Protein AF-A0A225VV04-F1 (afdb_monomer)

Organism: NCBI:txid4795

Foldseek 3Di:
DDDDDDDDDPPPPPQLALVSLLVVQLVCQPDAAELLSNLVSVLCVLLVVDDALFQAEEEEEEEAAPPQDDDDDPDDDDPPDHRDWFPPQVVWRKDKHFQDDDLDQRDNCCRNFWDFFDPVVLVVVLVVVVVVQVVLVVVCCVVVVDPDFDALQSQFQDPVSCCVLQVVQCPPPPVLLVQAAEAAADDVPDDDDLQLLEKEKDFAWFQFPVGIATFWIWMATLVLHTPDTAGAAEPGDTPGRVQQARLDDPVSNVPHDHHLVNVLVSCSVRHHLSGEYFAASCSVVCVNSRYDHRGYRHLQVLVDDLLGPPDTDDLQRLCCVPVVDGASPDRRHHDRSRRRVSRSVSSVSCSVVDSCPPPCSVSRRIDGNQASCVVVVFAEEEEEAPVVQVVNDDDRYDYDYDAPVVVQLVVQLVQLQPVDHGSYYYTYYYDHHSVVVVVSVVSNVVRHDASYKYKYKFFHDLVQSVVLVVLVVVVPPPPDPRDDDPVSVVSSSVSSVRRRMIMMIMDGD

InterPro domains:
  IPR012337 Ribonuclease H-like superfamily [SSF53098] (199-351)
  IPR013520 Ribonuclease H-like domain [PF00929] (200-346)
  IPR013520 Ribonuclease H-like domain [SM00479] (197-356)
  IPR034922 RNA exonuclease 1-like, exonuclease domain [cd06145] (199-348)
  IPR036397 Ribonuclease H superfamily [G3DSA:3.30.420.10] (195-368)
  IPR047021 RNA exonuclease REXO1/REXO3/REXO4-like [PTHR12801] (133-360)

Mean predicted aligned error: 13.34 Å

Solvent-accessible surface area (backbone atoms only — not comparable to full-atom values): 28617 Å² total; per-residue (Å²): 136,84,88,73,83,79,78,82,70,92,85,71,87,85,73,86,47,64,64,54,56,51,52,55,57,57,66,42,83,91,54,66,43,45,46,67,60,56,36,50,56,51,46,37,50,76,73,60,77,42,96,66,81,64,60,30,36,37,43,40,38,38,36,36,25,72,64,50,56,85,82,76,78,92,84,68,84,83,72,83,72,78,53,79,79,75,80,96,50,85,94,39,52,62,46,52,23,32,57,45,65,88,72,51,79,58,46,67,61,66,55,68,43,36,43,80,51,54,72,67,56,35,51,50,52,53,50,50,53,52,50,52,51,52,49,53,50,54,52,47,34,68,74,69,69,52,85,72,81,62,53,72,74,73,57,39,45,49,79,70,49,40,55,72,74,30,68,88,54,49,86,82,42,68,77,64,32,69,74,37,51,66,45,45,70,67,58,92,90,63,80,75,55,74,57,76,30,31,32,15,40,28,56,29,49,27,35,29,86,87,43,73,36,40,36,28,46,25,33,24,41,62,83,68,45,78,77,42,78,48,62,31,29,57,92,57,64,73,78,39,50,45,29,74,58,33,42,43,50,70,68,58,48,70,73,35,78,43,33,68,69,59,53,45,51,56,45,51,75,74,41,36,44,80,26,35,43,26,12,66,63,43,49,60,44,36,56,41,64,33,45,49,75,74,39,35,31,40,40,31,70,71,48,65,26,90,84,38,82,94,53,64,51,54,67,54,56,52,33,38,72,74,67,73,37,88,59,76,81,61,81,67,17,39,54,41,65,61,52,14,44,50,27,37,50,53,46,50,52,33,39,76,67,26,91,69,42,73,74,72,70,73,66,49,57,54,46,50,44,57,53,55,33,39,76,71,73,39,45,31,35,39,32,22,41,66,70,54,42,67,70,68,60,40,100,46,49,48,72,46,69,32,65,54,57,67,59,40,51,51,51,52,40,52,47,39,65,68,84,68,48,45,35,34,31,42,37,47,35,62,68,45,44,64,72,56,48,52,54,50,50,52,56,44,59,78,43,55,53,82,33,23,36,42,38,37,40,38,30,33,59,51,63,69,41,52,52,50,52,52,60,62,58,53,51,78,43,94,85,51,86,71,80,88,50,71,68,59,50,53,50,45,53,52,36,21,55,56,32,16,42,30,45,36,38,39,42,79,74

Sequence (509 aa):
MAAHGRKRSIDQVADGSLRSSLEDFASRKDKSVPLTEIRNALMDHLLGSIQTELKHTVLFVCEEVRDFRQQQPSGEVPAVVEAPLLEGLEDDYQFFSRLSEGDSIPRCDATLLKIPVSKRDIEKEKHAAKKAIKKKIKKFKKSSGETSKPSAEFYVLSPEELKVHLPSIPFEDAKAAAKFVSTKPLSDGETRSPEQLLLAIDCEMCRTVKGVELTRLTLVDGNERVLLDEYVRPKNPIVDYCTQYSGITCEIMEATTMRLADIQEKFLTIVPAEAILVGHSIENDLQALQVLHHRVIDTACMYPHPKGPPFRSALRFLTSQFLNRAIQTGTDGHCSVEDAVAALQLAQLKIKHGPTFPSIEHEYKQKKVVNEMARAKKSVLIVDSQRACRSLSGGVACIIPGEEPSEVVQTVMHQLTTGFPPHLTWARIRGVKRSEIVAYIQKIKANLPDHSCLVTVLSGDTNDLRALHKRRTARTDPRSSLMWDKQQQEALDAAAFVAQTGIIHICLQ

Structure (mmCIF, N/CA/C/O backbone):
data_AF-A0A225VV04-F1
#
_entry.id   AF-A0A225VV04-F1
#
loop_
_atom_site.group_PDB
_atom_site.id
_atom_site.type_symbol
_atom_site.label_atom_id
_atom_site.label_alt_id
_atom_site.label_comp_id
_atom_site.label_asym_id
_atom_site.label_entity_id
_atom_site.label_seq_id
_atom_site.pdbx_PDB_ins_code
_atom_site.Cartn_x
_atom_site.Cartn_y
_atom_site.Cartn_z
_atom_site.occupancy
_atom_site.B_iso_or_equiv
_atom_site.auth_seq_id
_atom_site.auth_comp_id
_atom_site.auth_asym_id
_atom_site.auth_atom_id
_atom_site.pdbx_PDB_model_num
ATOM 1 N N . MET A 1 1 ? 46.289 -9.340 1.070 1.00 32.22 1 MET A N 1
ATOM 2 C CA . MET A 1 1 ? 46.559 -7.887 1.048 1.00 32.22 1 MET A CA 1
ATOM 3 C C . MET A 1 1 ? 45.359 -7.187 0.435 1.00 32.22 1 MET A C 1
ATOM 5 O O . MET A 1 1 ? 44.925 -7.572 -0.640 1.00 32.22 1 MET A O 1
ATOM 9 N N . ALA A 1 2 ? 44.756 -6.271 1.190 1.00 25.52 2 ALA A N 1
ATOM 10 C CA . ALA A 1 2 ? 43.454 -5.677 0.915 1.00 25.52 2 ALA A CA 1
ATOM 11 C C . ALA A 1 2 ? 43.529 -4.579 -0.159 1.00 25.52 2 ALA A C 1
ATOM 13 O O . ALA A 1 2 ? 44.190 -3.563 0.051 1.00 25.52 2 ALA A O 1
ATOM 14 N N . ALA A 1 3 ? 42.801 -4.748 -1.266 1.00 27.84 3 ALA A N 1
ATOM 15 C CA . ALA A 1 3 ? 42.577 -3.698 -2.255 1.00 27.84 3 ALA A CA 1
ATOM 16 C C . ALA A 1 3 ? 41.616 -2.648 -1.671 1.00 27.84 3 ALA A C 1
ATOM 18 O O . ALA A 1 3 ? 40.401 -2.833 -1.622 1.00 27.84 3 ALA A O 1
ATOM 19 N N . HIS A 1 4 ? 42.195 -1.572 -1.144 1.00 29.28 4 HIS A N 1
ATOM 20 C CA . HIS A 1 4 ? 41.477 -0.431 -0.595 1.00 29.28 4 HIS A CA 1
ATOM 21 C C . HIS A 1 4 ? 40.726 0.323 -1.695 1.00 29.28 4 HIS A C 1
ATOM 23 O O . HIS A 1 4 ? 41.302 0.703 -2.714 1.00 29.28 4 HIS A O 1
ATOM 29 N N . GLY A 1 5 ? 39.440 0.581 -1.445 1.00 30.64 5 GLY A N 1
ATOM 30 C CA . GLY A 1 5 ? 38.617 1.475 -2.247 1.00 30.64 5 GLY A CA 1
ATOM 31 C C . GLY A 1 5 ? 39.252 2.861 -2.343 1.00 30.64 5 GLY A C 1
ATOM 32 O O . GLY A 1 5 ? 39.518 3.517 -1.334 1.00 30.64 5 GLY A O 1
ATOM 33 N N . ARG A 1 6 ? 39.494 3.304 -3.576 1.00 27.23 6 ARG A N 1
ATOM 34 C CA . ARG A 1 6 ? 40.026 4.631 -3.879 1.00 27.23 6 ARG A CA 1
ATOM 35 C C . ARG A 1 6 ? 38.928 5.665 -3.609 1.00 27.23 6 ARG A C 1
ATOM 37 O O . ARG A 1 6 ? 37.975 5.785 -4.374 1.00 27.23 6 ARG A O 1
ATOM 44 N N . LYS A 1 7 ? 39.052 6.399 -2.499 1.00 31.42 7 LYS A N 1
ATOM 45 C CA . LYS A 1 7 ? 38.353 7.677 -2.296 1.00 31.42 7 LYS A CA 1
ATOM 46 C C . LYS A 1 7 ? 38.770 8.618 -3.429 1.00 31.42 7 LYS A C 1
ATOM 48 O O . LYS A 1 7 ? 39.965 8.848 -3.605 1.00 31.42 7 LYS A O 1
ATOM 53 N N . ARG A 1 8 ? 37.807 9.141 -4.192 1.00 32.06 8 ARG A N 1
ATOM 54 C CA . ARG A 1 8 ? 38.059 10.238 -5.137 1.00 32.06 8 ARG A CA 1
ATOM 55 C C . ARG A 1 8 ? 38.418 11.493 -4.333 1.00 32.06 8 ARG A C 1
ATOM 57 O O . ARG A 1 8 ? 37.745 11.807 -3.353 1.00 32.06 8 ARG A O 1
ATOM 64 N N . SER A 1 9 ? 39.529 12.119 -4.711 1.00 29.19 9 SER A N 1
ATOM 65 C CA . SER A 1 9 ? 40.033 13.381 -4.162 1.00 29.19 9 SER A CA 1
ATOM 66 C C . SER A 1 9 ? 39.156 14.552 -4.624 1.00 29.19 9 SER A C 1
ATOM 68 O O . SER A 1 9 ? 38.569 14.485 -5.700 1.00 29.19 9 SER A O 1
ATOM 70 N N . ILE A 1 10 ? 39.082 15.604 -3.809 1.00 34.75 10 ILE A N 1
ATOM 71 C CA . ILE A 1 10 ? 38.223 16.791 -3.964 1.00 34.75 10 ILE A CA 1
ATOM 72 C C . ILE A 1 10 ? 38.707 17.772 -5.059 1.00 34.75 10 ILE A C 1
ATOM 74 O O . ILE A 1 10 ? 37.976 18.692 -5.398 1.00 34.75 10 ILE A O 1
ATOM 78 N N . ASP A 1 11 ? 39.844 17.522 -5.717 1.00 27.48 11 ASP A N 1
ATOM 79 C CA . ASP A 1 11 ? 40.433 18.448 -6.707 1.00 27.48 11 ASP A CA 1
ATOM 80 C C . ASP A 1 11 ? 40.295 18.016 -8.187 1.00 27.48 11 ASP A C 1
ATOM 82 O O . ASP A 1 11 ? 41.059 18.453 -9.042 1.00 27.48 11 ASP A O 1
ATOM 86 N N . GLN A 1 12 ? 39.310 17.178 -8.533 1.00 34.06 12 GLN A N 1
ATOM 87 C CA . GLN A 1 12 ? 38.920 16.924 -9.936 1.00 34.06 12 GLN A CA 1
ATOM 88 C C . GLN A 1 12 ? 37.538 17.517 -10.233 1.00 34.06 12 GLN A C 1
ATOM 90 O O . GLN A 1 12 ? 36.582 16.821 -10.566 1.00 34.06 12 GLN A O 1
ATOM 95 N N . VAL A 1 13 ? 37.425 18.834 -10.078 1.00 38.28 13 VAL A N 1
ATOM 96 C CA . VAL A 1 13 ? 36.249 19.617 -10.475 1.00 38.28 13 VAL A CA 1
ATOM 97 C C . VAL A 1 13 ? 36.465 20.094 -11.914 1.00 38.28 13 VAL A C 1
ATOM 99 O O . VAL A 1 13 ? 36.850 21.237 -12.129 1.00 38.28 13 VAL A O 1
ATOM 102 N N . ALA A 1 14 ? 36.295 19.196 -12.894 1.00 35.34 14 ALA A N 1
ATOM 103 C CA . ALA A 1 14 ? 36.194 19.567 -14.318 1.00 35.34 14 ALA A CA 1
ATOM 104 C C . ALA A 1 14 ? 35.584 18.502 -15.266 1.00 35.34 14 ALA A C 1
ATOM 106 O O . ALA A 1 14 ? 35.504 18.780 -16.454 1.00 35.34 14 ALA A O 1
ATOM 107 N N . ASP A 1 15 ? 35.131 17.321 -14.805 1.00 41.66 15 ASP A N 1
ATOM 108 C CA . ASP A 1 15 ? 34.784 16.209 -15.731 1.00 41.66 15 ASP A CA 1
ATOM 109 C C . ASP A 1 15 ? 33.453 15.474 -15.420 1.00 41.66 15 ASP A C 1
ATOM 111 O O . ASP A 1 15 ? 33.255 14.310 -15.747 1.00 41.66 15 ASP A O 1
ATOM 115 N N . GLY A 1 16 ? 32.519 16.132 -14.719 1.00 50.72 16 GLY A N 1
ATOM 116 C CA . GLY A 1 16 ? 31.300 15.513 -14.161 1.00 50.72 16 GLY A CA 1
ATOM 117 C C . GLY A 1 16 ? 30.001 15.700 -14.959 1.00 50.72 16 GLY A C 1
ATOM 118 O O . GLY A 1 16 ? 28.924 15.634 -14.368 1.00 50.72 16 GLY A O 1
ATOM 119 N N . SER A 1 17 ? 30.057 16.011 -16.256 1.00 70.69 17 SER A N 1
ATOM 120 C CA . SER A 1 17 ? 28.845 16.243 -17.058 1.00 70.69 17 SER A CA 1
ATOM 121 C C . SER A 1 17 ? 28.259 14.926 -17.591 1.00 70.69 17 SER A C 1
ATOM 123 O O . SER A 1 17 ? 29.002 13.995 -17.906 1.00 70.69 17 SER A O 1
ATOM 125 N N . LEU A 1 18 ? 26.925 14.851 -17.745 1.00 81.69 18 LEU A N 1
ATOM 126 C CA . LEU A 1 18 ? 26.254 13.710 -18.393 1.00 81.69 18 LEU A CA 1
ATOM 127 C C . LEU A 1 18 ? 26.919 13.401 -19.734 1.00 81.69 18 LEU A C 1
ATOM 129 O O . LEU A 1 18 ? 27.167 12.246 -20.051 1.00 81.69 18 LEU A O 1
ATOM 133 N N . ARG A 1 19 ? 27.254 14.458 -20.481 1.00 84.44 19 ARG A N 1
ATOM 134 C CA . ARG A 1 19 ? 27.903 14.388 -21.787 1.00 84.44 19 ARG A CA 1
ATOM 135 C C . ARG A 1 19 ? 29.250 13.654 -21.731 1.00 84.44 19 ARG A C 1
ATOM 137 O O . ARG A 1 19 ? 29.430 12.737 -22.517 1.00 84.44 19 ARG A O 1
ATOM 144 N N . SER A 1 20 ? 30.118 13.957 -20.760 1.00 84.81 20 SER A N 1
ATOM 145 C CA . SER A 1 20 ? 31.398 13.241 -20.569 1.00 84.81 20 SER A CA 1
ATOM 146 C C . SER A 1 20 ? 31.176 11.746 -20.288 1.00 84.81 20 SER A C 1
ATOM 148 O O . SER A 1 20 ? 31.807 10.884 -20.897 1.00 84.81 20 SER A O 1
ATOM 150 N N . SER A 1 21 ? 30.182 11.408 -19.454 1.00 86.31 21 SER A N 1
ATOM 151 C CA . SER A 1 21 ? 29.821 10.000 -19.210 1.00 86.31 21 SER A CA 1
ATOM 152 C C . SER A 1 21 ? 29.296 9.299 -20.470 1.00 86.31 21 SER A C 1
ATOM 154 O O . SER A 1 21 ? 29.630 8.143 -20.712 1.00 86.31 21 SER A O 1
ATOM 156 N N . LEU A 1 22 ? 28.484 9.984 -21.285 1.00 86.06 22 LEU A N 1
ATOM 157 C CA . LEU A 1 22 ? 27.956 9.443 -22.542 1.00 86.06 22 LEU A CA 1
ATOM 158 C C . LEU A 1 22 ? 29.047 9.249 -23.600 1.00 86.06 22 LEU A C 1
ATOM 160 O O . LEU A 1 22 ? 29.029 8.241 -24.303 1.00 86.06 22 LEU A O 1
ATOM 164 N N . GLU A 1 23 ? 30.002 10.174 -23.695 1.00 86.00 23 GLU A N 1
ATOM 165 C CA . GLU A 1 23 ? 31.169 10.062 -24.576 1.00 86.00 23 GLU A CA 1
ATOM 166 C C . GLU A 1 23 ? 32.054 8.873 -24.178 1.00 86.00 23 GLU A C 1
ATOM 168 O O . GLU A 1 23 ? 32.432 8.074 -25.039 1.00 86.00 23 GLU A O 1
ATOM 173 N N . ASP A 1 24 ? 32.302 8.682 -22.877 1.00 85.75 24 ASP A N 1
ATOM 174 C CA . ASP A 1 24 ? 32.998 7.496 -22.368 1.00 85.75 24 ASP A CA 1
ATOM 175 C C . ASP A 1 24 ? 32.239 6.210 -22.727 1.00 85.75 24 ASP A C 1
ATOM 177 O O . ASP A 1 24 ? 32.838 5.278 -23.262 1.00 85.75 24 ASP A O 1
ATOM 181 N N . PHE A 1 25 ? 30.918 6.160 -22.525 1.00 85.69 25 PHE A N 1
ATOM 182 C CA . PHE A 1 25 ? 30.106 4.994 -22.891 1.00 85.69 25 PHE A CA 1
ATOM 183 C C . PHE A 1 25 ? 30.145 4.692 -24.393 1.00 85.69 25 PHE A C 1
ATOM 185 O O . PHE A 1 25 ? 30.346 3.537 -24.768 1.00 85.69 25 PHE A O 1
ATOM 192 N N . ALA A 1 26 ? 30.012 5.709 -25.246 1.00 80.38 26 ALA A N 1
ATOM 193 C CA . ALA A 1 26 ? 30.060 5.558 -26.700 1.00 80.38 26 ALA A CA 1
ATOM 194 C C . ALA A 1 26 ? 31.450 5.128 -27.209 1.00 80.38 26 ALA A C 1
ATOM 196 O O . ALA A 1 26 ? 31.559 4.460 -28.238 1.00 80.38 26 ALA A O 1
ATOM 197 N N . SER A 1 27 ? 32.522 5.459 -26.480 1.00 79.50 27 SER A N 1
ATOM 198 C CA . SER A 1 27 ? 33.891 5.058 -26.830 1.00 79.50 27 SER A CA 1
ATOM 199 C C . SER A 1 27 ? 34.187 3.568 -26.589 1.00 79.50 27 SER A C 1
ATOM 201 O O . SER A 1 27 ? 35.126 3.015 -27.172 1.00 79.50 27 SER A O 1
ATOM 203 N N . ARG A 1 28 ? 33.375 2.878 -25.771 1.00 79.12 28 ARG A N 1
ATOM 204 C CA . ARG A 1 28 ? 33.540 1.459 -25.406 1.00 79.12 28 ARG A CA 1
ATOM 205 C C . ARG A 1 28 ? 33.006 0.530 -26.506 1.00 79.12 28 ARG A C 1
ATOM 207 O O . ARG A 1 28 ? 32.051 -0.211 -26.297 1.00 79.12 28 ARG A O 1
ATOM 214 N N . LYS A 1 29 ? 33.659 0.543 -27.672 1.00 56.94 29 LYS A N 1
ATOM 215 C CA . LYS A 1 29 ? 33.230 -0.173 -28.892 1.00 56.94 29 LYS A CA 1
ATOM 216 C C . LYS A 1 29 ? 33.007 -1.690 -28.734 1.00 56.94 29 LYS A C 1
ATOM 218 O O . LYS A 1 29 ? 32.148 -2.216 -29.424 1.00 56.94 29 LYS A O 1
ATOM 223 N N . ASP A 1 30 ? 33.691 -2.356 -27.795 1.00 56.44 30 ASP A N 1
ATOM 224 C CA . ASP A 1 30 ? 33.649 -3.828 -27.638 1.00 56.44 30 ASP A CA 1
ATOM 225 C C . ASP A 1 30 ? 33.037 -4.319 -26.306 1.00 56.44 30 ASP A C 1
ATOM 227 O O . ASP A 1 30 ? 33.144 -5.498 -25.958 1.00 56.44 30 ASP A O 1
ATOM 231 N N . LYS A 1 31 ? 32.445 -3.434 -25.486 1.00 65.50 31 LYS A N 1
ATOM 232 C CA . LYS A 1 31 ? 31.896 -3.817 -24.170 1.00 65.50 31 LYS A CA 1
ATOM 233 C C . LYS A 1 31 ? 30.524 -3.202 -23.930 1.00 65.50 31 LYS A C 1
ATOM 235 O O . LYS A 1 31 ? 30.406 -2.011 -23.673 1.00 65.50 31 LYS A O 1
ATOM 240 N N . SER A 1 32 ? 29.505 -4.061 -23.904 1.00 77.75 32 SER A N 1
ATOM 241 C CA . SER A 1 32 ? 28.144 -3.718 -23.486 1.00 77.75 32 SER A CA 1
ATOM 242 C C . SER A 1 32 ? 28.130 -2.973 -22.141 1.00 77.75 32 SER A C 1
ATOM 244 O O . SER A 1 32 ? 28.579 -3.507 -21.123 1.00 77.75 32 SER A O 1
ATOM 246 N N . VAL A 1 33 ? 27.537 -1.778 -22.114 1.00 86.12 33 VAL A N 1
ATOM 247 C CA . VAL A 1 33 ? 27.453 -0.919 -20.923 1.00 86.12 33 VAL A CA 1
ATOM 248 C C . VAL A 1 33 ? 26.302 -1.381 -20.019 1.00 86.12 33 VAL A C 1
ATOM 250 O O . VAL A 1 33 ? 25.164 -1.479 -20.482 1.00 86.12 33 VAL A O 1
AT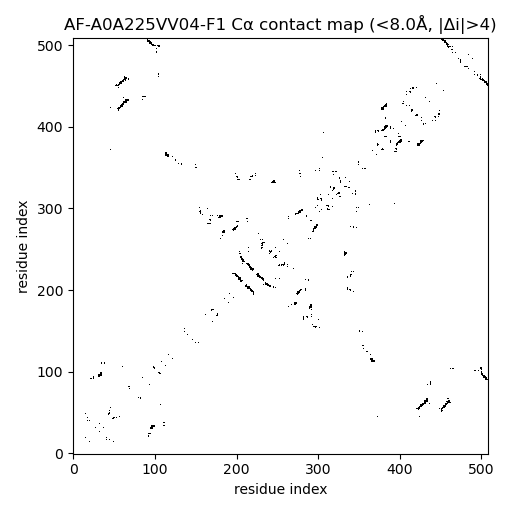OM 253 N N . PRO A 1 34 ? 26.517 -1.671 -18.726 1.00 90.06 34 PRO A N 1
ATOM 254 C CA . PRO A 1 34 ? 25.424 -2.034 -17.827 1.00 90.06 34 PRO A CA 1
ATOM 255 C C . PRO A 1 34 ? 24.386 -0.911 -17.692 1.00 90.06 34 PRO A C 1
ATOM 257 O O . PRO A 1 34 ? 24.735 0.245 -17.450 1.00 90.06 34 PRO A O 1
ATOM 260 N N . LEU A 1 35 ? 23.092 -1.249 -17.736 1.00 90.81 35 LEU A N 1
ATOM 261 C CA . LEU A 1 35 ? 22.000 -0.281 -17.539 1.00 90.81 35 LEU A CA 1
ATOM 262 C C . LEU A 1 35 ? 22.099 0.446 -16.181 1.00 90.81 35 LEU A C 1
ATOM 264 O O . LEU A 1 35 ? 21.625 1.569 -16.014 1.00 90.81 35 LEU A O 1
ATOM 268 N N . THR A 1 36 ? 22.741 -0.185 -15.197 1.00 88.81 36 THR A N 1
ATOM 269 C CA . THR A 1 36 ? 23.015 0.392 -13.877 1.00 88.81 36 THR A CA 1
ATOM 270 C C . THR A 1 36 ? 24.014 1.551 -13.915 1.00 88.81 36 THR A C 1
ATOM 272 O O . THR A 1 36 ? 23.847 2.478 -13.123 1.00 88.81 36 THR A O 1
ATOM 275 N N . GLU A 1 37 ? 25.009 1.538 -14.810 1.00 88.69 37 GLU A N 1
ATOM 27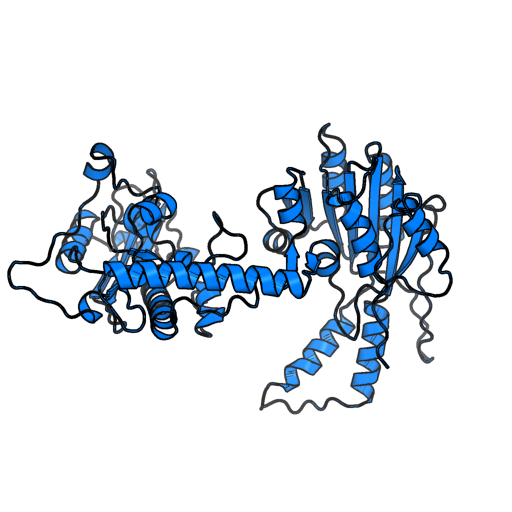6 C CA . GLU A 1 37 ? 25.959 2.651 -14.990 1.00 88.69 37 GLU A CA 1
ATOM 277 C C . GLU A 1 37 ? 25.245 3.871 -15.578 1.00 88.69 37 GLU A C 1
ATOM 279 O O . GLU A 1 37 ? 25.358 4.972 -15.042 1.00 88.69 37 GLU A O 1
ATOM 284 N N . ILE A 1 38 ? 24.409 3.648 -16.592 1.00 88.88 38 ILE A N 1
ATOM 285 C CA . ILE A 1 38 ? 23.614 4.693 -17.255 1.00 88.88 38 ILE A CA 1
ATOM 286 C C . ILE A 1 38 ? 22.629 5.311 -16.274 1.00 88.88 38 ILE A C 1
ATOM 288 O O . ILE A 1 38 ? 22.532 6.529 -16.161 1.00 88.88 38 ILE A O 1
ATOM 292 N N . ARG A 1 39 ? 21.934 4.471 -15.496 1.00 90.06 39 ARG A N 1
ATOM 293 C CA . ARG A 1 39 ? 21.083 4.945 -14.405 1.00 90.06 39 ARG A CA 1
ATOM 294 C C . ARG A 1 39 ? 21.856 5.861 -13.464 1.00 90.06 39 ARG A C 1
ATOM 296 O O . ARG A 1 39 ? 21.330 6.902 -13.105 1.00 90.06 39 ARG A O 1
ATOM 303 N N . ASN A 1 40 ? 23.046 5.463 -13.011 1.00 87.69 40 ASN A N 1
ATOM 304 C CA . ASN A 1 40 ? 23.803 6.263 -12.048 1.00 87.69 40 ASN A CA 1
ATOM 305 C C . ASN A 1 40 ? 24.145 7.641 -12.627 1.00 87.69 40 ASN A C 1
ATOM 307 O O . ASN A 1 40 ? 23.877 8.635 -11.961 1.00 87.69 40 ASN A O 1
ATOM 311 N N . ALA A 1 41 ? 24.614 7.688 -13.880 1.00 86.56 41 ALA A N 1
ATOM 312 C CA . ALA A 1 41 ? 24.863 8.945 -14.581 1.00 86.56 41 ALA A CA 1
ATOM 313 C C . ALA A 1 41 ? 23.5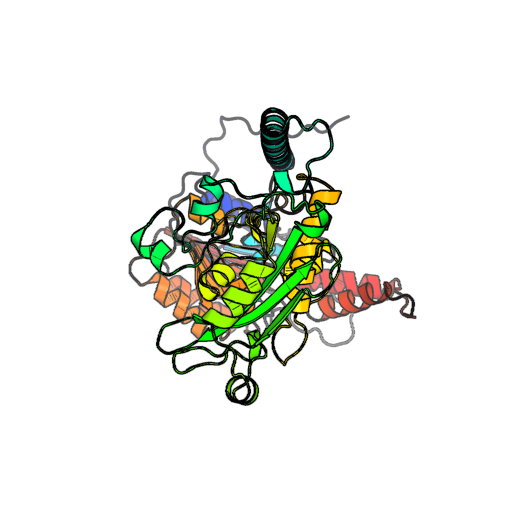97 9.818 -14.627 1.00 86.56 41 ALA A C 1
ATOM 315 O O . ALA A 1 41 ? 23.630 10.977 -14.232 1.00 86.56 41 ALA A O 1
ATOM 316 N N . LEU A 1 42 ? 22.443 9.252 -15.000 1.00 87.69 42 LEU A N 1
ATOM 317 C CA . LEU A 1 42 ? 21.171 9.988 -15.041 1.00 87.69 42 LEU A CA 1
ATOM 318 C C . LEU A 1 42 ? 20.704 10.470 -13.657 1.00 87.69 42 LEU A C 1
ATOM 320 O O . LEU A 1 42 ? 20.182 11.578 -13.535 1.00 87.69 42 LEU A O 1
ATOM 324 N N . MET A 1 43 ? 20.865 9.654 -12.611 1.00 86.38 43 MET A N 1
ATOM 325 C CA . MET A 1 43 ? 20.375 9.966 -11.261 1.00 86.38 43 MET A CA 1
ATOM 326 C C . MET A 1 43 ? 21.100 11.149 -10.629 1.00 86.38 43 MET A C 1
ATOM 328 O O . MET A 1 43 ? 20.455 11.948 -9.946 1.00 86.38 43 MET A O 1
ATOM 332 N N . ASP A 1 44 ? 22.402 11.285 -10.878 1.00 81.19 44 ASP A N 1
ATOM 333 C CA . ASP A 1 44 ? 23.190 12.404 -10.363 1.00 81.19 44 ASP A CA 1
ATOM 334 C C . ASP A 1 44 ? 22.646 13.750 -10.876 1.00 81.19 44 ASP A C 1
ATOM 336 O O . ASP A 1 44 ? 22.565 14.721 -10.116 1.00 81.19 44 ASP A O 1
ATOM 340 N N . HIS A 1 45 ? 22.156 13.782 -12.121 1.00 81.12 45 HIS A N 1
ATOM 341 C CA . HIS A 1 45 ? 21.490 14.945 -12.715 1.00 81.12 45 HIS A CA 1
ATOM 342 C C . HIS A 1 45 ? 20.041 15.105 -12.236 1.00 81.12 45 HIS A C 1
ATOM 344 O O . HIS A 1 45 ? 19.652 16.178 -11.767 1.00 81.12 45 HIS A O 1
ATOM 350 N N . LEU A 1 46 ? 19.241 14.034 -12.279 1.00 83.31 46 LEU A N 1
ATOM 351 C CA . LEU A 1 46 ? 17.823 14.063 -11.900 1.00 83.31 46 LEU A CA 1
ATOM 352 C C . LEU A 1 46 ? 17.605 14.531 -10.459 1.00 83.31 46 LEU A C 1
ATOM 354 O O . LEU A 1 46 ? 16.694 15.318 -10.189 1.00 83.31 46 LEU A O 1
ATOM 358 N N . LEU A 1 47 ? 18.453 14.088 -9.531 1.00 80.88 47 LEU A N 1
ATOM 359 C CA . LEU A 1 47 ? 18.333 14.410 -8.109 1.00 80.88 47 LEU A CA 1
ATOM 360 C C . LEU A 1 47 ? 19.129 15.659 -7.702 1.00 80.88 47 LEU A C 1
ATOM 362 O O . LEU A 1 47 ? 19.080 16.044 -6.537 1.00 80.88 47 LEU A O 1
ATOM 366 N N . GLY A 1 48 ? 19.814 16.317 -8.646 1.00 70.94 48 GLY A N 1
ATOM 367 C CA . GLY A 1 48 ? 20.565 17.549 -8.390 1.00 70.94 48 GLY A CA 1
ATOM 368 C C . GLY A 1 48 ? 21.817 17.341 -7.538 1.00 70.94 48 GLY A C 1
ATOM 369 O O . GLY A 1 48 ? 22.201 18.235 -6.790 1.00 70.94 48 GLY A O 1
ATOM 370 N N . SER A 1 49 ? 22.439 16.161 -7.625 1.00 70.19 49 SER A N 1
ATOM 371 C CA . SER A 1 49 ? 23.719 15.886 -6.954 1.00 70.19 49 SER A CA 1
ATOM 372 C C . SER A 1 49 ? 24.889 16.580 -7.657 1.00 70.19 49 SER A C 1
ATOM 374 O O . SER A 1 49 ? 25.929 16.808 -7.042 1.00 70.19 49 SER A O 1
ATOM 376 N N . ILE A 1 50 ? 24.707 16.939 -8.931 1.00 74.12 50 ILE A N 1
ATOM 377 C CA . ILE A 1 50 ? 25.660 17.675 -9.764 1.00 74.12 50 ILE A CA 1
ATOM 378 C C . ILE A 1 50 ? 24.927 18.847 -10.427 1.00 74.12 50 ILE A C 1
ATOM 380 O O . ILE A 1 50 ? 23.758 18.726 -10.804 1.00 74.12 50 ILE A O 1
ATOM 384 N N . GLN A 1 51 ? 25.611 19.982 -10.583 1.00 70.44 51 GLN A N 1
ATOM 385 C CA . GLN A 1 51 ? 25.093 21.120 -11.341 1.00 70.44 51 GLN A CA 1
ATOM 386 C C . GLN A 1 51 ? 24.927 20.724 -12.815 1.00 70.44 51 GLN A C 1
ATOM 388 O O . GLN A 1 51 ? 25.869 20.270 -13.460 1.00 70.44 51 GLN A O 1
ATOM 393 N N . THR A 1 52 ? 23.713 20.857 -13.342 1.00 77.38 52 THR A N 1
ATOM 394 C CA . THR A 1 52 ? 23.365 20.469 -14.711 1.00 77.38 52 THR A CA 1
ATOM 395 C C . THR A 1 52 ? 22.440 21.506 -15.323 1.00 77.38 52 THR A C 1
ATOM 397 O O . THR A 1 52 ? 21.641 22.122 -14.618 1.00 77.38 52 THR A O 1
ATOM 400 N N . GLU A 1 53 ? 22.559 21.694 -16.632 1.00 82.00 53 GLU A N 1
ATOM 401 C CA . GLU A 1 53 ? 21.641 22.535 -17.397 1.00 82.00 53 GLU A CA 1
ATOM 402 C C . GLU A 1 53 ? 20.330 21.801 -17.706 1.00 82.00 53 GLU A C 1
ATOM 404 O O . GLU A 1 53 ? 19.326 22.455 -17.964 1.00 82.00 53 GLU A O 1
ATOM 409 N N . LEU A 1 54 ? 20.314 20.462 -17.609 1.00 86.81 54 LEU A N 1
ATOM 410 C CA . LEU A 1 54 ? 19.157 19.627 -17.926 1.00 86.81 54 LEU A CA 1
ATOM 411 C C . LEU A 1 54 ? 18.006 19.851 -16.942 1.00 86.81 54 LEU A C 1
ATOM 413 O O . LEU A 1 54 ? 18.151 19.679 -15.728 1.00 86.81 54 LEU A O 1
ATOM 417 N N . LYS A 1 55 ? 16.833 20.168 -17.487 1.00 87.94 55 LYS A N 1
ATOM 418 C CA . LYS A 1 55 ? 15.599 20.408 -16.728 1.00 87.94 55 LYS A CA 1
ATOM 419 C C . LYS A 1 55 ? 14.621 19.245 -16.823 1.00 87.94 55 LYS A C 1
ATOM 421 O O . LYS A 1 55 ? 13.949 18.937 -15.836 1.00 87.94 55 LYS A O 1
ATOM 426 N N . HIS A 1 56 ? 14.572 18.593 -17.983 1.00 92.44 56 HIS A N 1
ATOM 427 C CA . HIS A 1 56 ? 13.596 17.553 -18.291 1.00 92.44 56 HIS A CA 1
ATOM 428 C C . HIS A 1 56 ? 14.287 16.265 -18.734 1.00 92.44 56 HIS A C 1
ATOM 430 O O . HIS A 1 56 ? 15.296 16.276 -19.438 1.00 92.44 56 HIS A O 1
ATOM 436 N N . THR A 1 57 ? 13.759 15.121 -18.310 1.00 95.00 57 THR A N 1
ATOM 437 C CA . THR A 1 57 ? 14.252 13.807 -18.733 1.00 95.00 57 THR A CA 1
ATOM 438 C C . THR A 1 57 ? 13.090 12.903 -19.096 1.00 95.00 57 THR A C 1
ATOM 440 O O . THR A 1 57 ? 12.180 12.697 -18.295 1.00 95.00 57 THR A O 1
ATOM 443 N N . VAL A 1 58 ? 13.140 12.321 -20.287 1.00 96.75 58 VAL A N 1
ATOM 444 C CA . VAL A 1 58 ? 12.171 11.347 -20.779 1.00 96.75 58 VAL A CA 1
ATOM 445 C C . VAL A 1 58 ? 12.849 9.983 -20.827 1.00 96.75 58 VAL A C 1
ATOM 447 O O . VAL A 1 58 ? 13.810 9.785 -21.559 1.00 96.75 58 VAL A O 1
ATOM 450 N N . LEU A 1 59 ? 12.354 9.039 -20.030 1.00 96.94 59 LEU A N 1
ATOM 451 C CA . LEU A 1 59 ? 12.732 7.631 -20.062 1.00 96.94 59 LEU A CA 1
ATOM 452 C C . LEU A 1 59 ? 11.686 6.875 -20.885 1.00 96.94 59 LEU A C 1
ATOM 454 O O . LEU A 1 59 ? 10.584 6.613 -20.395 1.00 96.94 59 LEU A O 1
ATOM 458 N N . PHE A 1 60 ? 12.028 6.542 -22.126 1.00 97.44 60 PHE A N 1
ATOM 459 C CA . PHE A 1 60 ? 11.155 5.851 -23.067 1.00 97.44 60 PHE A CA 1
ATOM 460 C C . PHE A 1 60 ? 11.586 4.388 -23.227 1.00 97.44 60 PHE A C 1
ATOM 462 O O . PHE A 1 60 ? 12.616 4.075 -23.816 1.00 97.44 60 PHE A O 1
ATOM 469 N N . VAL A 1 61 ? 10.822 3.459 -22.659 1.00 96.88 61 VAL A N 1
ATOM 470 C CA . VAL A 1 61 ? 11.187 2.037 -22.625 1.00 96.88 61 VAL A CA 1
ATOM 471 C C . VAL A 1 61 ? 10.333 1.240 -23.607 1.00 96.88 61 VAL A C 1
ATOM 473 O O . VAL A 1 61 ? 9.112 1.174 -23.480 1.00 96.88 61 VAL A O 1
ATOM 476 N N . CYS A 1 62 ? 10.991 0.599 -24.566 1.00 95.81 62 CYS A N 1
ATOM 477 C CA . CYS A 1 62 ? 10.391 -0.262 -25.577 1.00 95.81 62 CYS A CA 1
ATOM 478 C C . CYS A 1 62 ? 10.739 -1.724 -25.263 1.00 95.81 62 CYS A C 1
ATOM 480 O O . CYS A 1 62 ? 11.888 -2.152 -25.420 1.00 95.81 62 CYS A O 1
ATOM 482 N N . GLU A 1 63 ? 9.760 -2.494 -24.790 1.00 92.88 63 GLU A N 1
ATOM 483 C CA . GLU A 1 63 ? 9.935 -3.924 -24.493 1.00 92.88 63 GLU A CA 1
ATOM 484 C C . GLU A 1 63 ? 9.341 -4.801 -25.599 1.00 92.88 63 GLU A C 1
ATOM 486 O O . GLU A 1 63 ? 8.453 -4.373 -26.337 1.00 92.88 63 GLU A O 1
ATOM 491 N N . GLU A 1 64 ? 9.805 -6.048 -25.699 1.00 90.44 64 GLU A N 1
ATOM 492 C CA . GLU A 1 64 ? 9.231 -7.045 -26.614 1.00 90.44 64 GLU A CA 1
ATOM 493 C C . GLU A 1 64 ? 9.253 -6.560 -28.083 1.00 90.44 64 GLU A C 1
ATOM 495 O O . GLU A 1 64 ? 8.287 -6.714 -28.831 1.00 90.44 64 GLU A O 1
ATOM 500 N N . VAL A 1 65 ? 10.361 -5.929 -28.496 1.00 91.19 65 VAL A N 1
ATOM 501 C CA . VAL A 1 65 ? 10.543 -5.424 -29.867 1.00 91.19 65 VAL A CA 1
ATOM 502 C C . VAL A 1 65 ? 10.573 -6.601 -30.850 1.00 91.19 65 VAL A C 1
ATOM 504 O O . VAL A 1 65 ? 11.425 -7.485 -30.744 1.00 91.19 65 VAL A O 1
ATOM 507 N N . ARG A 1 66 ? 9.631 -6.627 -31.804 1.00 86.25 66 ARG A N 1
ATOM 508 C CA . ARG A 1 66 ? 9.326 -7.831 -32.612 1.00 86.25 66 ARG A CA 1
ATOM 509 C C . ARG A 1 66 ? 10.470 -8.270 -33.524 1.00 86.25 66 ARG A C 1
ATOM 511 O O . ARG A 1 66 ? 10.703 -9.458 -33.701 1.00 86.25 66 ARG A O 1
ATOM 518 N N . ASP A 1 67 ? 11.161 -7.304 -34.108 1.00 86.00 67 ASP A N 1
ATOM 519 C CA . ASP A 1 67 ? 12.263 -7.454 -35.059 1.00 86.00 67 ASP A CA 1
ATOM 520 C C . ASP A 1 67 ? 13.606 -7.066 -34.418 1.00 86.00 67 ASP A C 1
ATOM 522 O O . ASP A 1 67 ? 14.520 -6.596 -35.092 1.00 86.00 67 ASP A O 1
ATOM 526 N N . PHE A 1 68 ? 13.736 -7.238 -33.093 1.00 83.88 68 PHE A N 1
ATOM 527 C CA . PHE A 1 68 ? 14.943 -6.831 -32.373 1.00 83.88 68 PHE A CA 1
ATOM 528 C C . PHE A 1 68 ? 16.201 -7.556 -32.865 1.00 83.88 68 PHE A C 1
ATOM 530 O O . PHE A 1 68 ? 17.255 -6.934 -32.948 1.00 83.88 68 PHE A O 1
ATOM 537 N N . ARG A 1 69 ? 16.090 -8.846 -33.211 1.00 77.62 69 ARG A N 1
ATOM 538 C CA . ARG A 1 69 ? 17.174 -9.672 -33.771 1.00 77.62 69 ARG A CA 1
ATOM 539 C C . ARG A 1 69 ? 16.706 -10.369 -35.045 1.00 77.62 69 ARG A C 1
ATOM 541 O O . ARG A 1 69 ? 15.556 -10.797 -35.123 1.00 77.62 69 ARG A O 1
ATOM 548 N N . GLN A 1 70 ? 17.602 -10.505 -36.021 1.00 63.38 70 GLN A N 1
ATOM 549 C CA . GLN A 1 70 ? 17.340 -11.271 -37.242 1.00 63.38 70 GLN A CA 1
ATOM 550 C C . GLN A 1 70 ? 17.244 -12.770 -36.905 1.00 63.38 70 GLN A C 1
ATOM 552 O O . GLN A 1 70 ? 18.069 -13.291 -36.156 1.00 63.38 70 GLN A O 1
ATOM 557 N N . GLN A 1 71 ? 16.230 -13.464 -37.430 1.00 51.03 71 GLN A N 1
ATOM 558 C CA . GLN A 1 71 ? 16.109 -14.919 -37.289 1.00 51.03 71 GLN A CA 1
ATOM 559 C C . GLN A 1 71 ? 17.177 -15.599 -38.158 1.00 51.03 71 GLN A C 1
ATOM 561 O O . GLN A 1 71 ? 17.225 -15.355 -39.363 1.00 51.03 71 GLN A O 1
ATOM 566 N N . GLN A 1 72 ? 18.032 -16.444 -37.570 1.00 46.03 72 GLN A N 1
ATOM 567 C CA . GLN A 1 72 ? 18.923 -17.297 -38.362 1.00 46.03 72 GLN A CA 1
ATOM 568 C C . GLN A 1 72 ? 18.126 -18.434 -39.032 1.00 46.03 72 GLN A C 1
ATOM 570 O O . GLN A 1 72 ? 17.179 -18.948 -38.428 1.00 46.03 72 GLN A O 1
ATOM 575 N N . PRO A 1 73 ? 18.509 -18.868 -40.249 1.00 35.66 73 PRO A N 1
ATOM 576 C CA . PRO A 1 73 ? 18.001 -20.106 -40.819 1.00 35.66 73 PRO A CA 1
ATOM 577 C C . PRO A 1 73 ? 18.393 -21.293 -39.928 1.00 35.66 73 PRO A C 1
ATOM 579 O O . PRO A 1 73 ? 19.507 -21.378 -39.417 1.00 35.66 73 PRO A O 1
ATOM 582 N N . SER A 1 74 ? 17.448 -22.205 -39.717 1.00 36.06 74 SER A N 1
ATOM 583 C CA . SER A 1 74 ? 17.575 -23.361 -38.829 1.00 36.06 74 SER A CA 1
ATOM 584 C C . SER A 1 74 ? 18.739 -24.279 -39.232 1.00 36.06 74 SER A C 1
ATOM 586 O O . SER A 1 74 ? 18.652 -24.925 -40.276 1.00 36.06 74 SER A O 1
ATOM 588 N N . GLY A 1 75 ? 19.784 -24.397 -38.403 1.00 42.78 75 GLY A N 1
ATOM 589 C CA . GLY A 1 75 ? 20.807 -25.436 -38.598 1.00 42.78 75 GLY A CA 1
ATOM 590 C C . GLY A 1 75 ? 22.159 -25.255 -37.904 1.00 42.78 75 GLY A C 1
ATOM 591 O O . GLY A 1 75 ? 22.841 -26.255 -37.702 1.00 42.78 75 GLY A O 1
ATOM 592 N N . GLU A 1 76 ? 22.549 -24.046 -37.494 1.00 35.50 76 GLU A N 1
ATOM 593 C CA . GLU A 1 76 ? 23.863 -23.800 -36.873 1.00 35.50 76 GLU A CA 1
ATOM 594 C C . GLU A 1 76 ? 23.757 -23.271 -35.434 1.00 35.50 76 GLU A C 1
ATOM 596 O O . GLU A 1 76 ? 22.769 -22.654 -35.035 1.00 35.50 76 GLU A O 1
ATOM 601 N N . VAL A 1 77 ? 24.781 -23.572 -34.628 1.00 39.44 77 VAL A N 1
ATOM 602 C CA . VAL A 1 77 ? 24.925 -23.126 -33.231 1.00 39.44 77 VAL A CA 1
ATOM 603 C C . VAL A 1 77 ? 24.866 -21.591 -33.192 1.00 39.44 77 VAL A C 1
ATOM 605 O O . VAL A 1 77 ? 25.556 -20.958 -33.992 1.00 39.44 77 VAL A O 1
ATOM 608 N N . PRO A 1 78 ? 24.087 -20.961 -32.290 1.00 42.12 78 PRO A N 1
ATOM 609 C CA . PRO A 1 78 ? 23.819 -19.532 -32.367 1.00 42.12 78 PRO A CA 1
ATOM 610 C C . PRO A 1 78 ? 25.084 -18.728 -32.049 1.00 42.12 78 PRO A C 1
ATOM 612 O O . PRO A 1 78 ? 25.421 -18.498 -30.888 1.00 42.12 78 PRO A O 1
ATOM 615 N N . ALA A 1 79 ? 25.771 -18.247 -33.084 1.00 43.09 79 ALA A N 1
ATOM 616 C CA . ALA A 1 79 ? 26.601 -17.062 -32.951 1.00 43.09 79 ALA A CA 1
ATOM 617 C C . ALA A 1 79 ? 25.643 -15.896 -32.678 1.00 43.09 79 ALA A C 1
ATOM 619 O O . ALA A 1 79 ? 24.784 -15.589 -33.506 1.00 43.09 79 ALA A O 1
ATOM 620 N N . VAL A 1 80 ? 25.716 -15.296 -31.489 1.00 50.38 80 VAL A N 1
ATOM 621 C CA . VAL A 1 80 ? 24.820 -14.195 -31.123 1.00 50.38 80 VAL A CA 1
ATOM 622 C C . VAL A 1 80 ? 25.173 -12.985 -31.979 1.00 50.38 80 VAL A C 1
ATOM 624 O O . VAL A 1 80 ? 26.129 -12.273 -31.696 1.00 50.38 80 VAL A O 1
ATOM 627 N N . VAL A 1 81 ? 24.413 -12.778 -33.052 1.00 54.12 81 VAL A N 1
ATOM 628 C CA . VAL A 1 81 ? 24.532 -11.588 -33.893 1.00 54.12 81 VAL A CA 1
ATOM 629 C C . VAL A 1 81 ? 23.968 -10.416 -33.096 1.00 54.12 81 VAL A C 1
ATOM 631 O O . VAL A 1 81 ? 22.790 -10.416 -32.721 1.00 54.12 81 VAL A O 1
ATOM 634 N N . GLU A 1 82 ? 24.820 -9.442 -32.783 1.00 59.50 82 GLU A N 1
ATOM 635 C CA . GLU A 1 82 ? 24.385 -8.192 -32.168 1.00 59.50 82 GLU A CA 1
ATOM 636 C C . GLU A 1 82 ? 23.357 -7.513 -33.080 1.00 59.50 82 GLU A C 1
ATOM 638 O O . GLU A 1 82 ? 23.520 -7.442 -34.299 1.00 59.50 82 GLU A O 1
ATOM 643 N N . ALA A 1 83 ? 22.252 -7.052 -32.493 1.00 64.19 83 ALA A N 1
ATOM 644 C CA . ALA A 1 83 ? 21.250 -6.305 -33.238 1.00 64.19 83 ALA A CA 1
ATOM 645 C C . ALA A 1 83 ? 21.895 -5.021 -33.790 1.00 64.19 83 ALA A C 1
ATOM 647 O O . ALA A 1 83 ? 22.601 -4.361 -33.037 1.00 64.19 83 ALA A O 1
ATOM 648 N N . PRO A 1 84 ? 21.656 -4.604 -35.044 1.00 74.50 84 PRO A N 1
ATOM 649 C CA . PRO A 1 84 ? 22.208 -3.340 -35.526 1.00 74.50 84 PRO A CA 1
ATOM 650 C C . PRO A 1 84 ? 21.719 -2.172 -34.654 1.00 74.50 84 PRO A C 1
ATOM 652 O O . PRO A 1 84 ? 20.657 -2.264 -34.026 1.00 74.50 84 PRO A O 1
ATOM 655 N N . LEU A 1 85 ? 22.467 -1.067 -34.609 1.00 81.62 85 LEU A N 1
ATOM 656 C CA . LEU A 1 85 ? 22.000 0.184 -33.996 1.00 81.62 85 LEU A CA 1
ATOM 657 C C . LEU A 1 85 ? 20.832 0.782 -34.806 1.00 81.62 85 LEU A C 1
ATOM 659 O O . LEU A 1 85 ? 20.447 0.249 -35.849 1.00 81.62 85 LEU A O 1
ATOM 663 N N . LEU A 1 86 ? 20.173 1.816 -34.287 1.00 81.94 86 LEU A N 1
ATOM 664 C CA . LEU A 1 86 ? 19.039 2.437 -34.972 1.00 81.94 86 LEU A CA 1
ATOM 665 C C . LEU A 1 86 ? 19.546 3.363 -36.084 1.00 81.94 86 LEU A C 1
ATOM 667 O O . LEU A 1 86 ? 20.281 4.317 -35.826 1.00 81.94 86 LEU A O 1
ATOM 671 N N . GLU A 1 87 ? 19.127 3.080 -37.315 1.00 79.81 87 GLU A N 1
ATOM 672 C CA . GLU A 1 87 ? 19.389 3.918 -38.487 1.00 79.81 87 GLU A CA 1
ATOM 673 C C . GLU A 1 87 ? 18.548 5.209 -38.432 1.00 79.81 87 GLU A C 1
ATOM 675 O O . GLU A 1 87 ? 17.422 5.206 -37.927 1.00 79.81 87 GLU A O 1
ATOM 680 N N . GLY A 1 88 ? 19.086 6.322 -38.947 1.00 76.31 88 GLY A N 1
ATOM 681 C CA . GLY A 1 88 ? 18.384 7.615 -38.993 1.00 76.31 88 GLY A CA 1
ATOM 682 C C . GLY A 1 88 ? 18.406 8.431 -37.690 1.00 76.31 88 GLY A C 1
ATOM 683 O O . GLY A 1 88 ? 17.608 9.359 -37.545 1.00 76.31 88 GLY A O 1
ATOM 684 N N . LEU A 1 89 ? 19.296 8.088 -36.750 1.00 81.81 89 LEU A N 1
ATOM 685 C CA . LEU A 1 89 ? 19.521 8.772 -35.463 1.00 81.81 89 LEU A CA 1
ATOM 686 C C . LEU A 1 89 ? 21.029 9.009 -35.211 1.00 81.81 89 LEU A C 1
ATOM 688 O O . LEU A 1 89 ? 21.532 8.768 -34.115 1.00 81.81 89 LEU A O 1
ATOM 692 N N . GLU A 1 90 ? 21.766 9.401 -36.253 1.00 67.62 90 GLU A N 1
ATOM 693 C CA . GLU A 1 90 ? 23.243 9.411 -36.282 1.00 67.62 90 GLU A CA 1
ATOM 694 C C . GLU A 1 90 ? 23.890 10.467 -35.367 1.00 67.62 90 GLU A C 1
ATOM 696 O O . GLU A 1 90 ? 24.998 10.247 -34.884 1.00 67.62 90 GLU A O 1
ATOM 701 N N . ASP A 1 91 ? 23.186 11.561 -35.065 1.00 73.19 91 ASP A N 1
ATOM 702 C CA . ASP A 1 91 ? 23.679 12.634 -34.184 1.00 73.19 91 ASP A CA 1
ATOM 703 C C . ASP A 1 91 ? 23.530 12.323 -32.678 1.00 73.19 91 ASP A C 1
ATOM 705 O O . ASP A 1 91 ? 23.949 13.113 -31.830 1.00 73.19 91 ASP A O 1
ATOM 709 N N . ASP A 1 92 ? 22.919 11.187 -32.328 1.00 85.06 92 ASP A N 1
ATOM 710 C CA . ASP A 1 92 ? 22.607 10.807 -30.950 1.00 85.06 92 ASP A CA 1
ATOM 711 C C . ASP A 1 92 ? 23.548 9.709 -30.422 1.00 85.06 92 ASP A C 1
ATOM 713 O O . ASP A 1 92 ? 24.099 8.900 -31.172 1.00 85.06 92 ASP A O 1
ATOM 717 N N . TYR A 1 93 ? 23.692 9.612 -29.098 1.00 88.06 93 TYR A N 1
ATOM 718 C CA . TYR A 1 93 ? 24.506 8.564 -28.481 1.00 88.06 93 TYR A CA 1
ATOM 719 C C . TYR A 1 93 ? 23.778 7.220 -28.558 1.00 88.06 93 TYR A C 1
ATOM 721 O O . TYR A 1 93 ? 22.679 7.072 -28.020 1.00 88.06 93 TYR A O 1
ATOM 729 N N . GLN A 1 94 ? 24.404 6.219 -29.175 1.00 88.69 94 GLN A N 1
ATOM 730 C CA . GLN A 1 94 ? 23.861 4.866 -29.281 1.00 88.69 94 GLN A CA 1
ATOM 731 C C . GLN A 1 94 ? 24.901 3.827 -28.873 1.00 88.69 94 GLN A C 1
ATOM 733 O O . GLN A 1 94 ? 26.044 3.879 -29.322 1.00 88.69 94 GLN A O 1
ATOM 738 N N . PHE A 1 95 ? 24.515 2.874 -28.028 1.00 85.88 95 PHE A N 1
ATOM 739 C CA . PHE A 1 95 ? 25.409 1.797 -27.603 1.00 85.88 95 PHE A CA 1
ATOM 740 C C . PHE A 1 95 ? 24.644 0.572 -27.092 1.00 85.88 95 PHE A C 1
ATOM 742 O O . PHE A 1 95 ? 23.476 0.637 -26.691 1.00 85.88 95 PHE A O 1
ATOM 749 N N . PHE A 1 96 ? 25.329 -0.572 -27.103 1.00 87.75 96 PHE A N 1
ATOM 750 C CA . PHE A 1 96 ? 24.813 -1.825 -26.564 1.00 87.75 96 PHE A CA 1
ATOM 751 C C . PHE A 1 96 ? 24.815 -1.822 -25.043 1.00 87.75 96 PHE A C 1
ATOM 753 O O . PHE A 1 96 ? 25.756 -1.342 -24.403 1.00 87.75 96 PHE A O 1
ATOM 760 N N . SER A 1 97 ? 23.766 -2.398 -24.456 1.00 89.81 97 SER A N 1
ATOM 761 C CA . SER A 1 97 ? 23.609 -2.432 -23.010 1.00 89.81 97 SER A CA 1
ATOM 762 C C . SER A 1 97 ? 23.205 -3.788 -22.459 1.00 89.81 97 SER A C 1
ATOM 764 O O . SER A 1 97 ? 22.405 -4.521 -23.042 1.00 89.81 97 SER A O 1
ATOM 766 N N . ARG A 1 98 ? 23.724 -4.075 -21.262 1.00 90.00 98 ARG A N 1
ATOM 767 C CA . ARG A 1 98 ? 23.328 -5.215 -20.444 1.00 90.00 98 ARG A CA 1
ATOM 768 C C . ARG A 1 98 ? 22.278 -4.752 -19.441 1.00 90.00 98 ARG A C 1
ATOM 770 O O . ARG A 1 98 ? 22.579 -4.007 -18.508 1.00 90.00 98 ARG A O 1
ATOM 777 N N . LEU A 1 99 ? 21.045 -5.207 -19.628 1.00 89.50 99 LEU A N 1
ATOM 778 C CA . LEU A 1 99 ? 19.864 -4.756 -18.890 1.00 89.50 99 LEU A CA 1
ATOM 779 C C . LEU A 1 99 ? 19.724 -5.411 -17.504 1.00 89.50 99 LEU A C 1
ATOM 781 O O . LEU A 1 99 ? 19.117 -4.826 -16.602 1.00 89.50 99 LEU A O 1
ATOM 785 N N . SER A 1 100 ? 20.294 -6.604 -17.313 1.00 83.75 100 SER A N 1
ATOM 786 C CA . SER A 1 100 ? 20.390 -7.285 -16.015 1.00 83.75 100 SER A CA 1
ATOM 787 C C . SER A 1 100 ? 21.575 -8.257 -15.943 1.00 83.75 100 SER A C 1
ATOM 789 O O . SER A 1 100 ? 22.185 -8.615 -16.951 1.00 83.75 100 SER A O 1
ATOM 791 N N . GLU A 1 101 ? 21.930 -8.656 -14.720 1.00 80.50 101 GLU A N 1
ATOM 792 C CA . GLU A 1 101 ? 23.026 -9.586 -14.430 1.00 80.50 101 GLU A CA 1
ATOM 793 C C . GLU A 1 101 ? 22.525 -11.017 -14.169 1.00 80.50 101 GLU A C 1
ATOM 795 O O . GLU A 1 101 ? 21.368 -11.241 -13.791 1.00 80.50 101 GLU A O 1
ATOM 800 N N . GLY A 1 102 ? 23.431 -11.987 -14.327 1.00 81.25 102 GLY A N 1
ATOM 801 C CA . GLY A 1 102 ? 23.161 -13.405 -14.080 1.00 81.25 102 GLY A CA 1
ATOM 802 C C . GLY A 1 102 ? 22.127 -13.959 -15.053 1.00 81.25 102 GLY A C 1
ATOM 803 O O . GLY A 1 102 ? 22.236 -13.755 -16.254 1.00 81.25 102 GLY A O 1
ATOM 804 N N . ASP A 1 103 ? 21.102 -14.620 -14.530 1.00 76.88 103 ASP A N 1
ATOM 805 C CA . ASP A 1 103 ? 19.970 -15.176 -15.276 1.00 76.88 103 ASP A CA 1
ATOM 806 C C . ASP A 1 103 ? 18.677 -14.363 -15.078 1.00 76.88 103 ASP A C 1
ATOM 808 O O . ASP A 1 103 ? 17.594 -14.789 -15.475 1.00 76.88 103 ASP A O 1
ATOM 812 N N . SER A 1 104 ? 18.753 -13.190 -14.442 1.00 84.69 104 SER A N 1
ATOM 813 C CA . SER A 1 104 ? 17.570 -12.405 -14.085 1.00 84.69 104 SER A CA 1
ATOM 814 C C . SER A 1 104 ? 16.828 -11.896 -15.321 1.00 84.69 104 SER A C 1
ATOM 816 O O . SER A 1 104 ? 17.451 -11.364 -16.241 1.00 84.69 104 SER A O 1
ATOM 818 N N . ILE A 1 105 ? 15.492 -11.979 -15.298 1.00 86.88 105 ILE A N 1
ATOM 819 C CA . ILE A 1 105 ? 14.632 -11.335 -16.301 1.00 86.88 105 ILE A CA 1
ATOM 820 C C . ILE A 1 105 ? 14.818 -9.811 -16.191 1.00 86.88 105 ILE A C 1
ATOM 822 O O . ILE A 1 105 ? 14.629 -9.271 -15.091 1.00 86.88 105 ILE A O 1
ATOM 826 N N . PRO A 1 106 ? 15.167 -9.112 -17.288 1.00 86.75 106 PRO A N 1
ATOM 827 C CA . PRO A 1 106 ? 15.321 -7.663 -17.282 1.00 86.75 106 PRO A CA 1
ATOM 828 C C . PRO A 1 106 ? 14.056 -6.961 -16.797 1.00 86.75 106 PRO A C 1
ATOM 830 O O . PRO A 1 106 ? 12.943 -7.275 -17.217 1.00 86.75 106 PRO A O 1
ATOM 833 N N . ARG A 1 107 ? 14.228 -5.998 -15.891 1.00 88.00 107 ARG A N 1
ATOM 834 C CA . ARG A 1 107 ? 13.150 -5.132 -15.401 1.00 88.00 107 ARG A CA 1
ATOM 835 C C . ARG A 1 107 ? 13.633 -3.694 -15.419 1.00 88.00 107 ARG A C 1
ATOM 837 O O . ARG A 1 107 ? 14.176 -3.208 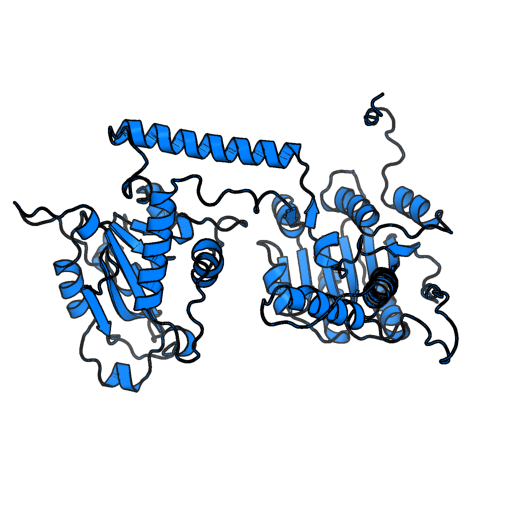-14.426 1.00 88.00 107 ARG A O 1
ATOM 844 N N . CYS A 1 108 ? 13.450 -3.034 -16.559 1.00 90.12 108 CYS A N 1
ATOM 845 C CA . CYS A 1 108 ? 13.943 -1.681 -16.798 1.00 90.12 108 CYS A CA 1
ATOM 846 C C . CYS A 1 108 ? 13.429 -0.685 -15.750 1.00 90.12 108 CYS A C 1
ATOM 848 O O . CYS A 1 108 ? 14.203 0.140 -15.282 1.00 90.12 108 CYS A O 1
ATOM 850 N N . ASP A 1 109 ? 12.182 -0.805 -15.286 1.00 88.31 109 ASP A N 1
ATOM 851 C CA . ASP A 1 109 ? 11.647 0.026 -14.198 1.00 88.31 109 ASP A CA 1
ATOM 852 C C . ASP A 1 109 ? 12.333 -0.227 -12.857 1.00 88.31 109 ASP A C 1
ATOM 854 O O . ASP A 1 109 ? 12.617 0.708 -12.112 1.00 88.31 109 ASP A O 1
ATOM 858 N N . ALA A 1 110 ? 12.626 -1.486 -12.529 1.00 85.19 110 ALA A N 1
ATOM 859 C CA . ALA A 1 110 ? 13.312 -1.809 -11.287 1.00 85.19 110 ALA A CA 1
ATOM 860 C C . ALA A 1 110 ? 14.750 -1.279 -11.285 1.00 85.19 110 ALA A C 1
ATOM 862 O O . ALA A 1 110 ? 15.252 -0.929 -10.219 1.00 85.19 110 ALA A O 1
ATOM 863 N N . THR A 1 111 ? 15.390 -1.206 -12.453 1.00 89.12 111 THR A N 1
ATOM 864 C CA . THR A 1 111 ? 16.714 -0.604 -12.597 1.00 89.12 111 THR A CA 1
ATOM 865 C C . THR A 1 111 ? 16.614 0.918 -12.595 1.00 89.12 111 THR A C 1
ATOM 867 O O . THR A 1 111 ? 17.206 1.544 -11.727 1.00 89.12 111 THR A O 1
ATOM 870 N N . LEU A 1 112 ? 15.842 1.520 -13.500 1.00 91.19 112 LEU A N 1
ATOM 871 C CA . LEU A 1 112 ? 15.833 2.964 -13.759 1.00 91.19 112 LEU A CA 1
ATOM 872 C C . LEU A 1 112 ? 15.006 3.788 -12.767 1.00 91.19 112 LEU A C 1
ATOM 874 O O . LEU A 1 112 ? 15.305 4.957 -12.570 1.00 91.19 112 LEU A O 1
ATOM 878 N N . LEU A 1 113 ? 13.989 3.214 -12.117 1.00 89.31 113 LEU A N 1
ATOM 879 C CA . LEU A 1 113 ? 13.119 3.938 -11.177 1.00 89.31 113 LEU A CA 1
ATOM 880 C C . LEU A 1 113 ? 13.363 3.567 -9.708 1.00 89.31 113 LEU A C 1
ATOM 882 O O . LEU A 1 113 ? 12.612 4.002 -8.823 1.00 89.31 113 LEU A O 1
ATOM 886 N N . LYS A 1 114 ? 14.425 2.802 -9.414 1.00 85.88 114 LYS A N 1
ATOM 887 C CA . LYS A 1 114 ? 14.842 2.494 -8.041 1.00 85.88 114 LYS A CA 1
ATOM 888 C C . LYS A 1 114 ? 16.319 2.783 -7.804 1.00 85.88 114 LYS A C 1
ATOM 890 O O . LYS A 1 114 ? 17.194 2.385 -8.569 1.00 85.88 114 LYS A O 1
ATOM 895 N N . ILE A 1 115 ? 16.581 3.422 -6.674 1.00 81.69 115 ILE A N 1
ATOM 896 C CA . ILE A 1 115 ? 17.906 3.811 -6.214 1.00 81.69 115 ILE A CA 1
ATOM 897 C C . ILE A 1 115 ? 18.371 2.761 -5.197 1.00 81.69 115 ILE A C 1
ATOM 899 O O . ILE A 1 115 ? 17.683 2.539 -4.189 1.00 81.69 115 ILE A O 1
ATOM 903 N N . PRO A 1 116 ? 19.507 2.084 -5.439 1.00 73.31 116 PRO A N 1
ATOM 904 C CA . PRO A 1 116 ? 20.094 1.194 -4.451 1.00 73.31 116 PRO A CA 1
ATOM 905 C C . PRO A 1 116 ? 20.552 2.009 -3.240 1.00 73.31 116 PRO A C 1
ATOM 907 O O . PRO A 1 116 ? 21.177 3.057 -3.380 1.00 73.31 116 PRO A O 1
ATOM 910 N N . VAL A 1 117 ? 20.240 1.523 -2.042 1.00 73.25 117 VAL A N 1
ATOM 911 C CA . VAL A 1 117 ? 20.642 2.180 -0.794 1.00 73.25 117 VAL A CA 1
ATOM 912 C C . VAL A 1 117 ? 21.965 1.579 -0.325 1.00 73.25 117 VAL A C 1
ATOM 914 O O . VAL A 1 117 ? 22.151 0.360 -0.368 1.00 73.25 117 VAL A O 1
ATOM 917 N N . SER A 1 118 ? 22.907 2.419 0.115 1.00 76.00 118 SER A N 1
ATOM 918 C CA . SER A 1 118 ? 24.193 1.931 0.617 1.00 76.00 118 SER A CA 1
ATOM 919 C C . SER A 1 118 ? 23.998 1.098 1.892 1.00 76.00 118 SER A C 1
ATOM 921 O O . SER A 1 118 ? 23.130 1.401 2.713 1.00 76.00 118 SER A O 1
ATOM 923 N N . LYS A 1 119 ? 24.835 0.073 2.117 1.00 76.50 119 LYS A N 1
ATOM 924 C CA . LYS A 1 119 ? 24.780 -0.735 3.356 1.00 76.50 119 LYS A CA 1
ATOM 925 C C . LYS A 1 119 ? 24.858 0.135 4.620 1.00 76.50 119 LYS A C 1
ATOM 927 O O . LYS A 1 119 ? 24.154 -0.129 5.588 1.00 76.50 119 LYS A O 1
ATOM 932 N N . ARG A 1 120 ? 25.659 1.206 4.579 1.00 81.56 120 ARG A N 1
ATOM 933 C CA . ARG A 1 120 ? 25.812 2.166 5.681 1.00 81.56 120 ARG A CA 1
ATOM 934 C C . ARG A 1 120 ? 24.515 2.920 5.974 1.00 81.56 120 ARG A C 1
ATOM 936 O O . ARG A 1 120 ? 24.170 3.095 7.140 1.00 81.56 120 ARG A O 1
ATOM 943 N N . ASP A 1 121 ? 23.801 3.364 4.943 1.00 77.25 121 ASP A N 1
ATOM 944 C CA . ASP A 1 121 ? 22.533 4.079 5.116 1.00 77.25 121 ASP A CA 1
ATOM 945 C C . ASP A 1 121 ? 21.429 3.137 5.600 1.00 77.25 121 ASP A C 1
ATOM 947 O O . ASP A 1 121 ? 20.686 3.498 6.511 1.00 77.25 121 ASP A O 1
ATOM 951 N N . ILE A 1 122 ? 21.401 1.899 5.091 1.00 74.88 122 ILE A N 1
ATOM 952 C CA . ILE A 1 122 ? 20.525 0.828 5.591 1.00 74.88 122 ILE A CA 1
ATOM 953 C C . ILE A 1 122 ? 20.746 0.616 7.094 1.00 74.88 122 ILE A C 1
ATOM 955 O O . ILE A 1 122 ? 19.794 0.596 7.874 1.00 74.88 122 ILE A O 1
ATOM 959 N N . GLU A 1 123 ? 22.000 0.476 7.528 1.00 80.81 123 GLU A N 1
ATOM 960 C CA . GLU A 1 123 ? 22.342 0.296 8.942 1.00 80.81 123 GLU A CA 1
ATOM 961 C C . GLU A 1 123 ? 21.983 1.520 9.791 1.00 80.81 123 GLU A C 1
ATOM 963 O O . GLU A 1 123 ? 21.457 1.367 10.897 1.00 80.81 123 GLU A O 1
ATOM 968 N N . LYS A 1 124 ? 22.214 2.732 9.272 1.00 83.12 124 LYS A N 1
ATOM 969 C CA . LYS A 1 124 ? 21.871 3.994 9.938 1.00 83.12 124 LYS A CA 1
ATOM 970 C C . LYS A 1 124 ? 20.360 4.130 10.140 1.00 83.12 124 LYS A C 1
ATOM 972 O O . LYS A 1 124 ? 19.931 4.439 11.254 1.00 83.12 124 LYS A O 1
ATOM 977 N N . GLU A 1 125 ? 19.558 3.874 9.108 1.00 77.69 125 GLU A N 1
ATOM 978 C CA . GLU A 1 125 ? 18.093 3.917 9.182 1.00 77.69 125 GLU A CA 1
ATOM 979 C C . GLU A 1 125 ? 17.555 2.803 10.104 1.00 77.69 125 GLU A C 1
ATOM 981 O O . GLU A 1 125 ? 16.760 3.086 11.006 1.00 77.69 125 GLU A O 1
ATOM 986 N N . LYS A 1 126 ? 18.086 1.571 10.008 1.00 77.75 126 LYS A N 1
ATOM 987 C CA . LYS A 1 126 ? 17.768 0.457 10.927 1.00 77.75 126 LYS A CA 1
ATOM 988 C C . LYS A 1 126 ? 18.077 0.811 12.383 1.00 77.75 126 LYS A C 1
ATOM 990 O O . LYS A 1 126 ? 17.283 0.519 13.280 1.00 77.75 126 LYS A O 1
ATOM 995 N N . HIS A 1 127 ? 19.222 1.442 12.647 1.00 82.94 127 HIS A N 1
ATOM 996 C CA . HIS A 1 127 ? 19.602 1.880 13.989 1.00 82.94 127 HIS A CA 1
ATOM 997 C C . HIS A 1 127 ? 18.687 3.005 14.499 1.00 82.94 127 HIS A C 1
ATOM 999 O O . HIS A 1 127 ? 18.268 2.979 15.659 1.00 82.94 127 HIS A O 1
ATOM 1005 N N . ALA A 1 128 ? 18.336 3.973 13.646 1.00 82.69 128 ALA A N 1
ATOM 1006 C CA . ALA A 1 128 ? 17.413 5.052 13.990 1.00 82.69 128 ALA A CA 1
ATOM 1007 C C . ALA A 1 128 ? 16.017 4.519 14.359 1.00 82.69 128 ALA A C 1
ATOM 1009 O O . ALA A 1 128 ? 15.496 4.873 15.419 1.00 82.69 128 ALA A O 1
ATOM 1010 N N . ALA A 1 129 ? 15.458 3.603 13.562 1.00 79.00 129 ALA A N 1
ATOM 1011 C CA . ALA A 1 129 ? 14.166 2.977 13.841 1.00 79.00 129 ALA A CA 1
ATOM 1012 C C . ALA A 1 129 ? 14.187 2.162 15.145 1.00 79.00 129 ALA A C 1
ATOM 1014 O O . ALA A 1 129 ? 13.327 2.342 16.010 1.00 79.00 129 ALA A O 1
ATOM 1015 N N . LYS A 1 130 ? 15.229 1.344 15.366 1.00 82.50 130 LYS A N 1
ATOM 1016 C CA . LYS A 1 130 ? 15.420 0.625 16.640 1.00 82.50 130 LYS A CA 1
ATOM 1017 C C . LYS A 1 130 ? 15.507 1.579 17.835 1.00 82.50 130 LYS A C 1
ATOM 1019 O O . LYS A 1 130 ? 14.919 1.305 18.883 1.00 82.50 130 LYS A O 1
ATOM 1024 N N . LYS A 1 131 ? 16.219 2.704 17.698 1.00 86.62 131 LYS A N 1
ATOM 1025 C CA . LYS A 1 131 ? 16.341 3.723 18.753 1.00 86.62 131 LYS A CA 1
ATOM 1026 C C . LYS A 1 131 ? 14.994 4.387 19.054 1.00 86.62 131 LYS A C 1
ATOM 1028 O O . LYS A 1 131 ? 14.676 4.574 20.228 1.00 86.62 131 LYS A O 1
ATOM 1033 N N . ALA A 1 132 ? 14.199 4.701 18.030 1.00 84.50 132 ALA A N 1
ATOM 1034 C CA . ALA A 1 132 ? 12.858 5.265 18.184 1.00 84.50 132 ALA A CA 1
ATOM 1035 C C . ALA A 1 132 ? 11.921 4.299 18.928 1.00 84.50 132 ALA A C 1
ATOM 1037 O O . ALA A 1 132 ? 11.313 4.684 19.928 1.00 84.50 132 ALA A O 1
ATOM 1038 N N . ILE A 1 133 ? 11.903 3.022 18.529 1.00 84.06 133 ILE A N 1
ATOM 1039 C CA . ILE A 1 133 ? 11.124 1.974 19.204 1.00 84.06 133 ILE A CA 1
ATOM 1040 C C . ILE A 1 133 ? 11.569 1.822 20.664 1.00 84.06 133 ILE A C 1
ATOM 1042 O O . ILE A 1 133 ? 10.738 1.853 21.570 1.00 84.06 133 ILE A O 1
ATOM 1046 N N . LYS A 1 134 ? 12.881 1.744 20.930 1.00 85.75 134 LYS A N 1
ATOM 1047 C CA . LYS A 1 134 ? 13.415 1.643 22.301 1.00 85.75 134 LYS A CA 1
ATOM 1048 C C . LYS A 1 134 ? 13.015 2.846 23.162 1.00 85.75 134 LYS A C 1
ATOM 1050 O O . LYS A 1 134 ? 12.731 2.679 24.348 1.00 85.75 134 LYS A O 1
ATOM 1055 N N . LYS A 1 135 ? 12.961 4.051 22.580 1.00 87.50 135 LYS A N 1
ATOM 1056 C CA . LYS A 1 135 ? 12.483 5.263 23.259 1.00 87.50 135 LYS A CA 1
ATOM 1057 C C . LYS A 1 135 ? 10.982 5.180 23.572 1.00 87.50 135 LYS A C 1
ATOM 1059 O O . LYS A 1 135 ? 10.622 5.488 24.707 1.00 87.50 135 LYS A O 1
ATOM 1064 N N . LYS A 1 136 ? 10.135 4.724 22.632 1.00 85.44 136 LYS A N 1
ATOM 1065 C CA . LYS A 1 136 ? 8.686 4.516 22.862 1.00 85.44 136 LYS A CA 1
ATOM 1066 C C . LYS A 1 136 ? 8.456 3.480 23.971 1.00 85.44 136 LYS A C 1
ATOM 1068 O O . LYS A 1 136 ? 7.738 3.774 24.919 1.00 85.44 136 LYS A O 1
ATOM 1073 N N . ILE A 1 137 ? 9.171 2.350 23.944 1.00 86.00 137 ILE A N 1
ATOM 1074 C CA . ILE A 1 137 ? 9.117 1.322 25.003 1.00 86.00 137 ILE A CA 1
ATOM 1075 C C . ILE A 1 137 ? 9.531 1.900 26.360 1.00 86.00 137 ILE A C 1
ATOM 1077 O O . ILE A 1 137 ? 8.822 1.716 27.341 1.00 86.00 137 ILE A O 1
ATOM 1081 N N . LYS A 1 138 ? 10.653 2.629 26.444 1.00 86.69 138 LYS A N 1
ATOM 1082 C CA . LYS A 1 138 ? 11.101 3.223 27.716 1.00 86.69 138 LYS A CA 1
ATOM 1083 C C . LYS A 1 138 ? 10.092 4.240 28.264 1.00 86.69 138 LYS A C 1
ATOM 1085 O O . LYS A 1 138 ? 9.900 4.289 29.475 1.00 86.69 138 LYS A O 1
ATOM 1090 N N . LYS A 1 139 ? 9.461 5.039 27.392 1.00 85.88 139 LYS A N 1
ATOM 1091 C CA . LYS A 1 139 ? 8.396 5.979 27.778 1.00 85.88 139 LYS A CA 1
ATOM 1092 C C . LYS A 1 139 ? 7.189 5.223 28.340 1.00 85.88 139 LYS A C 1
ATOM 1094 O O . LYS A 1 139 ? 6.744 5.571 29.424 1.00 85.88 139 LYS A O 1
ATOM 1099 N N . PHE A 1 140 ? 6.747 4.168 27.654 1.00 84.56 140 PHE A N 1
ATOM 1100 C CA . PHE A 1 140 ? 5.629 3.331 28.088 1.00 84.56 140 PHE A CA 1
ATOM 1101 C C . PHE A 1 140 ? 5.897 2.650 29.435 1.00 84.56 140 PHE A C 1
ATOM 1103 O O . PHE A 1 140 ? 5.118 2.826 30.359 1.00 84.56 140 PHE A O 1
ATOM 1110 N N . LYS A 1 141 ? 7.049 1.984 29.610 1.00 85.56 141 LYS A N 1
ATOM 1111 C CA . LYS A 1 141 ? 7.410 1.348 30.894 1.00 85.56 141 LYS A CA 1
ATOM 1112 C C . LYS A 1 141 ? 7.435 2.335 32.064 1.00 85.56 141 LYS A C 1
ATOM 1114 O O . LYS A 1 141 ? 7.132 1.969 33.191 1.00 85.56 141 LYS A O 1
ATOM 1119 N N . LYS A 1 142 ? 7.806 3.596 31.802 1.00 84.81 142 LYS A N 1
ATOM 1120 C CA . LYS A 1 142 ? 7.790 4.656 32.818 1.00 84.81 142 LYS A CA 1
ATOM 1121 C C . LYS A 1 142 ? 6.362 5.076 33.190 1.00 84.81 142 LYS A C 1
ATOM 1123 O O . LYS A 1 142 ? 6.149 5.421 34.344 1.00 84.81 142 LYS A O 1
ATOM 1128 N N . SER A 1 143 ? 5.424 5.089 32.241 1.00 81.12 143 SER A N 1
ATOM 1129 C CA . SER A 1 143 ? 4.034 5.494 32.493 1.00 81.12 143 SER A CA 1
ATOM 1130 C C . SER A 1 143 ? 3.157 4.365 33.030 1.00 81.12 143 SER A C 1
ATOM 1132 O O . SER A 1 143 ? 2.314 4.633 33.872 1.00 81.12 143 SER A O 1
ATOM 1134 N N . SER A 1 144 ? 3.344 3.124 32.570 1.00 77.06 144 SER A N 1
ATOM 1135 C CA . SER A 1 144 ? 2.529 1.978 32.995 1.00 77.06 144 SER A CA 1
ATOM 1136 C C . SER A 1 144 ? 3.059 1.276 34.248 1.00 77.06 144 SER A C 1
ATOM 1138 O O . SER A 1 144 ? 2.354 0.462 34.831 1.00 77.06 144 SER A O 1
ATOM 1140 N N . GLY A 1 145 ? 4.313 1.531 34.645 1.00 71.94 145 GLY A N 1
ATOM 1141 C CA . GLY A 1 145 ? 4.997 0.761 35.694 1.00 71.94 145 GLY A CA 1
ATOM 1142 C C . GLY A 1 145 ? 5.333 -0.682 35.283 1.00 71.94 145 GLY A C 1
ATOM 1143 O O . GLY A 1 145 ? 5.913 -1.431 36.067 1.00 71.94 145 GLY A O 1
ATOM 1144 N N . GLU A 1 146 ? 5.011 -1.077 34.049 1.00 71.56 146 GLU A N 1
ATOM 1145 C CA . GLU A 1 146 ? 5.158 -2.440 33.550 1.00 71.56 146 GLU A CA 1
ATOM 1146 C C . GLU A 1 146 ? 6.621 -2.735 33.167 1.00 71.56 146 GLU A C 1
ATOM 1148 O O . GLU A 1 146 ? 7.244 -2.053 32.344 1.00 71.56 146 GLU A O 1
ATOM 1153 N N . THR A 1 147 ? 7.207 -3.771 33.769 1.00 61.78 147 THR A N 1
ATOM 1154 C CA . THR A 1 147 ? 8.614 -4.153 33.549 1.00 61.78 147 THR A CA 1
ATOM 1155 C C . THR A 1 147 ? 8.784 -5.233 32.476 1.00 61.78 147 THR A C 1
ATOM 1157 O O . THR A 1 147 ? 9.881 -5.369 31.916 1.00 61.78 147 THR A O 1
ATOM 1160 N N . SER A 1 148 ? 7.707 -5.938 32.123 1.00 66.62 148 SER A N 1
ATOM 1161 C CA . SER A 1 148 ? 7.649 -7.080 31.202 1.00 66.62 148 SER A CA 1
ATOM 1162 C C . SER A 1 148 ? 7.650 -6.664 29.712 1.00 66.62 148 SER A C 1
ATOM 1164 O O . SER A 1 148 ? 8.054 -5.549 29.346 1.00 66.62 148 SER A O 1
ATOM 1166 N N . LYS A 1 149 ? 7.338 -7.611 28.812 1.00 68.38 149 LYS A N 1
ATOM 1167 C CA . LYS A 1 149 ? 7.145 -7.337 27.377 1.00 68.38 149 LYS A CA 1
ATOM 1168 C C . LYS A 1 149 ? 5.913 -6.435 27.188 1.00 68.38 149 LYS A C 1
ATOM 1170 O O . LYS A 1 149 ? 4.980 -6.570 27.966 1.00 68.38 149 LYS A O 1
ATOM 1175 N N . PRO A 1 150 ? 5.887 -5.556 26.169 1.00 77.69 150 PRO A N 1
ATOM 1176 C CA . PRO A 1 150 ? 4.751 -4.663 25.954 1.00 77.69 150 PRO A CA 1
ATOM 1177 C C . PRO A 1 150 ? 3.465 -5.457 25.690 1.00 77.69 150 PRO A C 1
ATOM 1179 O O . PRO A 1 150 ? 3.431 -6.267 24.762 1.00 77.69 150 PRO A O 1
ATOM 1182 N N . SER A 1 151 ? 2.445 -5.219 26.511 1.00 87.62 151 SER A N 1
ATOM 1183 C CA . SER A 1 151 ? 1.092 -5.765 26.379 1.00 87.62 151 SER A CA 1
ATOM 1184 C C . SER A 1 151 ? 0.301 -5.054 25.264 1.00 87.62 151 SER A C 1
ATOM 1186 O O . SER A 1 151 ? 0.843 -4.198 24.554 1.00 87.62 151 SER A O 1
ATOM 1188 N N . ALA A 1 152 ? -0.981 -5.398 25.087 1.00 90.38 152 ALA A N 1
ATOM 1189 C CA . ALA A 1 152 ? -1.869 -4.722 24.133 1.00 90.38 152 ALA A CA 1
ATOM 1190 C C . ALA A 1 152 ? -1.930 -3.198 24.365 1.00 90.38 152 ALA A C 1
ATOM 1192 O O . ALA A 1 152 ? -1.917 -2.434 23.403 1.00 90.38 152 ALA A O 1
ATOM 1193 N N . GLU A 1 153 ? -1.857 -2.755 25.626 1.00 91.00 153 GLU A N 1
ATOM 1194 C CA . GLU A 1 153 ? -1.841 -1.339 26.030 1.00 91.00 153 GLU A CA 1
ATOM 1195 C C . GLU A 1 153 ? -0.770 -0.503 25.323 1.00 91.00 153 GLU A C 1
ATOM 1197 O O . GLU A 1 153 ? -0.966 0.679 25.059 1.00 91.00 153 GLU A O 1
ATOM 1202 N N . PHE A 1 154 ? 0.377 -1.099 24.986 1.00 91.44 154 PHE A N 1
ATOM 1203 C CA . PHE A 1 154 ? 1.454 -0.387 24.294 1.00 91.44 154 PHE A CA 1
ATOM 1204 C C . PHE A 1 154 ? 1.053 0.092 22.890 1.00 91.44 154 PHE A C 1
ATOM 1206 O O . PHE A 1 154 ? 1.654 1.033 22.359 1.00 91.44 154 PHE A O 1
ATOM 1213 N N . TYR A 1 155 ? 0.092 -0.595 22.273 1.00 93.81 155 TYR A N 1
ATOM 1214 C CA . TYR A 1 155 ? -0.348 -0.358 20.903 1.00 93.81 155 TYR A CA 1
ATOM 1215 C C . TYR A 1 155 ? -1.640 0.450 20.814 1.00 93.81 155 TYR A C 1
ATOM 1217 O O . TYR A 1 155 ? -2.008 0.834 19.706 1.00 93.81 155 TYR A O 1
ATOM 1225 N N . VAL A 1 156 ? -2.296 0.718 21.947 1.00 95.31 156 VAL A N 1
ATOM 1226 C CA . VAL A 1 156 ? -3.450 1.616 21.999 1.00 95.31 156 VAL A CA 1
ATOM 1227 C C . VAL A 1 156 ? -2.998 3.008 21.557 1.00 95.31 156 VAL A C 1
ATOM 1229 O O . VAL A 1 156 ? -1.994 3.530 22.051 1.00 95.31 156 VAL A O 1
ATOM 1232 N N . LEU A 1 157 ? -3.715 3.583 20.592 1.00 94.25 157 LEU A N 1
ATOM 1233 C CA . LEU A 1 157 ? -3.401 4.898 20.042 1.00 94.25 157 LEU A CA 1
ATOM 1234 C C . LEU A 1 157 ? -3.518 5.973 21.131 1.00 94.25 157 LEU A C 1
ATOM 1236 O O . LEU A 1 157 ? -4.505 6.026 21.865 1.00 94.25 157 LEU A O 1
ATOM 1240 N N . SER A 1 158 ? -2.515 6.849 21.232 1.00 92.12 158 SER A N 1
ATOM 1241 C CA . SER A 1 158 ? -2.611 8.025 22.107 1.00 92.12 158 SER A CA 1
ATOM 1242 C C . SER A 1 158 ? -3.657 9.025 21.590 1.00 92.12 158 SER A C 1
ATOM 1244 O O . SER A 1 158 ? -3.992 8.992 20.405 1.00 92.12 158 SER A O 1
ATOM 1246 N N . PRO A 1 159 ? -4.137 9.975 22.415 1.00 91.62 159 PRO A N 1
ATOM 1247 C CA . PRO A 1 159 ? -5.057 11.019 21.956 1.00 91.62 159 PRO A CA 1
ATOM 1248 C C . PRO A 1 159 ? -4.546 11.797 20.733 1.00 91.62 159 PRO A C 1
ATOM 1250 O O . PRO A 1 159 ? -5.316 12.135 19.841 1.00 91.62 159 PRO A O 1
ATOM 1253 N N . GLU A 1 160 ? -3.240 12.053 20.646 1.00 90.50 160 GLU A N 1
ATOM 1254 C CA . GLU A 1 160 ? -2.626 12.695 19.480 1.00 90.50 160 GLU A CA 1
ATOM 1255 C C . GLU A 1 160 ? -2.581 11.768 18.260 1.00 90.50 160 GLU A C 1
ATOM 1257 O O . GLU A 1 160 ? -2.822 12.218 17.141 1.00 90.50 160 GLU A O 1
ATOM 1262 N N . GLU A 1 161 ? -2.290 10.478 18.461 1.00 91.06 161 GLU A N 1
ATOM 1263 C CA . GLU A 1 161 ? -2.301 9.474 17.392 1.00 91.06 161 GLU A CA 1
ATOM 1264 C C . GLU A 1 161 ? -3.731 9.268 16.851 1.00 91.06 161 GLU A C 1
ATOM 1266 O O . GLU A 1 161 ? -3.900 9.191 15.636 1.00 91.06 161 GLU A O 1
ATOM 1271 N N . LEU A 1 162 ? -4.764 9.283 17.704 1.00 92.25 162 LEU A N 1
ATOM 1272 C CA . LEU A 1 162 ? -6.174 9.228 17.292 1.00 92.25 162 LEU A CA 1
ATOM 1273 C C . LEU A 1 162 ? -6.545 10.391 16.366 1.00 92.25 162 LEU A C 1
ATOM 1275 O O . LEU A 1 162 ? -7.146 10.158 15.325 1.00 92.25 162 LEU A O 1
ATOM 1279 N N . LYS A 1 163 ? -6.125 11.626 16.670 1.00 88.94 163 LYS A N 1
ATOM 1280 C CA . LYS A 1 163 ? -6.384 12.789 15.794 1.00 88.94 163 LYS A CA 1
ATOM 1281 C C . LYS A 1 163 ? -5.746 12.651 14.415 1.00 88.94 163 LYS A C 1
ATOM 1283 O O . LYS A 1 163 ? -6.297 13.120 13.425 1.00 88.94 163 LYS A O 1
ATOM 1288 N N . VAL A 1 164 ? -4.555 12.057 14.357 1.00 88.56 164 VAL A N 1
ATOM 1289 C CA . VAL A 1 164 ? -3.803 11.889 13.107 1.00 88.56 164 VAL A CA 1
ATOM 1290 C C . VAL A 1 164 ? -4.350 10.725 12.284 1.00 88.56 164 VAL A C 1
ATOM 1292 O O . VAL A 1 164 ? -4.400 10.814 11.058 1.00 88.56 164 VAL A O 1
ATOM 1295 N N . HIS A 1 165 ? -4.724 9.626 12.938 1.00 88.44 165 HIS A N 1
ATOM 1296 C CA . HIS A 1 165 ? -5.106 8.388 12.265 1.00 88.44 165 HIS A CA 1
ATOM 1297 C C . HIS A 1 165 ? -6.610 8.252 12.025 1.00 88.44 165 HIS A C 1
ATOM 1299 O O . HIS A 1 165 ? -6.975 7.585 11.060 1.00 88.44 165 HIS A O 1
ATOM 1305 N N . LEU A 1 166 ? -7.448 8.882 12.853 1.00 92.06 166 LEU A N 1
ATOM 1306 C CA . LEU A 1 166 ? -8.910 8.898 12.759 1.00 92.06 166 LEU A CA 1
ATOM 1307 C C . LEU A 1 166 ? -9.445 10.353 12.686 1.00 92.06 166 LEU A C 1
ATOM 1309 O O . LEU A 1 166 ? -10.258 10.752 13.525 1.00 92.06 166 LEU A O 1
ATOM 1313 N N . PRO A 1 167 ? -8.993 11.186 11.727 1.00 90.81 167 PRO A N 1
ATOM 1314 C CA . PRO A 1 167 ? -9.387 12.597 11.645 1.00 90.81 167 PRO A CA 1
ATOM 1315 C C . PRO A 1 167 ? -10.891 12.825 11.426 1.00 90.81 167 PRO A C 1
ATOM 1317 O O . PRO A 1 167 ? -11.390 13.909 11.726 1.00 90.81 167 PRO A O 1
ATOM 1320 N N . SER A 1 168 ? -11.618 11.835 10.902 1.00 91.19 168 SER A N 1
ATOM 1321 C CA . SER A 1 168 ? -13.061 11.926 10.638 1.00 91.19 168 SER A CA 1
ATOM 1322 C C . SER A 1 168 ? -13.921 11.674 11.879 1.00 91.19 168 SER A C 1
ATOM 1324 O O . SER A 1 168 ? -15.125 11.938 11.850 1.00 91.19 168 SER A O 1
ATOM 1326 N N . ILE A 1 169 ? -13.329 11.169 12.968 1.00 93.50 169 ILE A N 1
ATOM 1327 C CA . ILE A 1 169 ? -14.037 10.899 14.220 1.00 93.50 169 ILE A CA 1
ATOM 1328 C C . ILE A 1 169 ? -13.964 12.138 15.127 1.00 93.50 169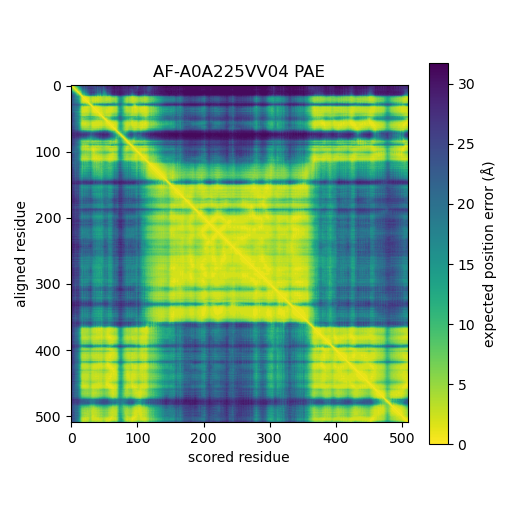 ILE A C 1
ATOM 1330 O O . ILE A 1 169 ? -12.868 12.582 15.483 1.00 93.50 169 ILE A O 1
ATOM 1334 N N . PRO A 1 170 ? -15.108 12.717 15.535 1.00 93.31 170 PRO A N 1
ATOM 1335 C CA . PRO A 1 170 ? -15.142 13.992 16.244 1.00 93.31 170 PRO A CA 1
ATOM 1336 C C . PRO A 1 170 ? -14.866 13.830 17.746 1.00 93.31 170 PRO A C 1
ATOM 1338 O O . PRO A 1 170 ? -15.730 14.104 18.572 1.00 93.31 170 PRO A O 1
ATOM 1341 N N . PHE A 1 171 ? -13.658 13.406 18.122 1.00 89.00 171 PHE A N 1
ATOM 1342 C CA . PHE A 1 171 ? -13.295 13.222 19.535 1.00 89.00 171 PHE A CA 1
ATOM 1343 C C . PHE A 1 171 ? -13.337 14.525 20.360 1.00 89.00 171 PHE A C 1
ATOM 1345 O O . PHE A 1 171 ? -13.599 14.475 21.557 1.00 89.00 171 PHE A O 1
ATOM 1352 N N . GLU A 1 172 ? -13.090 15.688 19.742 1.00 86.50 172 GLU A N 1
ATOM 1353 C CA . GLU A 1 172 ? -13.013 16.985 20.447 1.00 86.50 172 GLU A CA 1
ATOM 1354 C C . GLU A 1 172 ? -14.126 17.979 20.076 1.00 86.50 172 GLU A C 1
ATOM 1356 O O . GLU A 1 172 ? -14.358 18.945 20.803 1.00 86.50 172 GLU A O 1
ATOM 1361 N N . ASP A 1 173 ? -14.832 17.764 18.962 1.00 89.31 173 ASP A N 1
ATOM 1362 C CA . ASP A 1 173 ? -15.938 18.630 18.540 1.00 89.31 173 ASP A CA 1
ATOM 1363 C C . ASP A 1 173 ? -17.245 18.154 19.178 1.00 89.31 173 ASP A C 1
ATOM 1365 O O . ASP A 1 173 ? -17.918 17.262 18.662 1.00 89.31 173 ASP A O 1
ATOM 1369 N N . ALA A 1 174 ? -17.633 18.790 20.285 1.00 88.06 174 ALA A N 1
ATOM 1370 C CA . ALA A 1 174 ? -18.849 18.458 21.026 1.00 88.06 174 ALA A CA 1
ATOM 1371 C C . ALA A 1 174 ? -20.131 18.495 20.168 1.00 88.06 174 ALA A C 1
ATOM 1373 O O . ALA A 1 174 ? -21.059 17.722 20.407 1.00 88.06 174 ALA A O 1
ATOM 1374 N N . LYS A 1 175 ? -20.204 19.371 19.155 1.00 89.56 175 LYS A N 1
ATOM 1375 C CA . LYS A 1 175 ? -21.389 19.493 18.295 1.00 89.56 175 LYS A CA 1
ATOM 1376 C C . LYS A 1 175 ? -21.466 18.339 17.301 1.00 89.56 175 LYS A C 1
ATOM 1378 O O . LYS A 1 175 ? -22.554 17.822 17.049 1.00 89.56 175 LYS A O 1
ATOM 1383 N N . ALA A 1 176 ? -20.334 17.944 16.726 1.00 87.94 176 ALA A N 1
ATOM 1384 C CA . ALA A 1 176 ? -20.269 16.791 15.834 1.00 87.94 176 ALA A CA 1
ATOM 1385 C C . ALA A 1 176 ? -20.403 15.464 16.606 1.00 87.94 176 AL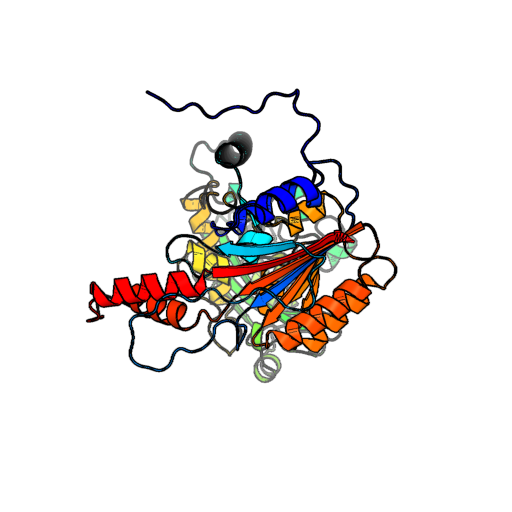A A C 1
ATOM 1387 O O . ALA A 1 176 ? -21.130 14.576 16.157 1.00 87.94 176 ALA A O 1
ATOM 1388 N N . ALA A 1 177 ? -19.795 15.370 17.792 1.00 89.88 177 ALA A N 1
ATOM 1389 C CA . ALA A 1 177 ? -19.877 14.233 18.708 1.00 89.88 177 ALA A CA 1
ATOM 1390 C C . ALA A 1 177 ? -21.309 13.917 19.161 1.00 89.88 177 ALA A C 1
ATOM 1392 O O . ALA A 1 177 ? -21.624 12.758 19.394 1.00 89.88 177 ALA A O 1
ATOM 1393 N N . ALA A 1 178 ? -22.207 14.909 19.212 1.00 90.31 178 ALA A N 1
ATOM 1394 C CA . ALA A 1 178 ? -23.614 14.705 19.573 1.00 90.31 178 ALA A CA 1
ATOM 1395 C C . ALA A 1 178 ? -24.382 13.756 18.628 1.00 90.31 178 ALA A C 1
ATOM 1397 O O . ALA A 1 178 ? -25.472 13.302 18.969 1.00 90.31 178 ALA A O 1
ATOM 1398 N N . LYS A 1 179 ? -23.842 13.467 17.435 1.00 90.75 179 LYS A N 1
ATOM 1399 C CA . LYS A 1 179 ? -24.400 12.476 16.497 1.00 90.75 179 LYS A CA 1
ATOM 1400 C C . LYS A 1 179 ? -23.904 11.052 16.748 1.00 90.75 179 LYS A C 1
ATOM 1402 O O . LYS A 1 179 ? -24.351 10.142 16.060 1.00 90.75 179 LYS A O 1
ATOM 1407 N N . PHE A 1 180 ? -22.964 10.877 17.668 1.00 95.81 180 PHE A N 1
ATOM 1408 C CA . PHE A 1 180 ? -22.346 9.602 17.979 1.00 95.81 180 PHE A CA 1
ATOM 1409 C C . PHE A 1 180 ? -22.766 9.144 19.375 1.00 95.81 180 PHE A C 1
ATOM 1411 O O . PHE A 1 180 ? -23.045 9.956 20.258 1.00 95.81 180 PHE A O 1
ATOM 1418 N N . VAL A 1 181 ? -22.764 7.832 19.589 1.00 96.69 181 VAL A N 1
ATOM 1419 C CA . VAL A 1 181 ? -22.940 7.236 20.917 1.00 96.69 181 VAL A CA 1
ATOM 1420 C C . VAL A 1 181 ? -21.581 6.841 21.493 1.00 96.69 181 VAL A C 1
ATOM 1422 O O . VAL A 1 181 ? -20.726 6.320 20.783 1.00 96.69 181 VAL A O 1
ATOM 1425 N N . SER A 1 182 ? -21.353 7.089 22.780 1.00 96.56 182 SER A N 1
ATOM 1426 C CA . SER A 1 182 ? -20.073 6.776 23.430 1.00 96.56 182 SER A CA 1
ATOM 1427 C C . SER A 1 182 ? -20.148 5.469 24.213 1.00 96.56 182 SER A C 1
ATOM 1429 O O . SER A 1 182 ? -21.131 5.227 24.918 1.00 96.56 182 SER A O 1
ATOM 1431 N N . THR A 1 183 ? -19.087 4.657 24.152 1.00 96.69 183 THR A N 1
ATOM 1432 C CA . THR A 1 183 ? -18.936 3.491 25.041 1.00 96.69 183 THR A CA 1
ATOM 1433 C C . THR A 1 183 ? -18.906 3.933 26.501 1.00 96.69 183 THR A C 1
ATOM 1435 O O . THR A 1 183 ? -18.259 4.931 26.830 1.00 96.69 183 THR A O 1
ATOM 1438 N N . LYS A 1 184 ? -19.595 3.194 27.374 1.00 95.44 184 LYS A N 1
ATOM 1439 C CA . LYS A 1 184 ? -19.708 3.505 28.805 1.00 95.44 184 LYS A CA 1
ATOM 1440 C C . LYS A 1 184 ? -18.734 2.651 29.623 1.00 95.44 184 LYS A C 1
ATOM 1442 O O . LYS A 1 184 ? -18.452 1.533 29.196 1.00 95.44 184 LYS A O 1
ATOM 1447 N N . PRO A 1 185 ? -18.222 3.150 30.760 1.00 95.31 185 PRO A N 1
ATOM 1448 C CA . PRO A 1 185 ? -17.425 2.338 31.676 1.00 95.31 185 PRO A CA 1
ATOM 1449 C C . PRO A 1 185 ? -18.161 1.066 32.097 1.00 95.31 185 PRO A C 1
ATOM 1451 O O . PRO A 1 185 ? -19.396 1.036 32.099 1.00 95.31 185 PRO A O 1
ATOM 1454 N N . LEU A 1 186 ? -17.397 0.042 32.473 1.00 92.50 186 LEU A N 1
ATOM 1455 C CA . LEU A 1 186 ? -17.928 -1.132 33.164 1.00 92.50 186 LEU A CA 1
ATOM 1456 C C . LEU A 1 186 ? -18.780 -0.733 34.378 1.00 92.50 186 LEU A C 1
ATOM 1458 O O . LEU A 1 186 ? -18.531 0.279 35.036 1.00 92.50 186 LEU A O 1
ATOM 1462 N N . SER A 1 187 ? -19.786 -1.555 34.672 1.00 90.44 187 SER A N 1
ATOM 1463 C CA . SER A 1 187 ? -20.658 -1.363 35.832 1.00 90.44 187 SER A CA 1
ATOM 1464 C C . SER A 1 187 ? -19.862 -1.490 37.135 1.00 90.44 187 SER A C 1
ATOM 1466 O O . SER A 1 187 ? -18.909 -2.268 37.205 1.00 90.44 187 SER A O 1
ATOM 1468 N N . ASP A 1 188 ? -20.273 -0.791 38.196 1.00 85.81 188 ASP A N 1
ATOM 1469 C CA . ASP A 1 188 ? -19.609 -0.890 39.500 1.00 85.81 188 ASP A CA 1
ATOM 1470 C C . ASP A 1 188 ? -19.547 -2.352 39.987 1.00 85.81 188 ASP A C 1
ATOM 1472 O O . ASP A 1 188 ? -20.569 -3.020 40.154 1.00 85.81 188 ASP A O 1
ATOM 1476 N N . GLY A 1 189 ? -18.329 -2.857 40.210 1.00 82.25 189 GLY A N 1
ATOM 1477 C CA . GLY A 1 189 ? -18.066 -4.237 40.637 1.00 82.25 189 GLY A CA 1
ATOM 1478 C C . GLY A 1 189 ? -17.917 -5.260 39.503 1.00 82.25 189 GLY A C 1
ATOM 1479 O O . GLY A 1 189 ? -17.494 -6.388 39.763 1.00 82.25 189 GLY A O 1
ATOM 1480 N N . GLU A 1 190 ? -18.196 -4.887 38.251 1.00 88.75 190 GLU A N 1
ATOM 1481 C CA . GLU A 1 190 ? -17.905 -5.722 37.086 1.00 88.75 190 GLU A CA 1
ATOM 1482 C C . GLU A 1 190 ? -16.403 -5.675 36.774 1.00 88.75 190 GLU A C 1
ATOM 1484 O O . GLU A 1 190 ? -15.801 -4.612 36.631 1.00 88.75 190 GLU A O 1
ATOM 1489 N N . THR A 1 191 ? -15.776 -6.845 36.652 1.00 87.44 191 THR A N 1
ATOM 1490 C CA . THR A 1 191 ? -14.385 -6.965 36.202 1.00 87.44 191 THR A CA 1
ATOM 1491 C C . THR A 1 191 ? -14.313 -7.963 35.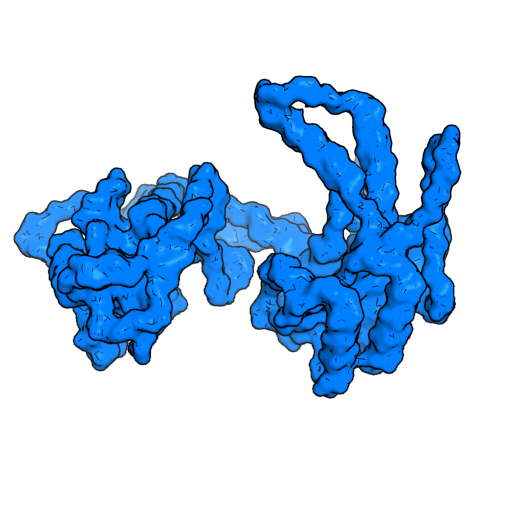057 1.00 87.44 191 THR A C 1
ATOM 1493 O O . THR A 1 191 ? -14.974 -9.000 35.078 1.00 87.44 191 THR A O 1
ATOM 1496 N N . ARG A 1 192 ? -13.522 -7.635 34.035 1.00 89.75 192 ARG A N 1
ATOM 1497 C CA . ARG A 1 192 ? -13.284 -8.489 32.867 1.00 89.75 192 ARG A CA 1
ATOM 1498 C C . ARG A 1 192 ? -11.792 -8.755 32.734 1.00 89.75 192 ARG A C 1
ATOM 1500 O O . ARG A 1 192 ? -10.978 -7.883 33.041 1.00 89.75 192 ARG A O 1
ATOM 1507 N N . SER A 1 193 ? -11.431 -9.957 32.295 1.00 88.94 193 SER A N 1
ATOM 1508 C CA . SER A 1 193 ? -10.033 -10.289 32.026 1.00 88.94 193 SER A CA 1
ATOM 1509 C C . SER A 1 193 ? -9.505 -9.489 30.823 1.00 88.94 193 SER A C 1
ATOM 1511 O O . SER A 1 193 ? -10.295 -9.049 29.981 1.00 88.94 193 SER A O 1
ATOM 1513 N N . PRO A 1 194 ? -8.179 -9.309 30.684 1.00 85.44 194 PRO A N 1
ATOM 1514 C CA . PRO A 1 194 ? -7.596 -8.650 29.515 1.00 85.44 194 PRO A CA 1
ATOM 1515 C C . PRO A 1 194 ? -8.021 -9.279 28.179 1.00 85.44 194 PRO A C 1
ATOM 1517 O O . PRO A 1 194 ? -8.219 -8.569 27.199 1.00 85.44 194 PRO A O 1
ATOM 1520 N N . GLU A 1 195 ? -8.206 -10.600 28.141 1.00 84.88 195 GLU A N 1
ATOM 1521 C CA . GLU A 1 195 ? -8.658 -11.338 26.956 1.00 84.88 195 GLU A CA 1
ATOM 1522 C C . GLU A 1 195 ? -10.116 -11.021 26.604 1.00 84.88 195 GLU A C 1
ATOM 1524 O O . GLU A 1 195 ? -10.457 -10.944 25.428 1.00 84.88 195 GLU A O 1
ATOM 1529 N N . GLN A 1 196 ? -10.965 -10.798 27.614 1.00 89.00 196 GLN A N 1
ATOM 1530 C CA . GLN A 1 196 ? -12.365 -10.390 27.436 1.00 89.00 196 GLN A CA 1
ATOM 1531 C C . GLN A 1 196 ? -12.509 -8.914 27.041 1.00 89.00 196 GLN A C 1
ATOM 1533 O O . GLN A 1 196 ? -13.556 -8.512 26.537 1.00 89.00 196 GLN A O 1
ATOM 1538 N N . LEU A 1 197 ? -11.484 -8.100 27.301 1.00 94.69 197 LEU A N 1
ATOM 1539 C CA . LEU A 1 197 ? -11.444 -6.688 26.928 1.00 94.69 197 LEU A CA 1
ATOM 1540 C C . LEU A 1 197 ? -10.792 -6.457 25.564 1.00 94.69 197 LEU A C 1
ATOM 1542 O O . LEU A 1 197 ? -10.936 -5.368 25.024 1.00 94.69 197 LEU A O 1
ATOM 1546 N N . LEU A 1 198 ? -10.101 -7.439 24.985 1.00 96.62 198 LEU A N 1
ATOM 1547 C CA . LEU A 1 198 ? -9.556 -7.337 23.634 1.00 96.62 198 LEU A CA 1
ATOM 1548 C C . LEU A 1 198 ? -10.600 -7.817 22.623 1.00 96.62 198 LEU A C 1
ATOM 1550 O O . LEU A 1 198 ? -10.861 -9.014 22.527 1.00 96.62 198 LEU A O 1
ATOM 1554 N N . LEU A 1 199 ? -11.178 -6.889 21.866 1.00 98.31 199 LEU A N 1
ATOM 1555 C CA . LEU A 1 199 ? -12.256 -7.169 20.919 1.00 98.31 199 LEU A CA 1
ATOM 1556 C C . LEU A 1 199 ? -11.841 -6.698 19.530 1.00 98.31 199 LEU A C 1
ATOM 1558 O O . LEU A 1 199 ? -11.258 -5.624 19.410 1.00 98.31 199 LEU A O 1
ATOM 1562 N N . ALA A 1 200 ? -12.142 -7.460 18.482 1.00 98.50 200 ALA A N 1
ATOM 1563 C CA . ALA A 1 200 ? -11.920 -7.015 17.111 1.00 98.50 200 ALA A CA 1
ATOM 1564 C C . ALA A 1 200 ? -13.232 -6.757 16.383 1.00 98.50 200 ALA A C 1
ATOM 1566 O O . ALA A 1 200 ? -14.206 -7.481 16.572 1.00 98.50 200 ALA A O 1
ATOM 1567 N N . ILE A 1 201 ? -13.238 -5.706 15.572 1.00 98.44 201 ILE A N 1
ATOM 1568 C CA . ILE A 1 201 ? -14.403 -5.204 14.852 1.00 98.44 201 ILE A CA 1
ATOM 1569 C C . ILE A 1 201 ? -14.083 -5.093 13.367 1.00 98.44 201 ILE A C 1
ATOM 1571 O O . ILE A 1 201 ? -12.972 -4.711 12.993 1.00 98.44 201 ILE A O 1
ATOM 1575 N N . ASP A 1 202 ? -15.083 -5.402 12.557 1.00 98.38 202 ASP A N 1
ATOM 1576 C CA . ASP A 1 202 ? -15.111 -5.095 11.135 1.00 98.38 202 ASP A CA 1
ATOM 1577 C C . ASP A 1 202 ? -16.560 -4.820 10.710 1.00 98.38 202 ASP A C 1
ATOM 1579 O O . ASP A 1 202 ? -17.502 -5.450 11.214 1.00 98.38 202 ASP A O 1
ATOM 1583 N N . CYS A 1 203 ? -16.739 -3.840 9.832 1.00 97.69 203 CYS A N 1
ATOM 1584 C CA . CYS A 1 203 ? -18.033 -3.436 9.310 1.00 97.69 203 CYS A CA 1
ATOM 1585 C C . CYS A 1 203 ? -18.075 -3.583 7.790 1.00 97.69 203 CYS A C 1
ATOM 1587 O O . CYS A 1 203 ? -17.155 -3.182 7.083 1.00 97.69 203 CYS A O 1
ATOM 1589 N N . GLU A 1 204 ? -19.231 -4.009 7.282 1.00 97.06 204 GLU A N 1
ATOM 1590 C CA . GLU A 1 204 ? -19.555 -3.852 5.866 1.00 97.06 204 GLU A CA 1
ATOM 1591 C C . GLU A 1 204 ? -20.451 -2.639 5.663 1.00 97.06 204 GLU A C 1
ATOM 1593 O O . GLU A 1 204 ? -21.384 -2.398 6.443 1.00 97.06 204 GLU A O 1
ATOM 1598 N N . MET A 1 205 ? -20.220 -1.906 4.575 1.00 96.25 205 MET A N 1
ATOM 1599 C CA . MET A 1 205 ? -20.940 -0.675 4.256 1.00 96.25 205 MET A CA 1
ATOM 1600 C C . MET A 1 205 ? -21.446 -0.644 2.811 1.00 96.25 205 MET A C 1
ATOM 1602 O O . MET A 1 205 ? -20.870 -1.243 1.903 1.00 96.25 205 MET A O 1
ATOM 1606 N N . CYS A 1 206 ? -22.479 0.167 2.584 1.00 96.00 206 CYS A N 1
ATOM 1607 C CA . CYS A 1 206 ? -22.992 0.504 1.256 1.00 96.00 206 CYS A CA 1
ATOM 1608 C C . CYS A 1 206 ? -22.935 2.017 1.005 1.00 96.00 206 CYS A C 1
ATOM 1610 O O . CYS A 1 206 ? -22.664 2.809 1.913 1.00 96.00 206 CYS A O 1
ATOM 1612 N N . ARG A 1 207 ? -23.214 2.438 -0.232 1.00 96.50 207 ARG A N 1
ATOM 1613 C CA . ARG A 1 207 ? -23.421 3.849 -0.576 1.00 96.50 207 ARG A CA 1
ATOM 1614 C C . ARG A 1 207 ? -24.908 4.154 -0.645 1.00 96.50 207 ARG A C 1
ATOM 1616 O O . ARG A 1 207 ? -25.671 3.481 -1.334 1.00 96.50 207 ARG A O 1
ATOM 1623 N N . THR A 1 208 ? -25.296 5.242 -0.004 1.00 96.38 208 THR A N 1
ATOM 1624 C CA . THR A 1 208 ? -26.646 5.799 -0.012 1.00 96.38 208 THR A CA 1
ATOM 1625 C C . THR A 1 208 ? -26.628 7.223 -0.553 1.00 96.38 208 THR A C 1
ATOM 1627 O O . THR A 1 208 ? -25.576 7.825 -0.784 1.00 96.38 208 THR A O 1
ATOM 1630 N N . VAL A 1 209 ? -27.812 7.816 -0.701 1.00 95.81 209 VAL A N 1
ATOM 1631 C CA . VAL A 1 209 ? -27.964 9.234 -1.075 1.00 95.81 209 VAL A CA 1
ATOM 1632 C C . VAL A 1 209 ? -27.345 10.221 -0.067 1.00 95.81 209 VAL A C 1
ATOM 1634 O O . VAL A 1 209 ? -27.276 11.418 -0.351 1.00 95.81 209 VAL A O 1
ATOM 1637 N N . LYS A 1 210 ? -26.921 9.758 1.119 1.00 94.06 210 LYS A N 1
ATOM 1638 C CA . LYS A 1 210 ? -26.270 10.578 2.156 1.00 94.06 210 LYS A CA 1
ATOM 1639 C C . LYS A 1 210 ? -24.800 10.236 2.397 1.00 94.06 210 LYS A C 1
ATOM 1641 O O . LYS A 1 210 ? -24.174 10.907 3.214 1.00 94.06 210 LYS A O 1
ATOM 1646 N N . GLY A 1 211 ? -24.236 9.270 1.674 1.00 93.56 211 GLY A N 1
ATOM 1647 C CA . GLY A 1 211 ? -22.841 8.861 1.817 1.00 93.56 211 GLY A CA 1
ATOM 1648 C C . GLY A 1 211 ? -22.707 7.372 2.105 1.00 93.56 211 GLY A C 1
ATOM 1649 O O . GLY A 1 211 ? -23.505 6.576 1.629 1.00 93.56 211 GLY A O 1
ATOM 1650 N N . VAL A 1 212 ? -21.664 6.994 2.838 1.00 94.69 212 VAL A N 1
ATOM 1651 C CA . VAL A 1 212 ? -21.413 5.600 3.223 1.00 94.69 212 VAL A CA 1
ATOM 1652 C C . VAL A 1 212 ? -22.162 5.300 4.522 1.00 94.69 212 VAL A C 1
ATOM 1654 O O . VAL A 1 212 ? -22.043 6.066 5.476 1.00 94.69 212 VAL A O 1
ATOM 1657 N N . GLU A 1 213 ? -22.933 4.212 4.564 1.00 96.75 213 GLU A N 1
ATOM 1658 C CA . GLU A 1 213 ? -23.693 3.788 5.750 1.00 96.75 213 GLU A CA 1
ATOM 1659 C C . GLU A 1 213 ? -23.486 2.300 6.055 1.00 96.75 213 GLU A C 1
ATOM 1661 O O . GLU A 1 213 ? -23.259 1.492 5.151 1.00 96.75 213 GLU A O 1
ATOM 1666 N N . LEU A 1 214 ? -23.577 1.960 7.344 1.00 98.00 214 LEU A N 1
ATOM 1667 C CA . LEU A 1 214 ? -23.401 0.612 7.883 1.00 98.00 214 LEU A CA 1
ATOM 1668 C C . LEU A 1 214 ? -24.455 -0.364 7.348 1.00 98.00 214 LEU A C 1
ATOM 1670 O O . LEU A 1 214 ? -25.649 -0.062 7.368 1.00 98.00 214 LEU A O 1
ATOM 1674 N N . THR A 1 215 ? -24.004 -1.551 6.944 1.00 97.75 215 THR A N 1
ATOM 1675 C CA . THR A 1 215 ? -24.858 -2.655 6.478 1.00 97.75 215 THR A CA 1
ATOM 1676 C C . THR A 1 215 ? -24.655 -3.974 7.213 1.00 97.75 215 THR A C 1
ATOM 1678 O O . THR A 1 215 ? -25.566 -4.798 7.243 1.00 97.75 215 THR A O 1
ATOM 1681 N N . ARG A 1 216 ? -23.496 -4.186 7.838 1.00 98.06 216 ARG A N 1
ATOM 1682 C CA . ARG A 1 216 ? -23.225 -5.335 8.708 1.00 98.06 216 ARG A CA 1
ATOM 1683 C C . ARG A 1 216 ? -22.185 -4.938 9.741 1.00 98.06 216 ARG A C 1
ATOM 1685 O O . ARG A 1 216 ? -21.246 -4.229 9.398 1.00 98.06 216 ARG A O 1
ATOM 1692 N N . LEU A 1 217 ? -22.353 -5.393 10.974 1.00 98.38 217 LEU A N 1
ATOM 1693 C CA . LEU A 1 217 ? -21.367 -5.236 12.038 1.00 98.38 217 LEU A CA 1
ATOM 1694 C C . LEU A 1 217 ? -20.952 -6.613 12.533 1.00 98.38 217 LEU A C 1
ATOM 1696 O O . LEU A 1 217 ? -21.814 -7.392 12.942 1.00 98.38 217 LEU A O 1
ATOM 1700 N N . THR A 1 218 ? -19.647 -6.854 12.588 1.00 98.56 218 THR A N 1
ATOM 1701 C CA . THR A 1 218 ? -19.078 -8.028 13.238 1.00 98.56 218 THR A CA 1
ATOM 1702 C C . THR A 1 218 ? -18.165 -7.621 14.390 1.00 98.56 218 THR A C 1
ATOM 1704 O O . THR A 1 218 ? -17.337 -6.722 14.265 1.00 98.56 218 THR A O 1
ATOM 1707 N N . LEU A 1 219 ? -18.301 -8.314 15.518 1.00 98.44 219 LEU A N 1
ATOM 1708 C CA . LEU A 1 219 ? -17.467 -8.189 16.704 1.00 98.44 219 LEU A CA 1
ATOM 1709 C C . LEU A 1 219 ? -17.022 -9.583 17.149 1.00 98.44 219 LEU A C 1
ATOM 1711 O O . LEU A 1 219 ? -17.855 -10.471 17.348 1.00 98.44 219 LEU A O 1
ATOM 1715 N N . VAL A 1 220 ? -15.721 -9.767 17.347 1.00 98.25 220 VAL A N 1
ATOM 1716 C CA . VAL A 1 220 ? -15.125 -11.020 17.830 1.00 98.25 220 VAL A CA 1
ATOM 1717 C C . VAL A 1 220 ? -14.299 -10.781 19.094 1.00 98.25 220 VAL A C 1
ATOM 1719 O O . VAL A 1 220 ? -13.718 -9.709 19.269 1.00 98.25 220 VAL A O 1
ATOM 1722 N N . ASP A 1 221 ? -14.252 -11.766 19.988 1.00 96.56 221 ASP A N 1
ATOM 1723 C CA . ASP A 1 221 ? -13.436 -11.712 21.204 1.00 96.56 221 ASP A CA 1
ATOM 1724 C C . ASP A 1 221 ? -11.961 -12.057 20.940 1.00 96.56 221 ASP A C 1
ATOM 1726 O O . ASP A 1 221 ? -11.580 -12.495 19.851 1.00 96.56 221 ASP A O 1
ATOM 1730 N N . GLY A 1 222 ? -11.113 -11.907 21.962 1.00 94.06 222 GLY A N 1
ATOM 1731 C CA . GLY A 1 222 ? -9.689 -12.238 21.891 1.00 94.06 222 GLY A CA 1
ATOM 1732 C C . GLY A 1 222 ? -9.374 -13.710 21.578 1.00 94.06 222 GLY A C 1
ATOM 1733 O O . GLY A 1 222 ? -8.227 -14.019 21.259 1.00 94.06 222 GLY A O 1
ATOM 1734 N N . ASN A 1 223 ? -10.362 -14.608 21.641 1.00 94.75 223 ASN A N 1
ATOM 1735 C CA . ASN A 1 223 ? -10.256 -16.026 21.289 1.00 94.75 223 ASN A CA 1
ATOM 1736 C C . ASN A 1 223 ? -10.908 -16.346 19.934 1.00 94.75 223 ASN A C 1
ATOM 1738 O O . ASN A 1 223 ? -11.187 -17.514 19.659 1.00 94.75 223 ASN A O 1
ATOM 1742 N N . GLU A 1 224 ? -11.151 -15.327 19.105 1.00 95.62 224 GLU A N 1
ATOM 1743 C CA . GLU A 1 224 ? -11.735 -15.447 17.765 1.00 95.62 224 GLU A CA 1
ATOM 1744 C C . GLU A 1 224 ? -13.202 -15.917 17.770 1.00 95.62 224 GLU A C 1
ATOM 1746 O O . GLU A 1 224 ? -13.726 -16.351 16.743 1.00 95.62 224 GLU A O 1
ATOM 1751 N N . ARG A 1 225 ? -13.902 -15.828 18.911 1.00 96.94 225 ARG A N 1
ATOM 1752 C CA . ARG A 1 225 ? -15.332 -16.154 18.992 1.00 96.94 225 ARG A CA 1
ATOM 1753 C C . ARG A 1 225 ? -16.165 -14.954 18.578 1.00 96.94 225 ARG A C 1
ATOM 1755 O O . ARG A 1 225 ? -15.963 -13.852 19.078 1.00 96.94 225 ARG A O 1
ATOM 1762 N N . VAL A 1 226 ? -17.147 -15.185 17.714 1.00 98.06 226 VAL A N 1
ATOM 1763 C CA . VAL A 1 226 ? -18.105 -14.156 17.295 1.00 98.06 226 VAL A CA 1
ATOM 1764 C C . VAL A 1 226 ? -19.029 -13.802 18.460 1.00 98.06 226 VAL A C 1
ATOM 1766 O O . VAL A 1 226 ? -19.726 -14.665 18.989 1.00 98.06 226 VAL A O 1
ATOM 1769 N N . LEU A 1 227 ? -19.018 -12.530 18.858 1.00 97.62 227 LEU A N 1
ATOM 1770 C CA . LEU A 1 227 ? -19.886 -11.964 19.894 1.00 97.62 227 LEU A CA 1
ATOM 1771 C C . LEU A 1 227 ? -21.119 -11.278 19.298 1.00 97.62 227 LEU A C 1
ATOM 1773 O O . LEU A 1 227 ? -22.186 -11.285 19.907 1.00 97.62 227 LEU A O 1
ATOM 1777 N N . LEU A 1 228 ? -20.959 -10.670 18.123 1.00 98.19 228 LEU A N 1
ATOM 1778 C CA . LEU A 1 228 ? -22.010 -9.973 17.389 1.00 98.19 228 LEU A CA 1
ATOM 1779 C C . LEU A 1 228 ? -21.712 -10.108 15.896 1.00 98.19 228 LEU A C 1
ATOM 1781 O O . LEU A 1 228 ? -20.587 -9.854 15.487 1.00 98.19 228 LEU A O 1
ATOM 1785 N N . ASP A 1 229 ? -22.684 -10.521 15.093 1.00 98.12 229 ASP A N 1
ATOM 1786 C CA . ASP A 1 229 ? -22.572 -10.548 13.632 1.00 98.12 229 ASP A CA 1
ATOM 1787 C C . ASP A 1 229 ? -23.964 -10.373 13.033 1.00 98.12 229 ASP A C 1
ATOM 1789 O O . ASP A 1 229 ? -24.749 -11.315 12.969 1.00 98.12 229 ASP A O 1
ATOM 1793 N N . GLU A 1 230 ? -24.312 -9.132 12.708 1.00 98.12 230 GLU A N 1
ATOM 1794 C CA . GLU A 1 230 ? -25.690 -8.749 12.402 1.00 98.12 230 GLU A CA 1
ATOM 1795 C C . GLU A 1 230 ? -25.739 -7.791 11.214 1.00 98.12 230 GLU A C 1
ATOM 1797 O O . GLU A 1 230 ? -24.923 -6.870 11.099 1.00 98.12 230 GLU A O 1
ATOM 1802 N N . TYR A 1 231 ? -26.740 -7.976 10.353 1.00 98.25 231 TYR A N 1
ATOM 1803 C CA . TYR A 1 231 ? -27.048 -7.034 9.283 1.00 98.25 231 TYR A CA 1
ATOM 1804 C C . TYR A 1 231 ? -27.811 -5.829 9.825 1.00 98.25 231 TYR A C 1
ATOM 1806 O O . TYR A 1 231 ? -28.661 -5.942 10.707 1.00 98.25 231 TYR A O 1
ATOM 1814 N N . VAL A 1 232 ? -27.538 -4.665 9.248 1.00 98.00 232 VAL A N 1
ATOM 1815 C CA . VAL A 1 232 ? -28.133 -3.382 9.612 1.00 98.00 232 VAL A CA 1
ATOM 1816 C C . VAL A 1 232 ? -28.694 -2.765 8.349 1.00 98.00 232 VAL A C 1
ATOM 1818 O O . VAL A 1 232 ? -28.013 -2.689 7.335 1.00 98.00 232 VAL A O 1
ATOM 1821 N N . ARG A 1 233 ? -29.940 -2.306 8.380 1.00 97.44 233 ARG A N 1
ATOM 1822 C CA . ARG A 1 233 ? -30.530 -1.629 7.228 1.00 97.44 233 ARG A CA 1
ATOM 1823 C C . ARG A 1 233 ? -30.321 -0.118 7.347 1.00 97.44 233 ARG A C 1
ATOM 1825 O O . ARG A 1 233 ? -30.828 0.484 8.304 1.00 97.44 233 ARG A O 1
ATOM 1832 N N . PRO A 1 234 ? -29.646 0.514 6.369 1.00 96.75 234 PRO A N 1
ATOM 1833 C CA . PRO A 1 234 ? -29.501 1.961 6.311 1.00 96.75 234 PRO A CA 1
ATOM 1834 C C . PRO A 1 234 ? -30.851 2.678 6.320 1.00 96.75 234 PRO A C 1
ATOM 1836 O O . PRO A 1 234 ? -31.850 2.191 5.783 1.00 96.75 234 PRO A O 1
ATOM 1839 N N . LYS A 1 235 ? -30.880 3.873 6.919 1.00 94.25 235 LYS A N 1
ATOM 1840 C CA . LYS A 1 235 ? -32.084 4.715 6.936 1.00 94.25 235 LYS A CA 1
ATOM 1841 C C . LYS A 1 235 ? -32.363 5.315 5.560 1.00 94.25 235 LYS A C 1
ATOM 1843 O O . LYS A 1 235 ? -33.525 5.497 5.199 1.00 94.25 235 LYS A O 1
ATOM 1848 N N . ASN A 1 236 ? -31.310 5.679 4.832 1.00 96.75 236 ASN A N 1
ATOM 1849 C CA . ASN A 1 236 ? -31.439 6.330 3.537 1.00 96.75 236 ASN A CA 1
ATOM 1850 C C . ASN A 1 236 ? -31.459 5.294 2.400 1.00 96.75 236 ASN A C 1
ATOM 1852 O O . ASN A 1 236 ? -30.884 4.215 2.545 1.00 96.75 236 ASN A O 1
ATOM 1856 N N . PRO A 1 237 ? -32.081 5.621 1.252 1.00 96.12 237 PRO A N 1
ATOM 1857 C CA . PRO A 1 237 ? -32.060 4.756 0.078 1.00 96.12 237 PRO A CA 1
ATOM 1858 C C . PRO A 1 237 ? -30.636 4.412 -0.371 1.00 96.12 237 PRO A C 1
ATOM 1860 O O . PRO A 1 237 ? -29.809 5.310 -0.573 1.00 96.12 237 PRO A O 1
ATOM 1863 N N . ILE A 1 238 ? -30.379 3.114 -0.541 1.00 96.88 238 ILE A N 1
ATOM 1864 C CA . ILE A 1 238 ? -29.119 2.573 -1.056 1.00 96.88 238 ILE A CA 1
ATOM 1865 C C . ILE A 1 238 ? -29.059 2.838 -2.562 1.00 96.88 238 ILE A C 1
ATOM 1867 O O . ILE A 1 238 ? -30.013 2.555 -3.283 1.00 96.88 238 ILE A O 1
ATOM 1871 N N . VAL A 1 239 ? -27.945 3.404 -3.025 1.00 96.50 239 VAL A N 1
ATOM 1872 C CA . VAL A 1 239 ? -27.667 3.644 -4.452 1.00 96.50 239 VAL A CA 1
ATOM 1873 C C . VAL A 1 239 ? -26.682 2.627 -5.021 1.00 96.50 239 VAL A C 1
ATOM 1875 O O . VAL A 1 239 ? -26.715 2.349 -6.213 1.00 96.50 239 VAL A O 1
ATOM 1878 N N . ASP A 1 240 ? -25.816 2.072 -4.172 1.00 93.88 240 ASP A N 1
ATOM 1879 C CA . ASP A 1 240 ? -24.878 1.008 -4.518 1.00 93.88 240 ASP A CA 1
ATOM 1880 C C . ASP A 1 240 ? -24.614 0.156 -3.270 1.00 93.88 240 ASP A C 1
ATOM 1882 O O . ASP A 1 240 ? -24.176 0.667 -2.237 1.00 93.88 240 ASP A O 1
ATOM 1886 N N . TYR A 1 241 ? -24.897 -1.142 -3.364 1.00 91.81 241 TYR A N 1
ATOM 1887 C CA . TYR A 1 241 ? -24.710 -2.105 -2.276 1.00 91.81 241 TYR A CA 1
ATOM 1888 C C . TYR A 1 241 ? -23.239 -2.441 -2.024 1.00 91.81 241 TYR A C 1
ATOM 1890 O O . TYR A 1 241 ? -22.918 -3.036 -0.996 1.00 91.81 241 TYR A O 1
ATOM 1898 N N . CYS A 1 242 ? -22.343 -2.059 -2.940 1.00 90.88 242 CYS A N 1
ATOM 1899 C CA . CYS A 1 242 ? -20.927 -2.403 -2.901 1.00 90.88 242 CYS A CA 1
ATOM 1900 C C . CYS A 1 242 ? -20.683 -3.921 -2.866 1.00 90.88 242 CYS A C 1
ATOM 1902 O O . CYS A 1 242 ? -19.652 -4.339 -2.354 1.00 90.88 242 CYS A O 1
ATOM 1904 N N . THR A 1 243 ? -21.581 -4.747 -3.421 1.00 87.69 243 THR A N 1
ATOM 1905 C CA . THR A 1 243 ? -21.611 -6.215 -3.243 1.00 87.69 243 THR A CA 1
ATOM 1906 C C . THR A 1 243 ? -20.270 -6.899 -3.508 1.00 87.69 243 THR A C 1
ATOM 1908 O O . THR A 1 243 ? -19.867 -7.770 -2.750 1.00 87.69 243 THR A O 1
ATOM 1911 N N . GLN A 1 244 ? -19.524 -6.460 -4.527 1.00 82.75 244 GLN A N 1
ATOM 1912 C CA . GLN A 1 244 ? -18.192 -7.003 -4.841 1.00 82.75 244 GLN A CA 1
ATOM 1913 C C . GLN A 1 244 ? -17.158 -6.833 -3.709 1.00 82.75 244 GLN A C 1
ATOM 1915 O O . GLN A 1 244 ? -16.138 -7.515 -3.701 1.00 82.75 244 GLN A O 1
ATOM 1920 N N . TYR A 1 245 ? -17.390 -5.885 -2.801 1.00 81.75 245 TYR A N 1
ATOM 1921 C CA . TYR A 1 245 ? -16.549 -5.590 -1.647 1.00 81.75 245 TYR A CA 1
ATOM 1922 C C . TYR A 1 245 ? -17.218 -6.041 -0.350 1.00 81.75 245 TYR A C 1
ATOM 1924 O O . TYR A 1 245 ? -16.527 -6.565 0.501 1.00 81.75 245 TYR A O 1
ATOM 1932 N N . SER A 1 246 ? -18.536 -5.884 -0.219 1.00 85.62 246 SER A N 1
ATOM 1933 C CA . SER A 1 246 ? -19.254 -6.059 1.049 1.00 85.62 246 SER A CA 1
ATOM 1934 C C . SER A 1 246 ? -20.018 -7.376 1.194 1.00 85.62 246 SER A C 1
ATOM 1936 O O . SER A 1 246 ? -20.469 -7.726 2.280 1.00 85.62 246 SER A O 1
ATOM 1938 N N . GLY A 1 247 ? -20.275 -8.062 0.078 1.00 89.38 247 GLY A N 1
ATOM 1939 C CA . GLY A 1 247 ? -21.169 -9.222 0.011 1.00 89.38 247 GLY A CA 1
ATOM 1940 C C . GLY A 1 247 ? -22.642 -8.907 0.280 1.00 89.38 247 GLY A C 1
ATOM 1941 O O . GLY A 1 247 ? -23.474 -9.809 0.343 1.00 89.38 247 GLY A O 1
ATOM 1942 N N . ILE A 1 248 ? -22.996 -7.626 0.412 1.00 93.38 248 ILE A N 1
ATOM 1943 C CA . ILE A 1 248 ? -24.362 -7.191 0.694 1.00 93.38 248 ILE A CA 1
ATOM 1944 C C . ILE A 1 248 ? -25.179 -7.167 -0.593 1.00 93.38 248 ILE A C 1
ATOM 1946 O O . ILE A 1 248 ? -24.752 -6.603 -1.602 1.00 93.38 248 ILE A O 1
ATOM 1950 N N . THR A 1 249 ? -26.387 -7.725 -0.544 1.00 93.25 249 THR A N 1
ATOM 1951 C CA . THR A 1 249 ? -27.336 -7.724 -1.663 1.00 93.25 249 THR A CA 1
ATOM 1952 C C . THR A 1 249 ? -28.636 -7.007 -1.301 1.00 93.25 249 THR A C 1
ATOM 1954 O O . THR A 1 249 ? -28.911 -6.711 -0.131 1.00 93.25 249 THR A O 1
ATOM 1957 N N . CYS A 1 250 ? -29.452 -6.722 -2.319 1.00 94.81 250 CYS A N 1
ATOM 1958 C CA . CYS A 1 250 ? -30.768 -6.116 -2.134 1.00 94.81 250 CYS A CA 1
ATOM 1959 C C . CYS A 1 250 ? -31.665 -6.987 -1.251 1.00 94.81 250 CYS A C 1
ATOM 1961 O O . CYS A 1 250 ? -32.273 -6.485 -0.310 1.00 94.81 250 CYS A O 1
ATOM 1963 N N . GLU A 1 251 ? -31.668 -8.295 -1.494 1.00 96.00 251 GLU A N 1
ATOM 1964 C CA . GLU A 1 251 ? -32.498 -9.276 -0.796 1.00 96.00 251 GLU A CA 1
ATOM 1965 C C . GLU A 1 251 ? -32.157 -9.333 0.700 1.00 96.00 251 GLU A C 1
ATOM 1967 O O . GLU A 1 251 ? -33.056 -9.334 1.544 1.00 96.00 251 GLU A O 1
ATOM 1972 N N . ILE A 1 252 ? -30.860 -9.300 1.046 1.00 95.12 252 ILE A N 1
ATOM 1973 C CA . ILE A 1 252 ? -30.406 -9.243 2.445 1.00 95.12 252 ILE A CA 1
ATOM 1974 C C . ILE A 1 252 ? -30.936 -7.969 3.113 1.00 95.12 252 ILE A C 1
ATOM 1976 O O . ILE A 1 252 ? -31.503 -8.021 4.207 1.00 95.12 252 ILE A O 1
ATOM 1980 N N . MET A 1 253 ? -30.795 -6.812 2.460 1.00 96.81 253 MET A N 1
ATOM 1981 C CA . MET A 1 253 ? -31.244 -5.533 3.022 1.00 96.81 253 MET A CA 1
ATOM 1982 C C . MET A 1 253 ? -32.769 -5.422 3.107 1.00 96.81 253 MET A C 1
ATOM 1984 O O . MET A 1 253 ? -33.284 -4.789 4.028 1.00 96.81 253 MET A O 1
ATOM 1988 N N . GLU A 1 254 ? -33.515 -6.049 2.200 1.00 94.31 254 GLU A N 1
ATOM 1989 C CA . GLU A 1 254 ? -34.976 -6.107 2.268 1.00 94.31 254 GLU A CA 1
ATOM 1990 C C . GLU A 1 254 ? -35.465 -6.952 3.445 1.00 94.31 254 GLU A C 1
ATOM 1992 O O . GLU A 1 254 ? -36.382 -6.519 4.149 1.00 94.31 254 GLU A O 1
ATOM 1997 N N . ALA A 1 255 ? -34.805 -8.084 3.709 1.00 96.44 255 ALA A N 1
ATOM 1998 C CA . ALA A 1 255 ? -35.085 -8.955 4.849 1.00 96.44 255 ALA A CA 1
ATOM 1999 C C . ALA A 1 255 ? -34.620 -8.370 6.199 1.00 96.44 255 ALA A C 1
ATOM 2001 O O . ALA A 1 255 ? -35.116 -8.763 7.255 1.00 96.44 255 ALA A O 1
ATOM 2002 N N . THR A 1 256 ? -33.684 -7.416 6.184 1.00 97.00 256 THR A N 1
ATOM 2003 C CA . THR A 1 256 ? -33.097 -6.839 7.399 1.00 97.00 256 THR A CA 1
ATOM 2004 C C . THR A 1 256 ? -34.000 -5.775 8.032 1.00 97.00 256 THR A C 1
ATOM 2006 O O . THR A 1 256 ? -34.313 -4.728 7.451 1.00 97.00 256 THR A O 1
ATOM 2009 N N . THR A 1 257 ? -34.385 -6.007 9.285 1.00 96.38 257 THR A N 1
ATOM 2010 C CA . THR A 1 257 ? -35.211 -5.083 10.079 1.00 96.38 257 THR A CA 1
ATOM 2011 C C . THR A 1 257 ? -34.395 -4.227 11.043 1.00 96.38 257 THR A C 1
ATOM 2013 O O . THR A 1 257 ? -34.791 -3.093 11.308 1.00 96.38 257 THR A O 1
ATOM 2016 N N . MET A 1 258 ? -33.240 -4.712 11.500 1.00 97.81 258 MET A N 1
ATOM 2017 C CA . MET A 1 258 ? -32.378 -4.008 12.452 1.00 97.81 258 MET A CA 1
ATOM 2018 C C . MET A 1 258 ? -31.898 -2.666 11.892 1.00 97.81 258 MET A C 1
ATOM 2020 O O . MET A 1 258 ? -31.547 -2.556 10.714 1.00 97.81 258 MET A O 1
ATOM 2024 N N . ARG A 1 259 ? -31.915 -1.627 12.725 1.00 97.88 259 ARG A N 1
ATOM 2025 C CA . ARG A 1 259 ? -31.468 -0.270 12.394 1.00 97.88 259 ARG A CA 1
ATOM 2026 C C . ARG A 1 259 ? -30.221 0.097 13.192 1.00 97.88 259 ARG A C 1
ATOM 2028 O O . ARG A 1 259 ? -29.833 -0.589 14.132 1.00 97.88 259 ARG A O 1
ATOM 2035 N N . LEU A 1 260 ? -29.608 1.221 12.816 1.00 97.94 260 LEU A N 1
ATOM 2036 C CA . LEU A 1 260 ? -28.384 1.721 13.445 1.00 97.94 260 LEU A CA 1
ATOM 2037 C C . LEU A 1 260 ? -28.514 1.877 14.972 1.00 97.94 260 LEU A C 1
ATOM 2039 O O . LEU A 1 260 ? -27.601 1.507 15.697 1.00 97.94 260 LEU A O 1
ATOM 2043 N N . ALA A 1 261 ? -29.653 2.370 15.463 1.00 97.75 261 ALA A N 1
ATOM 2044 C CA . ALA A 1 261 ? -29.880 2.522 16.901 1.00 97.75 261 ALA A CA 1
ATOM 2045 C C . ALA A 1 261 ? -29.908 1.167 17.636 1.00 97.75 261 ALA A C 1
ATOM 2047 O O . ALA A 1 261 ? -29.311 1.038 18.702 1.00 97.75 261 ALA A O 1
ATOM 2048 N N . ASP A 1 262 ? -30.534 0.149 17.038 1.00 98.06 262 ASP A N 1
ATOM 2049 C CA . ASP A 1 262 ? -30.661 -1.185 17.638 1.00 98.06 262 ASP A CA 1
ATOM 2050 C C . ASP A 1 262 ? -29.291 -1.870 17.744 1.00 98.06 262 ASP A C 1
ATOM 2052 O O . ASP A 1 262 ? -28.937 -2.446 18.775 1.00 98.06 262 ASP A O 1
ATOM 2056 N N . ILE A 1 263 ? -28.486 -1.788 16.676 1.00 98.19 263 ILE A N 1
ATOM 2057 C CA . ILE A 1 263 ? -27.147 -2.383 16.671 1.00 98.19 263 ILE A CA 1
ATOM 2058 C C . ILE A 1 263 ? -26.188 -1.623 17.596 1.00 98.19 263 ILE A C 1
ATOM 2060 O O . ILE A 1 263 ? -25.344 -2.247 18.233 1.00 98.19 263 ILE A O 1
ATOM 2064 N N . GLN A 1 264 ? -26.338 -0.300 17.726 1.00 98.44 264 GLN A N 1
ATOM 2065 C CA . GLN A 1 264 ? -25.587 0.508 18.688 1.00 98.44 264 GLN A CA 1
ATOM 2066 C C . GLN A 1 264 ? -25.901 0.098 20.126 1.00 98.44 264 GLN A C 1
ATOM 2068 O O . GLN A 1 264 ? -24.981 -0.039 20.927 1.00 98.44 264 GLN A O 1
ATOM 2073 N N . GLU A 1 265 ? -27.171 -0.139 20.459 1.00 97.94 265 GLU A N 1
ATOM 2074 C CA . GLU A 1 265 ? -27.551 -0.631 21.783 1.00 97.94 265 GLU A CA 1
ATOM 2075 C C . GLU A 1 265 ? -26.895 -1.987 22.067 1.00 97.94 265 GLU A C 1
ATOM 2077 O O . GLU A 1 265 ? -26.181 -2.119 23.063 1.00 97.94 265 GLU A O 1
ATOM 2082 N N . LYS A 1 266 ? -27.023 -2.956 21.146 1.00 98.12 266 LYS A N 1
ATOM 2083 C CA . LYS A 1 266 ? -26.340 -4.257 21.259 1.00 98.12 266 LYS A CA 1
ATOM 2084 C C . LYS A 1 266 ? -24.828 -4.088 21.430 1.00 98.12 266 LYS A C 1
ATOM 2086 O O . LYS A 1 266 ? -24.245 -4.670 22.342 1.00 98.12 266 LYS A O 1
ATOM 2091 N N . PHE A 1 267 ? -24.196 -3.258 20.606 1.00 98.25 267 PHE A N 1
ATOM 2092 C CA . PHE A 1 267 ? -22.763 -2.990 20.679 1.00 98.25 267 PHE A CA 1
ATOM 2093 C C . PHE A 1 267 ? -22.351 -2.439 22.051 1.00 98.25 267 PHE A C 1
ATOM 2095 O O . PHE A 1 267 ? -21.418 -2.953 22.663 1.00 98.25 267 PHE A O 1
ATOM 2102 N N . LEU A 1 268 ? -23.074 -1.447 22.577 1.00 97.25 268 LEU A N 1
ATOM 2103 C CA . LEU A 1 268 ? -22.777 -0.815 23.866 1.00 97.25 268 LEU A CA 1
ATOM 2104 C C . LEU A 1 268 ? -22.988 -1.748 25.068 1.00 97.25 268 LEU A C 1
ATOM 2106 O O . LEU A 1 268 ? -22.375 -1.522 26.108 1.00 97.25 268 LEU A O 1
ATOM 2110 N N . THR A 1 269 ? -23.815 -2.795 24.948 1.00 95.44 269 THR A N 1
ATOM 2111 C CA . THR A 1 269 ? -23.927 -3.831 25.997 1.00 95.44 269 THR A CA 1
ATOM 2112 C C . THR A 1 269 ? -22.701 -4.743 26.055 1.00 95.44 269 THR A C 1
ATOM 2114 O O . THR A 1 269 ? -22.335 -5.234 27.124 1.00 95.44 269 THR A O 1
ATOM 2117 N N . ILE A 1 270 ? -22.044 -4.959 24.913 1.00 95.81 270 ILE A N 1
ATOM 2118 C CA . ILE A 1 270 ? -20.901 -5.867 24.798 1.00 95.81 270 ILE A CA 1
ATOM 2119 C C . ILE A 1 270 ? -19.585 -5.115 25.025 1.00 95.81 270 ILE A C 1
ATOM 2121 O O . ILE A 1 270 ? -18.687 -5.656 25.674 1.00 95.81 270 ILE A O 1
ATOM 2125 N N . VAL A 1 271 ? -19.470 -3.877 24.531 1.00 97.69 271 VAL A N 1
ATOM 2126 C CA . VAL A 1 271 ? -18.218 -3.105 24.471 1.00 97.69 271 VAL A CA 1
ATOM 2127 C C . VAL A 1 271 ? -18.179 -1.990 25.528 1.00 97.69 271 VAL A C 1
ATOM 2129 O O . VAL A 1 271 ? -18.709 -0.897 25.295 1.00 97.69 271 VAL A O 1
ATOM 2132 N N . PRO A 1 272 ? -17.517 -2.218 26.678 1.00 97.19 272 PRO A N 1
ATOM 2133 C CA . PRO A 1 272 ? -17.279 -1.174 27.669 1.00 97.19 272 PRO A CA 1
ATOM 2134 C C . PRO A 1 272 ? -16.183 -0.196 27.219 1.00 97.19 272 PRO A C 1
ATOM 2136 O O . PRO A 1 272 ? -15.406 -0.470 26.304 1.00 97.19 272 PRO A O 1
ATOM 2139 N N . ALA A 1 273 ? -16.077 0.946 27.896 1.00 96.56 273 ALA A N 1
ATOM 2140 C CA . ALA A 1 273 ? -15.080 1.975 27.608 1.00 96.56 273 ALA A CA 1
ATOM 2141 C C . ALA A 1 273 ? -13.637 1.492 27.824 1.00 96.56 273 ALA A C 1
ATOM 2143 O O . ALA A 1 273 ? -12.730 2.009 27.179 1.00 96.56 273 ALA A O 1
ATOM 2144 N N . GLU A 1 274 ? -13.427 0.511 28.704 1.00 95.62 274 GLU A N 1
ATOM 2145 C CA . GLU A 1 274 ? -12.137 -0.110 29.013 1.00 95.62 274 GLU A CA 1
ATOM 2146 C C . GLU A 1 274 ? -11.676 -1.111 27.945 1.00 95.62 274 GLU A C 1
ATOM 2148 O O . GLU A 1 274 ? -10.474 -1.396 27.864 1.00 95.62 274 GLU A O 1
ATOM 2153 N N . ALA A 1 275 ? -12.603 -1.635 27.131 1.00 97.31 275 ALA A N 1
ATOM 2154 C CA . ALA A 1 275 ? -12.269 -2.561 26.055 1.00 97.31 275 ALA A CA 1
ATOM 2155 C C . ALA A 1 275 ? -11.285 -1.914 25.076 1.00 97.31 275 ALA A C 1
ATOM 2157 O O . ALA A 1 275 ? -11.257 -0.701 24.915 1.00 97.31 275 ALA A O 1
ATOM 2158 N N . ILE A 1 276 ? -10.450 -2.732 24.448 1.00 98.00 276 ILE A N 1
ATOM 2159 C CA . ILE A 1 276 ? -9.564 -2.335 23.366 1.00 98.00 276 ILE A CA 1
ATOM 2160 C C . ILE A 1 276 ? -10.177 -2.852 22.070 1.00 98.00 276 ILE A C 1
ATOM 2162 O O . ILE A 1 276 ? -10.197 -4.064 21.846 1.00 98.00 276 ILE A O 1
ATOM 2166 N N . LEU A 1 277 ? -10.635 -1.939 21.213 1.00 98.44 277 LEU A N 1
ATOM 2167 C CA . LEU A 1 277 ? -11.104 -2.278 19.872 1.00 98.44 277 LEU A CA 1
ATOM 2168 C C . LEU A 1 277 ? -9.929 -2.407 18.904 1.00 98.44 277 LEU A C 1
ATOM 2170 O O . LEU A 1 277 ? -9.169 -1.461 18.693 1.00 98.44 277 LEU A O 1
ATOM 2174 N N . VAL A 1 278 ? -9.803 -3.575 18.291 1.00 98.50 278 VAL A N 1
ATOM 2175 C CA . VAL A 1 278 ? -8.838 -3.887 17.241 1.00 98.50 278 VAL A CA 1
ATOM 2176 C C . VAL A 1 278 ? -9.544 -3.853 15.889 1.00 98.50 278 VAL A C 1
ATOM 2178 O O . VAL A 1 278 ? -10.579 -4.483 15.715 1.00 98.50 278 VAL A O 1
ATOM 2181 N N . GLY A 1 279 ? -8.970 -3.166 14.909 1.00 98.00 279 GLY A N 1
ATOM 2182 C CA . GLY A 1 279 ? -9.501 -3.158 13.544 1.00 98.00 279 GLY A CA 1
ATOM 2183 C C . GLY A 1 279 ? -8.422 -2.889 12.505 1.00 98.00 279 GLY A C 1
ATOM 2184 O O . GLY A 1 279 ? -7.229 -2.795 12.826 1.00 98.00 279 GLY A O 1
ATOM 2185 N N . HIS A 1 280 ? -8.821 -2.766 11.243 1.00 97.31 280 HIS A N 1
ATOM 2186 C CA . HIS A 1 280 ? -7.922 -2.410 10.149 1.00 97.31 280 HIS A CA 1
ATOM 2187 C C . HIS A 1 280 ? -8.444 -1.192 9.389 1.00 97.31 280 HIS A C 1
ATOM 2189 O O . HIS A 1 280 ? -9.403 -1.297 8.642 1.00 97.31 280 HIS A O 1
ATOM 2195 N N . SER A 1 281 ? -7.782 -0.036 9.524 1.00 94.56 281 SER A N 1
ATOM 2196 C CA . SER A 1 281 ? -8.340 1.250 9.065 1.00 94.56 281 SER A CA 1
ATOM 2197 C C . SER A 1 281 ? -9.711 1.558 9.687 1.00 94.56 281 SER A C 1
ATOM 2199 O O . SER A 1 281 ? -10.593 2.094 9.018 1.00 94.56 281 SER A O 1
ATOM 2201 N N . ILE A 1 282 ? -9.821 1.277 10.989 1.00 96.25 282 ILE A N 1
ATOM 2202 C CA . ILE A 1 282 ? -11.044 1.261 11.816 1.00 96.25 282 ILE A CA 1
ATOM 2203 C C . ILE A 1 282 ? -11.838 2.585 11.853 1.00 96.25 282 ILE A C 1
ATOM 2205 O O . ILE A 1 282 ? -12.957 2.654 12.354 1.00 96.25 282 ILE A O 1
ATOM 2209 N N . GLU A 1 283 ? -11.256 3.673 11.345 1.00 95.50 283 GLU A N 1
ATOM 2210 C CA . GLU A 1 283 ? -11.902 4.982 11.225 1.00 95.50 283 GLU A CA 1
ATOM 2211 C C . GLU A 1 283 ? -13.255 4.894 10.507 1.00 95.50 283 GLU A C 1
ATOM 2213 O O . GLU A 1 283 ? -14.240 5.461 10.978 1.00 95.50 283 GLU A O 1
ATOM 2218 N N . ASN A 1 284 ? -13.307 4.165 9.388 1.00 94.50 284 ASN A N 1
ATOM 2219 C CA . ASN A 1 284 ? -14.525 4.047 8.589 1.00 94.50 284 ASN A CA 1
ATOM 2220 C C . ASN A 1 284 ? -15.603 3.253 9.336 1.00 94.50 284 ASN A C 1
ATOM 2222 O O . ASN A 1 284 ? -16.776 3.616 9.278 1.00 94.50 284 ASN A O 1
ATOM 2226 N N . ASP A 1 285 ? -15.200 2.214 10.065 1.00 97.69 285 ASP A N 1
ATOM 2227 C CA . ASP A 1 285 ? -16.077 1.367 10.869 1.00 97.69 285 ASP A CA 1
ATOM 2228 C C . ASP A 1 285 ? -16.744 2.175 11.983 1.00 97.69 285 ASP A C 1
ATOM 2230 O O . ASP A 1 285 ? -17.970 2.194 12.092 1.00 97.69 285 ASP A O 1
ATOM 2234 N N . LEU A 1 286 ? -15.954 2.923 12.766 1.00 97.62 286 LEU A N 1
ATOM 2235 C CA . LEU A 1 286 ? -16.468 3.773 13.845 1.00 97.62 286 LEU A CA 1
ATOM 2236 C C . LEU A 1 286 ? -17.324 4.928 13.317 1.00 97.62 286 LEU A C 1
ATOM 2238 O O . LEU A 1 286 ? -18.296 5.324 13.964 1.00 97.62 286 LEU A O 1
ATOM 2242 N N . GLN A 1 287 ? -16.995 5.458 12.136 1.00 96.44 287 GLN A N 1
ATOM 2243 C CA . GLN A 1 287 ? -17.780 6.505 11.492 1.00 96.44 287 GLN A CA 1
ATOM 2244 C C . GLN A 1 287 ? -19.138 5.981 11.010 1.00 96.44 287 GLN A C 1
ATOM 2246 O O . GLN A 1 287 ? -20.156 6.630 11.253 1.00 96.44 287 GLN A O 1
ATOM 2251 N N . ALA A 1 288 ? -19.166 4.815 10.358 1.00 96.38 288 ALA A N 1
ATOM 2252 C CA . ALA A 1 288 ? -20.394 4.185 9.876 1.00 96.38 288 ALA A CA 1
ATOM 2253 C C . ALA A 1 288 ? -21.284 3.710 11.035 1.00 96.38 288 ALA A C 1
ATOM 2255 O O . ALA A 1 288 ? -22.502 3.886 10.987 1.00 96.38 288 ALA A O 1
ATOM 2256 N N . LEU A 1 289 ? -20.674 3.171 12.097 1.00 97.44 289 LEU A N 1
ATOM 2257 C CA . LEU A 1 289 ? -21.356 2.767 13.327 1.00 97.44 289 LEU A CA 1
ATOM 2258 C C . LEU A 1 289 ? -21.769 3.966 14.201 1.00 97.44 289 LEU A C 1
ATOM 2260 O O . LEU A 1 289 ? -22.592 3.815 15.101 1.00 97.44 289 LEU A O 1
ATOM 2264 N N . GLN A 1 290 ? -21.231 5.160 13.937 1.00 96.81 290 GLN A N 1
ATOM 2265 C CA . GLN A 1 290 ? -21.441 6.379 14.724 1.00 96.81 290 GLN A CA 1
ATOM 2266 C C . GLN A 1 290 ? -21.161 6.168 16.222 1.00 96.81 290 GLN A C 1
ATOM 2268 O O . GLN A 1 290 ? -21.940 6.580 17.083 1.00 96.81 290 GLN A O 1
ATOM 2273 N N . VAL A 1 291 ? -20.031 5.527 16.539 1.00 97.12 291 VAL A N 1
ATOM 2274 C CA . VAL A 1 291 ? -19.591 5.263 17.918 1.00 97.12 291 VAL A CA 1
ATOM 2275 C C . VAL A 1 291 ? -18.305 6.018 18.246 1.00 97.12 291 VAL A C 1
ATOM 2277 O O . VAL A 1 291 ? -17.348 6.006 17.474 1.00 97.12 291 VAL A O 1
ATOM 2280 N N . LEU A 1 292 ? -18.259 6.640 19.426 1.00 96.75 292 LEU A N 1
ATOM 2281 C CA . LEU A 1 292 ? -17.037 7.188 20.013 1.00 96.75 292 LEU A CA 1
ATOM 2282 C C . LEU A 1 292 ? -16.433 6.183 20.990 1.00 96.75 292 LEU A C 1
ATOM 2284 O O . LEU A 1 292 ? -16.974 5.924 22.069 1.00 96.75 292 LEU A O 1
ATOM 2288 N N . HIS A 1 293 ? -15.270 5.658 20.620 1.00 97.19 293 HIS A N 1
ATOM 2289 C CA . HIS A 1 293 ? -14.473 4.774 21.455 1.00 97.19 293 HIS A CA 1
ATOM 2290 C C . HIS A 1 293 ? -12.997 5.182 21.388 1.00 97.19 293 HIS A C 1
ATOM 2292 O O . HIS A 1 293 ? -12.458 5.414 20.309 1.00 97.19 293 HIS A O 1
ATOM 2298 N N . HIS A 1 294 ? -12.347 5.305 22.546 1.00 95.75 294 HIS A N 1
ATOM 2299 C CA . HIS A 1 294 ? -11.015 5.916 22.649 1.00 95.75 294 HIS A CA 1
ATOM 2300 C C . HIS A 1 294 ? -9.876 4.892 22.685 1.00 95.75 294 HIS A C 1
ATOM 2302 O O . HIS A 1 294 ? -8.731 5.232 22.400 1.00 95.75 294 HIS A O 1
ATOM 2308 N N . ARG A 1 295 ? -10.154 3.639 23.051 1.00 97.06 295 ARG A N 1
ATOM 2309 C CA . ARG A 1 295 ? -9.125 2.616 23.249 1.00 97.06 295 ARG A CA 1
ATOM 2310 C C . ARG A 1 295 ? -9.016 1.740 22.008 1.00 97.06 295 ARG A C 1
ATOM 2312 O O . ARG A 1 295 ? -9.540 0.639 21.935 1.00 97.06 295 ARG A O 1
ATOM 2319 N N . VAL A 1 296 ? -8.330 2.270 21.000 1.00 97.88 296 VAL A N 1
ATOM 2320 C CA . VAL A 1 296 ? -8.257 1.665 19.665 1.00 97.88 296 VAL A CA 1
ATOM 2321 C C . VAL A 1 296 ? -6.848 1.169 19.348 1.00 97.88 296 VAL A C 1
ATOM 2323 O O . VAL A 1 296 ? -5.867 1.885 19.552 1.00 97.88 296 VAL A O 1
ATOM 2326 N N . ILE A 1 297 ? -6.759 -0.036 18.786 1.00 97.62 297 ILE A N 1
ATOM 2327 C CA . ILE A 1 297 ? -5.593 -0.560 18.076 1.00 97.62 297 ILE A CA 1
ATOM 2328 C C . ILE A 1 297 ? -5.958 -0.680 16.594 1.00 97.62 297 ILE A C 1
ATOM 2330 O O . ILE A 1 297 ? -6.756 -1.525 16.199 1.00 97.62 297 ILE A O 1
ATOM 2334 N N . ASP A 1 298 ? -5.319 0.124 15.749 1.00 96.88 298 ASP A N 1
ATOM 2335 C CA . ASP A 1 298 ? -5.453 -0.011 14.298 1.00 96.88 298 ASP A CA 1
ATOM 2336 C C . ASP A 1 298 ? -4.256 -0.780 13.724 1.00 96.88 298 ASP A C 1
ATOM 2338 O O . ASP A 1 298 ? -3.104 -0.328 13.769 1.00 96.88 298 ASP A O 1
ATOM 2342 N N . THR A 1 299 ? -4.521 -1.950 13.145 1.00 96.56 299 THR A N 1
ATOM 2343 C CA . THR A 1 299 ? -3.490 -2.786 12.523 1.00 96.56 299 THR A CA 1
ATOM 2344 C C . THR A 1 299 ? -2.803 -2.105 11.337 1.00 96.56 299 THR A C 1
ATOM 2346 O O . THR A 1 299 ? -1.621 -2.359 11.101 1.00 96.56 299 THR A O 1
ATOM 2349 N N . ALA A 1 300 ? -3.462 -1.176 10.636 1.00 93.19 300 ALA A N 1
ATOM 2350 C CA . ALA A 1 300 ? -2.826 -0.368 9.595 1.00 93.19 300 ALA A CA 1
ATOM 2351 C C . ALA A 1 300 ? -1.750 0.576 10.171 1.00 93.19 300 ALA A C 1
ATOM 2353 O O . ALA A 1 300 ? -0.757 0.873 9.503 1.00 93.19 300 ALA A O 1
ATOM 2354 N N . CYS A 1 301 ? -1.906 1.004 11.428 1.00 91.38 301 CYS A N 1
ATOM 2355 C CA . CYS A 1 301 ? -0.914 1.798 12.158 1.00 91.38 301 CYS A CA 1
ATOM 2356 C C . CYS A 1 301 ? 0.178 0.914 12.773 1.00 91.38 301 CYS A C 1
ATOM 2358 O O . CYS A 1 301 ? 1.357 1.279 12.790 1.00 91.38 301 CYS A O 1
ATOM 2360 N N . MET A 1 302 ? -0.193 -0.280 13.243 1.00 91.31 302 MET A N 1
ATOM 2361 C CA . MET A 1 302 ? 0.759 -1.279 13.726 1.00 91.31 302 MET A CA 1
ATOM 2362 C C . MET A 1 302 ? 1.723 -1.733 12.625 1.00 91.31 302 MET A C 1
ATOM 2364 O O . MET A 1 302 ? 2.897 -1.974 12.908 1.00 91.31 302 MET A O 1
ATOM 2368 N N . TYR A 1 303 ? 1.257 -1.846 11.384 1.00 90.75 303 TYR A N 1
ATOM 2369 C CA . TYR A 1 303 ? 2.046 -2.264 10.227 1.00 90.75 303 TYR A CA 1
ATOM 2370 C C . TYR A 1 303 ? 2.144 -1.117 9.213 1.00 90.75 303 TYR A C 1
ATOM 2372 O O . TYR A 1 303 ? 1.451 -1.138 8.190 1.00 90.75 303 TYR A O 1
ATOM 2380 N N . PRO A 1 304 ? 2.993 -0.105 9.489 1.00 82.94 304 PRO A N 1
ATOM 2381 C CA . PRO A 1 304 ? 3.064 1.089 8.665 1.00 82.94 304 PRO A CA 1
ATOM 2382 C C . PRO A 1 304 ? 3.438 0.730 7.230 1.00 82.94 304 PRO A C 1
ATOM 2384 O O . PRO A 1 304 ? 4.235 -0.171 6.969 1.00 82.94 304 PRO A O 1
ATOM 2387 N N . HIS A 1 305 ? 2.844 1.450 6.286 1.00 80.81 305 HIS A N 1
ATOM 2388 C CA . HIS A 1 305 ? 3.154 1.266 4.882 1.00 80.81 305 HIS A CA 1
ATOM 2389 C C . HIS A 1 305 ? 4.557 1.826 4.567 1.00 80.81 305 HIS A C 1
ATOM 2391 O O . HIS A 1 305 ? 4.860 2.944 4.993 1.00 80.81 305 HIS A O 1
ATOM 2397 N N . PRO A 1 306 ? 5.377 1.164 3.727 1.00 66.69 306 PRO A N 1
ATOM 2398 C CA . PRO A 1 306 ? 6.735 1.625 3.401 1.00 66.69 306 PRO A CA 1
ATOM 2399 C C . PRO A 1 306 ? 6.819 3.018 2.763 1.00 66.69 306 PRO A C 1
ATOM 2401 O O . PRO A 1 306 ? 7.851 3.683 2.818 1.00 66.69 306 PRO A O 1
ATOM 2404 N N . LYS A 1 307 ? 5.739 3.472 2.112 1.00 63.12 307 LYS A N 1
ATOM 2405 C CA . LYS A 1 307 ? 5.652 4.837 1.552 1.00 63.12 307 LYS A CA 1
ATOM 2406 C C . LYS A 1 307 ? 5.322 5.908 2.606 1.00 63.12 307 LYS A C 1
ATOM 2408 O O . LYS A 1 307 ? 5.349 7.084 2.264 1.00 63.12 307 LYS A O 1
ATOM 2413 N N . GLY A 1 308 ? 5.025 5.516 3.844 1.00 66.94 308 GLY A N 1
ATOM 2414 C CA . GLY A 1 308 ? 4.512 6.393 4.891 1.00 66.94 308 GLY A CA 1
ATOM 2415 C C . GLY A 1 308 ? 3.073 6.872 4.640 1.00 66.94 308 GLY A C 1
ATOM 2416 O O . GLY A 1 308 ? 2.473 6.533 3.614 1.00 66.94 308 GLY A O 1
ATOM 2417 N N . PRO A 1 309 ? 2.512 7.666 5.569 1.00 62.66 309 PRO A N 1
ATOM 2418 C CA . PRO A 1 309 ? 1.206 8.301 5.407 1.00 62.66 309 PRO A CA 1
ATOM 2419 C C . PRO A 1 309 ? 1.128 9.170 4.133 1.00 62.66 309 PRO A C 1
ATOM 2421 O O . PRO A 1 309 ? 2.141 9.752 3.739 1.00 62.66 309 PRO A O 1
ATOM 2424 N N . PRO A 1 310 ? -0.048 9.281 3.482 1.00 73.19 310 PRO A N 1
ATOM 2425 C CA . PRO A 1 310 ? -1.342 8.712 3.879 1.00 73.19 310 PRO A CA 1
ATOM 2426 C C . PRO A 1 310 ? -1.548 7.248 3.444 1.00 73.19 310 PRO A C 1
ATOM 2428 O O . PRO A 1 310 ? -2.619 6.692 3.662 1.00 73.19 310 PRO A O 1
ATOM 2431 N N . PHE A 1 311 ? -0.555 6.604 2.819 1.00 77.31 311 PHE A N 1
ATOM 2432 C CA . PHE A 1 311 ? -0.702 5.229 2.340 1.00 77.31 311 PHE A CA 1
ATOM 2433 C C . PHE A 1 311 ? -0.805 4.242 3.510 1.00 77.31 311 PHE A C 1
ATOM 2435 O O . PHE A 1 311 ? -0.019 4.301 4.456 1.00 77.31 311 PHE A O 1
ATOM 2442 N N . ARG A 1 312 ? -1.742 3.296 3.408 1.00 84.50 312 ARG A N 1
ATOM 2443 C CA . ARG A 1 312 ? -1.938 2.187 4.351 1.00 84.50 312 ARG A CA 1
ATOM 2444 C C . ARG A 1 312 ? -1.775 0.861 3.603 1.00 84.50 312 ARG A C 1
ATOM 2446 O O . ARG A 1 312 ? -2.131 0.758 2.429 1.00 84.50 312 ARG A O 1
ATOM 2453 N N . SER A 1 313 ? -1.182 -0.136 4.252 1.00 88.06 313 SER A N 1
ATOM 2454 C CA . SER A 1 313 ? -1.071 -1.490 3.697 1.00 88.06 313 SER A CA 1
ATOM 2455 C C . SER A 1 313 ? -2.423 -2.183 3.802 1.00 88.06 313 SER A C 1
ATOM 2457 O O . SER A 1 313 ? -2.988 -2.187 4.884 1.00 88.06 313 SER A O 1
ATOM 2459 N N . ALA A 1 314 ? -2.921 -2.784 2.720 1.00 91.12 314 ALA A N 1
ATOM 2460 C CA . ALA A 1 314 ? -4.194 -3.508 2.748 1.00 91.12 314 ALA A CA 1
ATOM 2461 C C . ALA A 1 314 ? -4.135 -4.743 3.665 1.00 91.12 314 ALA A C 1
ATOM 2463 O O . ALA A 1 314 ? -3.116 -5.443 3.682 1.00 91.12 314 ALA A O 1
ATOM 2464 N N . LEU A 1 315 ? -5.242 -5.072 4.338 1.00 94.69 315 LEU A N 1
ATOM 2465 C CA . LEU A 1 315 ? -5.345 -6.236 5.226 1.00 94.69 315 LEU A CA 1
ATOM 2466 C C . LEU A 1 315 ? -4.927 -7.536 4.529 1.00 94.69 315 LEU A C 1
ATOM 2468 O O . LEU A 1 315 ? -4.071 -8.254 5.039 1.00 94.69 315 LEU A O 1
ATOM 2472 N N . ARG A 1 316 ? -5.420 -7.780 3.306 1.00 90.25 316 ARG A N 1
ATOM 2473 C CA . ARG A 1 316 ? -5.042 -8.937 2.471 1.00 90.25 316 ARG A CA 1
ATOM 2474 C C . ARG A 1 316 ? -3.538 -9.055 2.226 1.00 90.25 316 ARG A C 1
ATOM 2476 O O . ARG A 1 316 ? -2.997 -10.154 2.143 1.00 90.25 316 ARG A O 1
ATOM 2483 N N . PHE A 1 317 ? -2.848 -7.925 2.081 1.00 89.81 317 PHE A N 1
ATOM 2484 C CA . PHE A 1 317 ? -1.396 -7.927 1.919 1.00 89.81 317 PHE A CA 1
ATOM 2485 C C . PHE A 1 317 ? -0.701 -8.306 3.232 1.00 89.81 317 PHE A C 1
ATOM 2487 O O . PHE A 1 317 ? 0.195 -9.147 3.226 1.00 89.81 317 PHE A O 1
ATOM 2494 N N . LEU A 1 318 ? -1.136 -7.729 4.356 1.00 92.31 318 LEU A N 1
ATOM 2495 C CA . LEU A 1 318 ? -0.557 -8.001 5.672 1.00 92.31 318 LEU A CA 1
ATOM 2496 C C . LEU A 1 318 ? -0.768 -9.457 6.109 1.00 92.31 318 LEU A C 1
ATOM 2498 O O . LEU A 1 318 ? 0.169 -10.093 6.586 1.00 92.31 318 LEU A O 1
ATOM 2502 N N . THR A 1 319 ? -1.963 -10.009 5.915 1.00 89.62 319 THR A N 1
ATOM 2503 C CA . THR A 1 319 ? -2.273 -11.412 6.233 1.00 89.62 319 THR A CA 1
ATOM 2504 C C . THR A 1 319 ? -1.488 -12.380 5.357 1.00 89.62 319 THR A C 1
ATOM 2506 O O . THR A 1 319 ? -0.879 -13.317 5.877 1.00 89.62 319 THR A O 1
ATOM 2509 N N . SER A 1 320 ? -1.395 -12.114 4.052 1.00 85.38 320 SER A N 1
ATOM 2510 C CA . SER A 1 320 ? -0.565 -12.912 3.148 1.00 85.38 320 SER A CA 1
ATOM 2511 C C . SER A 1 320 ? 0.908 -12.871 3.558 1.00 85.38 320 SER A C 1
ATOM 2513 O O . SER A 1 320 ? 1.565 -13.910 3.574 1.00 85.38 320 SER A O 1
ATOM 2515 N N . GLN A 1 321 ? 1.420 -11.699 3.944 1.00 86.19 321 GLN A N 1
ATOM 2516 C CA . GLN A 1 321 ? 2.825 -11.521 4.303 1.00 86.19 321 GLN A CA 1
ATOM 2517 C C . GLN A 1 321 ? 3.187 -12.105 5.678 1.00 86.19 321 GLN A C 1
ATOM 2519 O O . GLN A 1 321 ? 4.281 -12.648 5.834 1.00 86.19 321 GLN A O 1
ATOM 2524 N N . PHE A 1 322 ? 2.331 -11.940 6.689 1.00 89.62 322 PHE A N 1
ATOM 2525 C CA . PHE A 1 322 ? 2.684 -12.224 8.088 1.00 89.62 322 PHE A CA 1
ATOM 2526 C C . PHE A 1 322 ? 1.968 -13.431 8.685 1.00 89.62 322 PHE A C 1
ATOM 2528 O O . PHE A 1 322 ? 2.510 -14.043 9.603 1.00 89.62 322 PHE A O 1
ATOM 2535 N N . LEU A 1 323 ? 0.789 -13.783 8.171 1.00 88.38 323 LEU A N 1
ATOM 2536 C CA . LEU A 1 323 ? 0.028 -14.961 8.595 1.00 88.38 323 LEU A CA 1
ATOM 2537 C C . LEU A 1 323 ? 0.108 -16.106 7.575 1.00 88.38 323 LEU A C 1
ATOM 2539 O O . LEU A 1 323 ? -0.393 -17.190 7.853 1.00 88.38 323 LEU A O 1
ATOM 2543 N N . ASN A 1 324 ? 0.733 -15.886 6.409 1.00 86.56 324 ASN A N 1
ATOM 2544 C CA . ASN A 1 324 ? 0.724 -16.815 5.270 1.00 86.56 324 ASN A CA 1
ATOM 2545 C C . ASN A 1 324 ? -0.699 -17.252 4.876 1.00 86.56 324 ASN A C 1
ATOM 2547 O O . ASN A 1 324 ? -0.913 -18.383 4.442 1.00 86.56 324 ASN A O 1
ATOM 2551 N N . ARG A 1 325 ? -1.677 -16.353 5.037 1.00 86.31 325 ARG A N 1
ATOM 2552 C CA . ARG A 1 325 ? -3.091 -16.611 4.758 1.00 86.31 325 ARG A CA 1
ATOM 2553 C C . ARG A 1 325 ? -3.584 -15.680 3.662 1.00 86.31 325 ARG A C 1
ATOM 2555 O O . ARG A 1 325 ? -3.409 -14.469 3.760 1.00 86.31 325 ARG A O 1
ATOM 2562 N N . ALA A 1 326 ? -4.206 -16.243 2.633 1.00 83.62 326 ALA A N 1
ATOM 2563 C CA . ALA A 1 326 ? -4.991 -15.468 1.684 1.00 83.62 326 ALA A CA 1
ATOM 2564 C C . ALA A 1 326 ? -6.410 -15.305 2.243 1.00 83.62 326 ALA A C 1
ATOM 2566 O O . ALA A 1 326 ? -7.013 -16.292 2.651 1.00 83.62 326 ALA A O 1
ATOM 2567 N N . ILE A 1 327 ? -6.901 -14.070 2.262 1.00 84.81 327 ILE A N 1
ATOM 2568 C CA . ILE A 1 327 ? -8.269 -13.689 2.644 1.00 84.81 327 ILE A CA 1
ATOM 2569 C C . ILE A 1 327 ? -8.917 -12.957 1.467 1.00 84.81 327 ILE A C 1
ATOM 2571 O O . ILE A 1 327 ? -8.189 -12.530 0.556 1.00 84.81 327 ILE A O 1
ATOM 2575 N N . GLN A 1 328 ? -10.241 -12.781 1.484 1.00 82.75 328 GLN A N 1
ATOM 2576 C CA . GLN A 1 328 ? -10.968 -12.037 0.441 1.00 82.75 328 GLN A CA 1
ATOM 2577 C C . GLN A 1 328 ? -10.714 -12.616 -0.968 1.00 82.75 328 GLN A C 1
ATOM 2579 O O . GLN A 1 328 ? -10.376 -11.900 -1.917 1.00 82.75 328 GLN A O 1
ATOM 2584 N N . THR A 1 329 ? -10.758 -13.947 -1.085 1.00 78.56 329 THR A N 1
ATOM 2585 C CA . THR A 1 329 ? -10.478 -14.669 -2.345 1.00 78.56 329 THR A CA 1
ATOM 2586 C C . THR A 1 329 ? -11.732 -15.013 -3.148 1.00 78.56 329 THR A C 1
ATOM 2588 O O . THR A 1 329 ? -11.615 -15.352 -4.325 1.00 78.56 329 THR A O 1
ATOM 2591 N N . GLY A 1 330 ? -12.911 -14.918 -2.528 1.00 73.38 330 GLY A N 1
ATOM 2592 C CA . GLY A 1 330 ? -14.200 -15.156 -3.171 1.00 73.38 330 GLY A CA 1
ATOM 2593 C C . GLY A 1 330 ? -14.635 -14.012 -4.089 1.00 73.38 330 GLY A C 1
ATOM 2594 O O . GLY A 1 330 ? -14.113 -12.900 -4.024 1.00 73.38 330 GLY A O 1
ATOM 2595 N N . THR A 1 331 ? -15.607 -14.298 -4.954 1.00 74.50 331 THR A N 1
ATOM 2596 C CA . THR A 1 331 ? -16.264 -13.308 -5.827 1.00 74.50 331 THR A CA 1
ATOM 2597 C C . THR A 1 331 ? -17.480 -12.651 -5.183 1.00 74.50 331 THR A C 1
ATOM 2599 O O . THR A 1 331 ? -17.954 -11.634 -5.683 1.00 74.50 331 THR A O 1
ATOM 2602 N N . ASP A 1 332 ? -17.958 -13.207 -4.072 1.00 76.50 332 ASP A N 1
ATOM 2603 C CA . ASP A 1 332 ? -19.238 -12.859 -3.446 1.00 76.50 332 ASP A CA 1
ATOM 2604 C C . ASP A 1 332 ? -19.096 -11.740 -2.399 1.00 76.50 332 ASP A C 1
ATOM 2606 O O . ASP A 1 332 ? -19.937 -11.604 -1.518 1.00 76.50 332 ASP A O 1
ATOM 2610 N N . GLY A 1 333 ? -18.025 -10.943 -2.489 1.00 81.06 333 GLY A N 1
ATOM 2611 C CA . GLY A 1 333 ? -17.675 -9.909 -1.514 1.00 81.06 333 GLY A CA 1
ATOM 2612 C C . GLY A 1 333 ? -16.780 -10.399 -0.376 1.00 81.06 333 GLY A C 1
ATOM 2613 O O . GLY A 1 333 ? -16.312 -11.541 -0.371 1.00 81.06 333 GLY A O 1
ATOM 2614 N N . HIS A 1 334 ? -16.473 -9.502 0.561 1.00 85.12 334 HIS A N 1
ATOM 2615 C CA . HIS A 1 334 ? -15.676 -9.824 1.739 1.00 85.12 334 HIS A CA 1
ATOM 2616 C C . HIS A 1 334 ? -16.533 -10.453 2.842 1.00 85.12 334 HIS A C 1
ATOM 2618 O O . HIS A 1 334 ? -17.763 -10.396 2.837 1.00 85.12 334 HIS A O 1
ATOM 2624 N N . CYS A 1 335 ? -15.855 -11.117 3.775 1.00 89.81 335 CYS A N 1
ATOM 2625 C CA . CYS A 1 335 ? -16.470 -11.689 4.957 1.00 89.81 335 CYS A CA 1
ATOM 2626 C C . CYS A 1 335 ? -15.952 -10.931 6.176 1.00 89.81 335 CYS A C 1
ATOM 2628 O O . CYS A 1 335 ? -14.819 -11.154 6.602 1.00 89.81 335 CYS A O 1
ATOM 2630 N N . SER A 1 336 ? -16.801 -10.102 6.774 1.00 93.31 336 SER A N 1
ATOM 2631 C CA . SER A 1 336 ? -16.443 -9.297 7.944 1.00 93.31 336 SER A CA 1
ATOM 2632 C C . SER A 1 336 ? -15.921 -10.115 9.132 1.00 93.31 336 SER A C 1
ATOM 2634 O O . SER A 1 336 ? -15.033 -9.678 9.859 1.00 93.31 336 SER A O 1
ATOM 2636 N N . VAL A 1 337 ? -16.383 -11.360 9.310 1.00 96.06 337 VAL A N 1
ATOM 2637 C CA . VAL A 1 337 ? -15.826 -12.284 10.319 1.00 96.06 337 VAL A CA 1
ATOM 2638 C C . VAL A 1 337 ? -14.382 -12.676 9.988 1.00 96.06 337 VAL A C 1
ATOM 2640 O O . VAL A 1 337 ? -13.532 -12.684 10.879 1.00 96.06 337 VAL A O 1
ATOM 2643 N N . GLU A 1 338 ? -14.079 -12.983 8.721 1.00 95.31 338 GLU A N 1
ATOM 2644 C CA . GLU A 1 338 ? -12.710 -13.289 8.277 1.00 95.31 338 GLU A CA 1
ATOM 2645 C C . GLU A 1 338 ? -11.782 -12.087 8.506 1.00 95.31 338 GLU A C 1
ATOM 2647 O O . GLU A 1 338 ? -10.655 -12.263 8.989 1.00 95.31 338 GLU A O 1
ATOM 2652 N N . ASP A 1 339 ? -12.271 -10.883 8.208 1.00 96.56 339 ASP A N 1
ATOM 2653 C CA . ASP A 1 339 ? -11.516 -9.635 8.292 1.00 96.56 339 ASP A CA 1
ATOM 2654 C C . ASP A 1 339 ? -11.293 -9.181 9.749 1.00 96.56 339 ASP A C 1
ATOM 2656 O O . ASP A 1 339 ? -10.154 -8.877 10.128 1.00 96.56 339 ASP A O 1
ATOM 2660 N N . ALA A 1 340 ? -12.304 -9.269 10.621 1.00 97.81 340 ALA A N 1
ATOM 2661 C CA . ALA A 1 340 ? -12.158 -9.004 12.056 1.00 97.81 340 ALA A CA 1
ATOM 2662 C C . ALA A 1 340 ? -11.149 -9.966 12.713 1.00 97.81 340 ALA A C 1
ATOM 2664 O O . ALA A 1 340 ? -10.239 -9.542 13.435 1.00 97.81 340 ALA A O 1
ATOM 2665 N N . VAL A 1 341 ? -11.244 -11.269 12.413 1.00 98.00 341 VAL A N 1
ATOM 2666 C CA . VAL A 1 341 ? -10.296 -12.282 12.912 1.00 98.00 341 VAL A CA 1
ATOM 2667 C C . VAL A 1 341 ? -8.893 -12.050 12.342 1.00 98.00 341 VAL A C 1
ATOM 2669 O O . VAL A 1 341 ? -7.901 -12.172 13.060 1.00 98.00 341 VAL A O 1
ATOM 2672 N N . ALA A 1 342 ? -8.771 -11.680 11.064 1.00 97.62 342 ALA A N 1
ATOM 2673 C CA . ALA A 1 342 ? -7.493 -11.317 10.451 1.00 97.62 342 ALA A CA 1
ATOM 2674 C C . ALA A 1 342 ? -6.809 -10.145 11.160 1.00 97.62 342 ALA A C 1
ATOM 2676 O O . ALA A 1 342 ? -5.609 -10.218 11.454 1.00 97.62 342 ALA A O 1
ATOM 2677 N N . ALA A 1 343 ? -7.556 -9.074 11.435 1.00 98.12 343 ALA A N 1
ATOM 2678 C CA . ALA A 1 343 ? -7.048 -7.915 12.153 1.00 98.12 343 ALA A CA 1
ATOM 2679 C C . ALA A 1 343 ? -6.610 -8.301 13.576 1.00 98.12 343 ALA A C 1
ATOM 2681 O O . ALA A 1 343 ? -5.493 -7.971 13.990 1.00 98.12 343 ALA A O 1
ATOM 2682 N N . LEU A 1 344 ? -7.426 -9.080 14.294 1.00 97.94 344 LEU A N 1
ATOM 2683 C CA . LEU A 1 344 ? -7.089 -9.580 15.627 1.00 97.94 344 LEU A CA 1
ATOM 2684 C C . LEU A 1 344 ? -5.785 -10.385 15.631 1.00 97.94 344 LEU A C 1
ATOM 2686 O O . LEU A 1 344 ? -4.875 -10.093 16.409 1.00 97.94 344 LEU A O 1
ATOM 2690 N N . GLN A 1 345 ? -5.659 -11.360 14.730 1.00 97.50 345 GLN A N 1
ATOM 2691 C CA . GLN A 1 345 ? -4.482 -12.224 14.640 1.00 97.50 345 GLN A CA 1
ATOM 2692 C C . GLN A 1 345 ? -3.213 -11.438 14.293 1.00 97.50 345 GLN A C 1
ATOM 2694 O O . GLN A 1 345 ? -2.149 -11.706 14.856 1.00 97.50 345 GLN A O 1
ATOM 2699 N N . LEU A 1 346 ? -3.299 -10.429 13.417 1.00 97.50 346 LEU A N 1
ATOM 2700 C CA . LEU A 1 346 ? -2.178 -9.523 13.142 1.00 97.50 346 LEU A CA 1
ATOM 2701 C C . LEU A 1 346 ? -1.772 -8.732 14.393 1.00 97.50 346 LEU A C 1
ATOM 2703 O O . LEU A 1 346 ? -0.582 -8.646 14.711 1.00 97.50 346 LEU A O 1
ATOM 2707 N N . ALA A 1 347 ? -2.739 -8.181 15.131 1.00 96.81 347 ALA A N 1
ATOM 2708 C CA . ALA A 1 347 ? -2.453 -7.462 16.366 1.00 96.81 347 ALA A CA 1
ATOM 2709 C C . ALA A 1 347 ? -1.787 -8.378 17.405 1.00 96.81 347 ALA A C 1
ATOM 2711 O O . ALA A 1 347 ? -0.714 -8.051 17.922 1.00 96.81 347 ALA A O 1
ATOM 2712 N N . GLN A 1 348 ? -2.354 -9.561 17.647 1.00 95.31 348 GLN A N 1
ATOM 2713 C CA . GLN A 1 348 ? -1.815 -10.562 18.569 1.00 95.31 348 GLN A CA 1
ATOM 2714 C C . GLN A 1 348 ? -0.414 -11.032 18.168 1.00 95.31 348 GLN A C 1
ATOM 2716 O O . GLN A 1 348 ? 0.468 -11.140 19.025 1.00 95.31 348 GLN A O 1
ATOM 2721 N N . LEU A 1 349 ? -0.163 -11.252 16.873 1.00 95.06 349 LEU A N 1
ATOM 2722 C CA . LEU A 1 349 ? 1.154 -11.619 16.354 1.00 95.06 349 LEU A CA 1
ATOM 2723 C C . LEU A 1 349 ? 2.197 -10.556 16.722 1.00 95.06 349 LEU A C 1
ATOM 2725 O O . LEU A 1 349 ? 3.260 -10.874 17.266 1.00 95.06 349 LEU A O 1
ATOM 2729 N N . LYS A 1 350 ? 1.890 -9.279 16.484 1.00 93.62 350 LYS A N 1
ATOM 2730 C CA . LYS A 1 350 ? 2.805 -8.188 16.827 1.00 93.62 350 LYS A CA 1
ATOM 2731 C C . LYS A 1 350 ? 2.941 -7.973 18.332 1.00 93.62 350 LYS A C 1
ATOM 2733 O O . LYS A 1 350 ? 4.048 -7.699 18.791 1.00 93.62 350 LYS A O 1
ATOM 2738 N N . ILE A 1 351 ? 1.882 -8.146 19.118 1.00 92.38 351 ILE A N 1
ATOM 2739 C CA . ILE A 1 351 ? 1.958 -8.108 20.587 1.00 92.38 351 ILE A CA 1
ATOM 2740 C C . ILE A 1 351 ? 2.903 -9.210 21.093 1.00 92.38 351 ILE A C 1
ATOM 2742 O O . ILE A 1 351 ? 3.852 -8.928 21.826 1.00 92.38 351 ILE A O 1
ATOM 2746 N N . LYS A 1 352 ? 2.733 -10.447 20.612 1.00 91.94 352 LYS A N 1
ATOM 2747 C CA . LYS A 1 352 ? 3.542 -11.618 20.989 1.00 91.94 352 LYS A CA 1
ATOM 2748 C C . LYS A 1 352 ? 5.029 -11.454 20.656 1.00 91.94 352 LYS A C 1
ATOM 2750 O O . LYS A 1 352 ? 5.894 -11.778 21.479 1.00 91.94 352 LYS A O 1
ATOM 2755 N N . HIS A 1 353 ? 5.341 -10.963 19.456 1.00 90.19 353 HIS A N 1
ATOM 2756 C CA . HIS A 1 353 ? 6.723 -10.776 18.993 1.00 90.19 353 HIS A CA 1
ATOM 2757 C C . HIS A 1 353 ? 7.336 -9.426 19.400 1.00 90.19 353 HIS A C 1
ATOM 2759 O O . HIS A 1 353 ? 8.559 -9.270 19.386 1.00 90.19 353 HIS A O 1
ATOM 2765 N N . GLY A 1 354 ? 6.504 -8.478 19.825 1.00 89.25 354 GLY A N 1
ATOM 2766 C CA . GLY A 1 354 ? 6.884 -7.155 20.292 1.00 89.25 354 GLY A CA 1
ATOM 2767 C C . GLY A 1 354 ? 7.018 -6.097 19.183 1.00 89.25 354 GLY A C 1
ATOM 2768 O O . GLY A 1 354 ? 6.968 -6.400 17.989 1.00 89.25 354 GLY A O 1
ATOM 2769 N N . PRO A 1 355 ? 7.264 -4.826 19.557 1.00 86.94 355 PRO A N 1
ATOM 2770 C CA . PRO A 1 355 ? 7.132 -3.681 18.646 1.00 86.94 355 PRO A CA 1
ATOM 2771 C C . PRO A 1 355 ? 8.118 -3.658 17.473 1.00 86.94 355 PRO A C 1
ATOM 2773 O O . PRO A 1 355 ? 7.918 -2.927 16.507 1.00 86.94 355 PRO A O 1
ATOM 2776 N N . THR A 1 356 ? 9.202 -4.429 17.566 1.00 83.56 356 THR A N 1
ATOM 2777 C CA . THR A 1 356 ? 10.211 -4.579 16.509 1.00 83.56 356 THR A CA 1
ATOM 2778 C C . THR A 1 356 ? 9.805 -5.562 15.414 1.00 83.56 356 THR A C 1
ATOM 2780 O O . THR A 1 356 ? 10.568 -5.737 14.468 1.00 83.56 356 THR A O 1
ATOM 2783 N N . PHE A 1 357 ? 8.664 -6.238 15.560 1.00 85.50 357 PHE A N 1
ATOM 2784 C CA . PHE A 1 357 ? 8.095 -7.119 14.550 1.00 85.50 357 PHE A CA 1
ATOM 2785 C C . PHE A 1 357 ? 7.155 -6.337 13.611 1.00 85.50 357 PHE A C 1
ATOM 2787 O O . PHE A 1 357 ? 6.365 -5.518 14.095 1.00 85.50 357 PHE A O 1
ATOM 2794 N N . PRO A 1 358 ? 7.191 -6.578 12.287 1.00 76.62 358 PRO A N 1
ATOM 2795 C CA . PRO A 1 358 ? 8.151 -7.408 11.548 1.00 76.62 358 PRO A CA 1
ATOM 2796 C C . PRO A 1 358 ? 9.535 -6.746 11.471 1.00 76.62 358 PRO A C 1
ATOM 2798 O O . PRO A 1 358 ? 9.658 -5.529 11.623 1.00 76.62 358 PRO A O 1
ATOM 2801 N N . SER A 1 359 ? 10.594 -7.528 11.228 1.00 64.56 359 SER A N 1
ATOM 2802 C CA . SER A 1 359 ? 11.923 -6.946 11.030 1.00 64.56 359 SER A CA 1
ATOM 2803 C C . SER A 1 359 ? 11.885 -6.001 9.820 1.00 64.56 359 SER A C 1
ATOM 2805 O O . SER A 1 359 ? 11.498 -6.388 8.719 1.00 64.56 359 SER A O 1
ATOM 2807 N N . ILE A 1 360 ? 12.293 -4.744 10.020 1.00 58.62 360 ILE A N 1
ATOM 2808 C CA . ILE A 1 360 ? 12.211 -3.645 9.032 1.00 58.62 360 ILE A CA 1
ATOM 2809 C C . ILE A 1 360 ? 13.186 -3.862 7.840 1.00 58.62 360 ILE A C 1
ATOM 2811 O O . ILE A 1 360 ? 13.595 -2.948 7.143 1.00 58.62 360 ILE A O 1
ATOM 2815 N N . GLU A 1 361 ? 13.644 -5.085 7.582 1.00 52.41 361 GLU A N 1
ATOM 2816 C CA . GLU A 1 361 ? 14.742 -5.358 6.648 1.00 52.41 361 GLU A CA 1
ATOM 2817 C C . GLU A 1 361 ? 14.366 -5.172 5.174 1.00 52.41 361 GLU A C 1
ATOM 2819 O O . GLU A 1 361 ? 15.254 -4.959 4.348 1.00 52.41 361 GLU A O 1
ATOM 2824 N N . HIS A 1 362 ? 13.075 -5.230 4.833 1.00 50.84 362 HIS A N 1
ATOM 2825 C CA . HIS A 1 362 ? 12.613 -5.065 3.453 1.00 50.84 362 HIS A CA 1
ATOM 2826 C C . HIS A 1 362 ? 12.480 -3.599 3.018 1.00 50.84 362 HIS A C 1
ATOM 2828 O O . HIS A 1 362 ? 12.736 -3.310 1.850 1.00 50.84 362 HIS A O 1
ATOM 2834 N N . GLU A 1 363 ? 12.153 -2.674 3.927 1.00 53.06 363 GLU A N 1
ATOM 2835 C CA . GLU A 1 363 ? 11.944 -1.257 3.580 1.00 53.06 363 GLU A CA 1
ATOM 2836 C C . GLU A 1 363 ? 13.238 -0.553 3.157 1.00 53.06 363 GLU A C 1
ATOM 2838 O O . GLU A 1 363 ? 13.216 0.342 2.317 1.00 53.06 363 GLU A O 1
ATOM 2843 N N . TYR A 1 364 ? 14.384 -0.996 3.674 1.00 54.12 364 TYR A N 1
ATOM 2844 C CA . TYR A 1 364 ? 15.651 -0.294 3.471 1.00 54.12 364 TYR A CA 1
ATOM 2845 C C . TYR A 1 364 ? 16.389 -0.656 2.178 1.00 54.12 364 TYR A C 1
ATOM 2847 O O . TYR A 1 364 ? 17.372 -0.005 1.841 1.00 54.12 364 TYR A O 1
ATOM 2855 N N . LYS A 1 365 ? 15.975 -1.693 1.437 1.00 58.94 365 LYS A N 1
ATOM 2856 C CA . LYS A 1 365 ? 16.803 -2.207 0.329 1.00 58.94 365 LYS A CA 1
ATOM 2857 C C . LYS A 1 365 ? 16.841 -1.278 -0.893 1.00 58.94 365 LYS A C 1
ATOM 2859 O O . LYS A 1 365 ? 17.851 -1.271 -1.595 1.00 58.94 365 LYS A O 1
ATOM 2864 N N . GLN A 1 366 ? 15.770 -0.531 -1.182 1.00 66.69 366 GLN A N 1
ATOM 2865 C CA . GLN A 1 366 ? 15.655 0.288 -2.402 1.00 66.69 366 GLN A CA 1
ATOM 2866 C C . GLN A 1 366 ? 14.753 1.516 -2.189 1.00 66.69 366 GLN A C 1
ATOM 2868 O O . GLN A 1 366 ? 13.631 1.377 -1.706 1.00 66.69 366 GLN A O 1
ATOM 2873 N N . LYS A 1 367 ? 15.201 2.704 -2.621 1.00 77.81 367 LYS A N 1
ATOM 2874 C CA . LYS A 1 367 ? 14.391 3.940 -2.655 1.00 77.81 367 LYS A CA 1
ATOM 2875 C C . LYS A 1 367 ? 13.759 4.118 -4.035 1.00 77.81 367 LYS A C 1
ATOM 2877 O O . LYS A 1 367 ? 14.375 3.791 -5.043 1.00 77.81 367 LYS A O 1
ATOM 2882 N N . LYS A 1 368 ? 12.522 4.615 -4.109 1.00 83.69 368 LYS A N 1
ATOM 2883 C CA . LYS A 1 368 ? 11.860 4.919 -5.390 1.00 83.69 368 LYS A CA 1
ATOM 2884 C C . LYS A 1 368 ? 12.278 6.302 -5.873 1.00 83.69 368 LYS A C 1
ATOM 2886 O O . LYS A 1 368 ? 12.124 7.259 -5.120 1.00 83.69 368 LYS A O 1
ATOM 2891 N N . VAL A 1 369 ? 12.695 6.416 -7.133 1.00 86.94 369 VAL A N 1
ATOM 2892 C CA . VAL A 1 369 ? 13.077 7.702 -7.748 1.00 86.94 369 VAL A CA 1
ATOM 2893 C C . VAL A 1 369 ? 11.940 8.712 -7.636 1.00 86.94 369 VAL A C 1
ATOM 2895 O O . VAL A 1 369 ? 12.154 9.825 -7.177 1.00 86.94 369 VAL A O 1
ATOM 2898 N N . VAL A 1 370 ? 10.706 8.286 -7.916 1.00 86.19 370 VAL A N 1
ATOM 2899 C CA . VAL A 1 370 ? 9.492 9.114 -7.800 1.00 86.19 370 VAL A CA 1
ATOM 2900 C C . VAL A 1 370 ? 9.353 9.772 -6.418 1.00 86.19 370 VAL A C 1
ATOM 2902 O O . VAL A 1 370 ? 8.943 10.924 -6.315 1.00 86.19 370 VAL A O 1
ATOM 2905 N N . ASN A 1 371 ? 9.722 9.065 -5.345 1.00 83.94 371 ASN A N 1
ATOM 2906 C CA . ASN A 1 371 ? 9.634 9.604 -3.988 1.00 83.94 371 ASN A CA 1
ATOM 2907 C C . ASN A 1 371 ? 10.753 10.613 -3.696 1.00 83.94 371 ASN A C 1
ATOM 2909 O O . ASN A 1 371 ? 10.523 11.576 -2.971 1.00 83.94 371 ASN A O 1
ATOM 2913 N N . GLU A 1 372 ? 11.955 10.414 -4.237 1.00 84.00 372 GLU A N 1
ATOM 2914 C CA . GLU A 1 372 ? 13.031 11.404 -4.097 1.00 84.00 372 GLU A CA 1
ATOM 2915 C C . GLU A 1 372 ? 12.737 12.663 -4.921 1.00 84.00 372 GLU A C 1
ATOM 2917 O O . GLU A 1 372 ? 12.915 13.773 -4.425 1.00 84.00 372 GLU A O 1
ATOM 2922 N N . MET A 1 373 ? 12.168 12.503 -6.120 1.00 85.94 373 MET A N 1
ATOM 2923 C CA . MET A 1 373 ? 11.673 13.618 -6.934 1.00 85.94 373 MET A CA 1
ATOM 2924 C C . MET A 1 373 ? 10.619 14.432 -6.174 1.00 85.94 373 MET A C 1
ATOM 2926 O O . MET A 1 373 ? 10.691 15.659 -6.156 1.00 85.94 373 MET A O 1
ATOM 2930 N N . ALA A 1 374 ? 9.711 13.764 -5.450 1.00 84.25 374 ALA A N 1
ATOM 2931 C CA . ALA A 1 374 ? 8.740 14.423 -4.575 1.00 84.25 374 ALA A CA 1
ATOM 2932 C C . ALA A 1 374 ? 9.395 15.307 -3.513 1.00 84.25 374 ALA A C 1
ATOM 2934 O O . ALA A 1 374 ? 9.002 16.457 -3.325 1.00 84.25 374 ALA A O 1
ATOM 2935 N N . ARG A 1 375 ? 10.414 14.778 -2.825 1.00 82.81 375 ARG A N 1
ATOM 2936 C CA . ARG A 1 375 ? 11.154 15.523 -1.797 1.00 82.81 375 ARG A CA 1
ATOM 2937 C C . ARG A 1 375 ? 11.898 16.715 -2.387 1.00 82.81 375 ARG A C 1
ATOM 2939 O O . ARG A 1 375 ? 11.971 17.757 -1.743 1.00 82.81 375 ARG A O 1
ATOM 2946 N N . ALA A 1 376 ? 12.386 16.573 -3.615 1.00 83.38 376 ALA A N 1
ATOM 2947 C CA . ALA A 1 376 ? 13.002 17.644 -4.386 1.00 83.38 376 ALA A CA 1
ATOM 2948 C C . ALA A 1 376 ? 11.985 18.607 -5.034 1.00 83.38 376 ALA A C 1
ATOM 2950 O O . ALA A 1 376 ? 12.398 19.519 -5.744 1.00 83.38 376 ALA A O 1
ATOM 2951 N N . LYS A 1 377 ? 10.673 18.427 -4.801 1.00 85.81 377 LYS A N 1
ATOM 2952 C CA . LYS A 1 377 ? 9.580 19.212 -5.406 1.00 85.81 377 LYS A CA 1
ATOM 2953 C C . LYS A 1 377 ? 9.592 19.198 -6.943 1.00 85.81 377 LYS A C 1
ATOM 2955 O O . LYS A 1 377 ? 9.188 20.169 -7.577 1.00 85.81 377 LYS A O 1
ATOM 2960 N N . LYS A 1 378 ? 10.041 18.093 -7.541 1.00 88.44 378 LYS A N 1
ATOM 2961 C CA . LYS A 1 378 ? 10.074 17.883 -8.992 1.00 88.44 378 LYS A CA 1
ATOM 2962 C C . LYS A 1 378 ? 8.880 17.040 -9.442 1.00 88.44 378 LYS A C 1
ATOM 2964 O O . LYS A 1 378 ? 8.550 16.029 -8.821 1.00 88.44 378 LYS A O 1
ATOM 2969 N N . SER A 1 379 ? 8.247 17.460 -10.533 1.00 91.00 379 SER A N 1
ATOM 2970 C CA . SER A 1 379 ? 7.104 16.773 -11.144 1.00 91.00 379 SER A CA 1
ATOM 2971 C C . SER A 1 379 ? 7.532 15.501 -11.879 1.00 91.00 379 SER A C 1
ATOM 2973 O O . SER A 1 379 ? 8.578 15.466 -12.530 1.00 91.00 379 SER A O 1
ATOM 2975 N N . VAL A 1 380 ? 6.703 14.459 -11.788 1.00 93.31 380 VAL A N 1
ATOM 2976 C CA . VAL A 1 380 ? 6.920 13.181 -12.479 1.00 93.31 380 VAL A CA 1
ATOM 2977 C C . VAL A 1 380 ? 5.667 12.813 -13.267 1.00 93.31 380 VAL A C 1
ATOM 2979 O O . VAL A 1 380 ? 4.565 12.927 -12.739 1.00 93.31 380 VAL A O 1
ATOM 2982 N N . LEU A 1 381 ? 5.828 12.340 -14.499 1.00 94.50 381 LEU A N 1
ATOM 2983 C CA . LEU A 1 381 ? 4.771 11.741 -15.312 1.00 94.50 381 LEU A CA 1
ATOM 2984 C C . LEU A 1 381 ? 5.071 10.256 -15.532 1.00 94.50 381 LEU A C 1
ATOM 2986 O O . LEU A 1 381 ? 6.207 9.891 -15.825 1.00 94.50 381 LEU A O 1
ATOM 2990 N N . ILE A 1 382 ? 4.060 9.400 -15.393 1.00 94.75 382 ILE A N 1
ATOM 2991 C CA . ILE A 1 382 ? 4.149 7.962 -15.664 1.00 94.75 382 ILE A CA 1
ATOM 2992 C C . ILE A 1 382 ? 3.035 7.580 -16.636 1.00 94.75 382 ILE A C 1
ATOM 2994 O O . ILE A 1 382 ? 1.859 7.648 -16.274 1.00 94.75 382 ILE A O 1
ATOM 2998 N N . VAL A 1 383 ? 3.423 7.132 -17.829 1.00 95.69 383 VAL A N 1
ATOM 2999 C CA . VAL A 1 383 ? 2.537 6.579 -18.858 1.00 95.69 383 VAL A CA 1
ATOM 3000 C C . VAL A 1 383 ? 2.895 5.107 -19.081 1.00 95.69 383 VAL A C 1
ATOM 3002 O O . VAL A 1 383 ? 3.933 4.783 -19.654 1.00 95.69 383 VAL A O 1
ATOM 3005 N N . ASP A 1 384 ? 2.095 4.194 -18.536 1.00 94.69 384 ASP A N 1
ATOM 3006 C CA . ASP A 1 384 ? 2.346 2.745 -18.590 1.00 94.69 384 ASP A CA 1
ATOM 3007 C C . ASP A 1 384 ? 1.018 1.988 -18.409 1.00 94.69 384 ASP A C 1
ATOM 3009 O O . ASP A 1 384 ? -0.031 2.582 -18.167 1.00 94.69 384 ASP A O 1
ATOM 3013 N N . SER A 1 385 ? 1.060 0.660 -18.458 1.00 90.56 385 SER A N 1
ATOM 3014 C CA . SER A 1 385 ? -0.078 -0.204 -18.132 1.00 90.56 385 SER A CA 1
ATOM 3015 C C . SER A 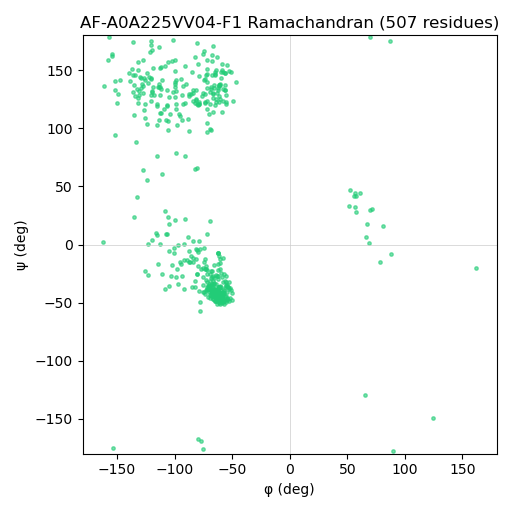1 385 ? -0.680 0.124 -16.763 1.00 90.56 385 SER A C 1
ATOM 3017 O O . SER A 1 385 ? 0.030 0.447 -15.802 1.00 90.56 385 SER A O 1
ATOM 3019 N N . GLN A 1 386 ? -1.990 -0.088 -16.616 1.00 85.56 386 GLN A N 1
ATOM 3020 C CA . GLN A 1 386 ? -2.716 0.157 -15.363 1.00 85.56 386 GLN A CA 1
ATOM 3021 C C . GLN A 1 386 ? -2.060 -0.540 -14.156 1.00 85.56 386 GLN A C 1
ATOM 3023 O O . GLN A 1 386 ? -1.986 0.001 -13.046 1.00 85.56 386 GLN A O 1
ATOM 3028 N N . ARG A 1 387 ? -1.526 -1.748 -14.367 1.00 83.31 387 ARG A N 1
ATOM 3029 C CA . ARG A 1 387 ? -0.790 -2.505 -13.349 1.00 83.31 387 ARG A CA 1
ATOM 3030 C C . ARG A 1 387 ? 0.530 -1.830 -12.962 1.00 83.31 387 ARG A C 1
ATOM 3032 O O . ARG A 1 387 ? 0.826 -1.726 -11.767 1.00 83.31 387 ARG A O 1
ATOM 3039 N N . ALA A 1 388 ? 1.326 -1.397 -13.938 1.00 83.12 388 ALA A N 1
ATOM 3040 C CA . ALA A 1 388 ? 2.603 -0.733 -13.688 1.00 83.12 388 ALA A CA 1
ATOM 3041 C C . ALA A 1 388 ? 2.397 0.622 -13.003 1.00 83.12 388 ALA A C 1
ATOM 3043 O O . ALA A 1 388 ? 3.052 0.893 -11.999 1.00 83.12 388 ALA A O 1
ATOM 3044 N N . CYS A 1 389 ? 1.413 1.404 -13.447 1.00 85.62 389 CYS A N 1
ATOM 3045 C CA . CYS A 1 389 ? 0.986 2.653 -12.822 1.00 85.62 389 CYS A CA 1
ATOM 3046 C C . CYS A 1 389 ? 0.727 2.496 -11.314 1.00 85.62 389 CYS A C 1
ATOM 3048 O O . CYS A 1 389 ? 1.278 3.245 -10.505 1.00 85.62 389 CYS A O 1
ATOM 3050 N N . ARG A 1 390 ? -0.015 1.458 -10.895 1.00 77.81 390 ARG A N 1
ATOM 3051 C CA . ARG A 1 390 ? -0.243 1.161 -9.465 1.00 77.81 390 ARG A CA 1
ATOM 3052 C C . ARG A 1 390 ? 1.061 0.882 -8.711 1.00 77.81 390 ARG A C 1
ATOM 3054 O O . ARG A 1 390 ? 1.258 1.397 -7.610 1.00 77.81 390 ARG A O 1
ATOM 3061 N N . SER A 1 391 ? 1.964 0.100 -9.302 1.00 76.12 391 SER A N 1
ATOM 3062 C CA . SER A 1 391 ? 3.250 -0.272 -8.693 1.00 76.12 391 SER A CA 1
ATOM 3063 C C . SER A 1 391 ? 4.220 0.911 -8.578 1.00 76.12 391 SER A C 1
ATOM 3065 O O . SER A 1 391 ? 4.862 1.101 -7.536 1.00 76.12 391 SER A O 1
ATOM 3067 N N . LEU A 1 392 ? 4.311 1.724 -9.630 1.00 74.88 392 LEU A N 1
ATOM 3068 C CA . LEU A 1 392 ? 5.242 2.845 -9.756 1.00 74.88 392 LEU A CA 1
ATOM 3069 C C . LEU A 1 392 ? 4.726 4.127 -9.091 1.00 74.88 392 LEU A C 1
ATOM 3071 O O . LEU A 1 392 ? 5.530 5.004 -8.787 1.00 74.88 392 LEU A O 1
ATOM 3075 N N . SER A 1 393 ? 3.429 4.189 -8.770 1.00 65.31 393 SER A N 1
ATOM 3076 C CA . SER A 1 393 ? 2.791 5.320 -8.092 1.00 65.31 393 SER A CA 1
ATOM 3077 C C . SER A 1 393 ? 3.568 5.833 -6.869 1.00 65.31 393 SER A C 1
ATOM 3079 O O . SER A 1 393 ? 4.083 5.062 -6.041 1.00 65.31 393 SER A O 1
ATOM 3081 N N . GLY A 1 394 ? 3.595 7.157 -6.727 1.00 64.25 394 GLY A N 1
ATOM 3082 C CA . GLY A 1 394 ? 4.153 7.918 -5.608 1.00 64.25 394 GLY A CA 1
ATOM 3083 C C . GLY A 1 394 ? 3.452 9.277 -5.517 1.00 64.25 394 GLY A C 1
ATOM 3084 O O . GLY A 1 394 ? 2.808 9.688 -6.476 1.00 64.25 394 GLY A O 1
ATOM 3085 N N . GLY A 1 395 ? 3.546 9.962 -4.374 1.00 58.72 395 GLY A N 1
ATOM 3086 C CA . GLY A 1 395 ? 2.677 11.104 -4.033 1.00 58.72 395 GLY A CA 1
ATOM 3087 C C . GLY A 1 395 ? 2.739 12.346 -4.941 1.00 58.72 395 GLY A C 1
ATOM 3088 O O . GLY A 1 395 ? 1.928 13.240 -4.753 1.00 58.72 395 GLY A O 1
ATOM 3089 N N . VAL A 1 396 ? 3.665 12.417 -5.904 1.00 64.56 396 VAL A N 1
ATOM 3090 C CA . VAL A 1 396 ? 3.823 13.554 -6.844 1.00 64.56 396 VAL A CA 1
ATOM 3091 C C . VAL A 1 396 ? 3.748 13.159 -8.318 1.00 64.56 396 VAL A C 1
ATOM 3093 O O . VAL A 1 396 ? 3.934 14.008 -9.186 1.00 64.56 396 VAL A O 1
ATOM 3096 N N . ALA A 1 397 ? 3.553 11.872 -8.617 1.00 78.50 397 ALA A N 1
ATOM 3097 C CA . ALA A 1 397 ? 3.491 11.423 -9.999 1.00 78.50 397 ALA A CA 1
ATOM 3098 C C . ALA A 1 397 ? 2.093 11.665 -10.572 1.00 78.50 397 ALA A C 1
ATOM 3100 O O . ALA A 1 397 ? 1.113 11.145 -10.040 1.00 78.50 397 ALA A O 1
ATOM 3101 N N . CYS A 1 398 ? 2.019 12.391 -11.685 1.00 87.12 398 CYS A N 1
ATOM 3102 C CA . CYS A 1 398 ? 0.888 12.302 -12.595 1.00 87.12 398 CYS A CA 1
ATOM 3103 C C . CYS A 1 398 ? 0.938 10.929 -13.275 1.00 87.12 398 CYS A C 1
ATOM 3105 O O . CYS A 1 398 ? 1.996 10.498 -13.741 1.00 87.12 398 CYS A O 1
ATOM 3107 N N . ILE A 1 399 ? -0.184 10.217 -13.286 1.00 89.88 399 ILE A N 1
ATOM 3108 C CA . ILE A 1 399 ? -0.263 8.840 -13.771 1.00 89.88 399 ILE A CA 1
ATOM 3109 C C . ILE A 1 399 ? -1.348 8.775 -14.832 1.00 89.88 399 ILE A C 1
ATOM 3111 O O . ILE A 1 399 ? -2.508 9.057 -14.537 1.00 89.88 399 ILE A O 1
ATOM 3115 N N . ILE A 1 400 ? -0.968 8.360 -16.036 1.00 91.81 400 ILE A N 1
ATOM 3116 C CA . ILE A 1 400 ? -1.885 8.183 -17.158 1.00 91.81 400 ILE A CA 1
ATOM 3117 C C . ILE A 1 400 ? -1.745 6.737 -17.641 1.00 91.81 400 ILE A C 1
ATOM 3119 O O . ILE A 1 400 ? -0.732 6.395 -18.249 1.00 91.81 400 ILE A O 1
ATOM 3123 N N . PRO A 1 401 ? -2.705 5.856 -17.325 1.00 91.50 401 PRO A N 1
ATOM 3124 C CA . PRO A 1 401 ? -2.682 4.488 -17.816 1.00 91.50 401 PRO A CA 1
ATOM 3125 C C . PRO A 1 401 ? -2.801 4.461 -19.342 1.00 91.50 401 PRO A C 1
ATOM 3127 O O . PRO A 1 401 ? -3.700 5.090 -19.893 1.00 91.50 401 PRO A O 1
ATOM 3130 N N . GLY A 1 402 ? -1.922 3.720 -20.010 1.00 90.25 402 GLY A N 1
ATOM 3131 C CA . GLY A 1 402 ? -1.922 3.564 -21.461 1.00 90.25 402 GLY A CA 1
ATOM 3132 C C . GLY A 1 402 ? -1.115 2.341 -21.883 1.00 90.25 402 GLY A C 1
ATOM 3133 O O . GLY A 1 402 ? -0.044 2.076 -21.336 1.00 90.25 402 GLY A O 1
ATOM 3134 N N . GLU A 1 403 ? -1.650 1.573 -22.828 1.00 89.00 403 GLU A N 1
ATOM 3135 C CA . GLU A 1 403 ? -1.000 0.363 -23.357 1.00 89.00 403 GLU A CA 1
ATOM 3136 C C . GLU A 1 403 ? -0.812 0.413 -24.875 1.00 89.00 403 GLU A C 1
ATOM 3138 O O . GLU A 1 403 ? 0.126 -0.201 -25.387 1.00 89.00 403 GLU A O 1
ATOM 3143 N N . GLU A 1 404 ? -1.658 1.161 -25.588 1.00 95.06 404 GLU A N 1
ATOM 3144 C CA . GLU A 1 404 ? -1.541 1.336 -27.031 1.00 95.06 404 GLU A CA 1
ATOM 3145 C C . GLU A 1 404 ? -0.345 2.267 -27.343 1.00 95.06 404 GLU A C 1
ATOM 3147 O O . GLU A 1 404 ? -0.282 3.387 -26.823 1.00 95.06 404 GLU A O 1
ATOM 3152 N N . PRO A 1 405 ? 0.650 1.818 -28.137 1.00 95.50 405 PRO A N 1
ATOM 3153 C CA . PRO A 1 405 ? 1.884 2.570 -28.349 1.00 95.50 405 PRO A CA 1
ATOM 3154 C C . PRO A 1 405 ? 1.696 3.988 -28.894 1.00 95.50 405 PRO A C 1
ATOM 3156 O O . PRO A 1 405 ? 2.411 4.898 -28.467 1.00 95.50 405 PRO A O 1
ATOM 3159 N N . SER A 1 406 ? 0.761 4.195 -29.822 1.00 95.25 406 SER A N 1
ATOM 3160 C CA . SER A 1 406 ? 0.539 5.511 -30.416 1.00 95.25 406 SER A CA 1
ATOM 3161 C C . SER A 1 406 ? -0.085 6.497 -29.418 1.00 95.25 406 SER A C 1
ATOM 3163 O O . SER A 1 406 ? 0.385 7.630 -29.320 1.00 95.25 406 SER A O 1
ATOM 3165 N N . GLU A 1 407 ? -1.046 6.062 -28.601 1.00 95.38 407 GLU A N 1
ATOM 3166 C CA . GLU A 1 407 ? -1.678 6.829 -27.524 1.00 95.38 407 GLU A CA 1
ATOM 3167 C C . GLU A 1 407 ? -0.676 7.193 -26.427 1.00 95.38 407 GLU A C 1
ATOM 3169 O O . GLU A 1 407 ? -0.660 8.334 -25.953 1.00 95.38 407 GLU A O 1
ATOM 3174 N N . VAL A 1 408 ? 0.203 6.256 -26.048 1.00 96.31 408 VAL A N 1
ATOM 3175 C CA . VAL A 1 408 ? 1.278 6.514 -25.079 1.00 96.31 408 VAL A CA 1
ATOM 3176 C C . VAL A 1 408 ? 2.182 7.639 -25.583 1.00 96.31 408 VAL A C 1
ATOM 3178 O O . VAL A 1 408 ? 2.442 8.595 -24.851 1.00 96.31 408 VAL A O 1
ATOM 3181 N N . VAL A 1 409 ? 2.625 7.572 -26.842 1.00 96.56 409 VAL A N 1
ATOM 3182 C CA . VAL A 1 409 ? 3.507 8.590 -27.435 1.00 96.56 409 VAL A CA 1
ATOM 3183 C C . VAL A 1 409 ? 2.792 9.936 -27.577 1.00 96.56 409 VAL A C 1
ATOM 3185 O O . VAL A 1 409 ? 3.366 10.961 -27.210 1.00 96.56 409 VAL A O 1
ATOM 3188 N N . GLN A 1 410 ? 1.532 9.950 -28.023 1.00 95.50 410 GLN A N 1
ATOM 3189 C CA . GLN A 1 410 ? 0.723 11.173 -28.093 1.00 95.50 410 GLN A CA 1
ATOM 3190 C C . GLN A 1 410 ? 0.549 11.822 -26.720 1.00 95.50 410 GLN A C 1
ATOM 3192 O O . GLN A 1 410 ? 0.696 13.034 -26.581 1.00 95.50 410 GLN A O 1
ATOM 3197 N N . THR A 1 411 ? 0.306 11.020 -25.684 1.00 95.44 411 THR A N 1
ATOM 3198 C CA . THR A 1 411 ? 0.191 11.508 -24.307 1.00 95.44 411 THR A CA 1
ATOM 3199 C C . THR A 1 411 ? 1.496 12.144 -23.836 1.00 95.44 411 THR A C 1
ATOM 3201 O O . THR A 1 411 ? 1.474 13.237 -23.272 1.00 95.44 411 THR A O 1
ATOM 3204 N N . VAL A 1 412 ? 2.639 11.495 -24.084 1.00 95.62 412 VAL A N 1
ATOM 3205 C CA . VAL A 1 412 ? 3.961 12.041 -23.741 1.00 95.62 412 VAL A CA 1
ATOM 3206 C C . VAL A 1 412 ? 4.191 13.375 -24.447 1.00 95.62 412 VAL A C 1
ATOM 3208 O O . VAL A 1 412 ? 4.513 14.359 -23.787 1.00 95.62 412 VAL A O 1
ATOM 3211 N N . MET A 1 413 ? 3.973 13.434 -25.762 1.00 95.12 413 MET A N 1
ATOM 3212 C CA . MET A 1 413 ? 4.137 14.657 -26.554 1.00 95.12 413 MET A CA 1
ATOM 3213 C C . MET A 1 413 ? 3.232 15.785 -26.059 1.00 95.12 413 MET A C 1
ATOM 3215 O O . MET A 1 413 ? 3.687 16.910 -25.855 1.00 95.12 413 MET A O 1
ATOM 3219 N N . HIS A 1 414 ? 1.958 15.482 -25.807 1.00 93.44 414 HIS A N 1
ATOM 3220 C CA . HIS A 1 414 ? 1.019 16.459 -25.278 1.00 93.44 414 HIS A CA 1
ATOM 3221 C C . HIS A 1 414 ? 1.531 17.040 -23.956 1.00 93.44 414 HIS A C 1
ATOM 3223 O O . HIS A 1 414 ? 1.624 18.253 -23.820 1.00 93.44 414 HIS A O 1
ATOM 3229 N N . GLN A 1 415 ? 1.964 16.194 -23.016 1.00 92.62 415 GLN A N 1
ATOM 3230 C CA . GLN A 1 415 ? 2.458 16.640 -21.709 1.00 92.62 415 GLN A CA 1
ATOM 3231 C C . GLN A 1 415 ? 3.778 17.420 -21.773 1.00 92.62 415 GLN A C 1
ATOM 3233 O O . GLN A 1 415 ? 4.010 18.278 -20.926 1.00 92.62 415 GLN A O 1
ATOM 3238 N N . LEU A 1 416 ? 4.628 17.164 -22.768 1.00 91.50 416 LEU A N 1
ATOM 3239 C CA . LEU A 1 416 ? 5.848 17.947 -22.986 1.00 91.50 416 LEU A CA 1
ATOM 3240 C C . LEU A 1 416 ? 5.556 19.357 -23.529 1.00 91.50 416 LEU A C 1
ATOM 3242 O O . LEU A 1 416 ? 6.340 20.272 -23.293 1.00 91.50 416 LEU A O 1
ATOM 3246 N N . THR A 1 417 ? 4.417 19.549 -24.202 1.00 91.25 417 THR A N 1
ATOM 3247 C CA . THR A 1 417 ? 4.056 20.805 -24.887 1.00 91.25 417 THR A CA 1
ATOM 3248 C C . THR A 1 417 ? 3.076 21.694 -24.111 1.00 91.25 417 THR A C 1
ATOM 3250 O O . THR A 1 417 ? 2.807 22.816 -24.531 1.00 91.25 417 THR A O 1
ATOM 3253 N N . THR A 1 418 ? 2.576 21.268 -22.943 1.00 82.69 418 THR A N 1
ATOM 3254 C CA . THR A 1 418 ? 1.578 22.012 -22.136 1.00 82.69 418 THR A CA 1
ATOM 3255 C C . THR A 1 418 ? 2.104 23.280 -21.436 1.00 82.69 418 THR A C 1
ATOM 3257 O O . THR A 1 418 ? 1.413 23.854 -20.594 1.00 82.69 418 THR A O 1
ATOM 3260 N N . GLY A 1 419 ? 3.327 23.732 -21.731 1.00 78.88 419 GLY A N 1
ATOM 3261 C CA . GLY A 1 419 ? 3.975 24.886 -21.088 1.00 78.88 419 GLY A CA 1
ATOM 3262 C C . GLY A 1 419 ? 4.573 24.599 -19.702 1.00 78.88 419 GLY A C 1
ATOM 3263 O O . GLY A 1 419 ? 5.421 25.358 -19.239 1.00 78.88 419 GLY A O 1
ATOM 3264 N N . PHE A 1 420 ? 4.205 23.478 -19.069 1.00 86.38 420 PHE A N 1
ATOM 3265 C CA . PHE A 1 420 ? 4.786 22.992 -17.810 1.00 86.38 420 PHE A CA 1
ATOM 3266 C C . PHE A 1 420 ? 5.262 21.532 -17.932 1.00 86.38 420 PHE A C 1
ATOM 3268 O O . PHE A 1 420 ? 4.722 20.647 -17.259 1.00 86.38 420 PHE A O 1
ATOM 3275 N N . PRO A 1 421 ? 6.269 21.256 -18.781 1.00 91.12 421 PRO A N 1
ATOM 3276 C CA . PRO A 1 421 ? 6.778 19.905 -18.988 1.00 91.12 421 PRO A CA 1
ATOM 3277 C C . PRO A 1 421 ? 7.238 19.247 -17.671 1.00 91.12 421 PRO A C 1
ATOM 3279 O O . PRO A 1 421 ? 7.904 19.891 -16.849 1.00 91.12 421 PRO A O 1
ATOM 3282 N N . PRO A 1 422 ? 6.920 17.956 -17.441 1.00 92.38 422 PRO A N 1
ATOM 3283 C CA . PRO A 1 422 ? 7.392 17.227 -16.266 1.00 92.38 422 PRO A CA 1
ATOM 3284 C C . PRO A 1 422 ? 8.924 17.199 -16.176 1.00 92.38 422 PRO A C 1
ATOM 3286 O O . PRO A 1 422 ? 9.614 17.151 -17.192 1.00 92.38 422 PRO A O 1
ATOM 3289 N N . HIS A 1 423 ? 9.481 17.182 -14.962 1.00 93.06 423 HIS A N 1
ATOM 3290 C CA . HIS A 1 423 ? 10.937 17.045 -14.794 1.00 93.06 423 HIS A CA 1
ATOM 3291 C C . HIS A 1 423 ? 11.414 15.636 -15.171 1.00 93.06 423 HIS A C 1
ATOM 3293 O O . HIS A 1 423 ? 12.501 15.470 -15.717 1.00 93.06 423 HIS A O 1
ATOM 3299 N N . LEU A 1 424 ? 10.602 14.617 -14.877 1.00 94.44 424 LEU A N 1
ATOM 3300 C CA . LEU A 1 424 ? 10.841 13.234 -15.279 1.00 94.44 424 LEU A CA 1
ATOM 3301 C C . LEU A 1 424 ? 9.575 12.646 -15.894 1.00 94.44 424 LEU A C 1
ATOM 3303 O O . LEU A 1 424 ? 8.536 12.602 -15.240 1.00 94.44 424 LEU A O 1
ATOM 3307 N N . THR A 1 425 ? 9.686 12.117 -17.103 1.00 95.69 425 THR A N 1
ATOM 3308 C CA . THR A 1 425 ? 8.624 11.369 -17.774 1.00 95.69 425 THR A CA 1
ATOM 3309 C C . THR A 1 425 ? 9.071 9.929 -17.957 1.00 95.69 425 THR A C 1
ATOM 3311 O O . THR A 1 425 ? 10.087 9.673 -18.590 1.00 95.69 425 THR A O 1
ATOM 3314 N N . TRP A 1 426 ? 8.322 8.980 -17.406 1.00 96.12 426 TRP A N 1
ATOM 3315 C CA . TRP A 1 426 ? 8.438 7.559 -17.712 1.00 96.12 426 TRP A CA 1
ATOM 3316 C C . TRP A 1 426 ? 7.346 7.179 -18.700 1.00 96.12 426 TRP A C 1
ATOM 3318 O O . TRP A 1 426 ? 6.168 7.398 -18.416 1.00 96.12 426 TRP A O 1
ATOM 3328 N N . ALA A 1 427 ? 7.725 6.567 -19.813 1.00 97.06 427 ALA A N 1
ATOM 3329 C CA . ALA A 1 427 ? 6.788 6.020 -20.777 1.00 97.06 427 ALA A CA 1
ATOM 3330 C C . ALA A 1 427 ? 7.236 4.632 -21.219 1.00 97.06 427 ALA A C 1
ATOM 3332 O O . ALA A 1 427 ? 8.424 4.412 -21.467 1.00 97.06 427 ALA A O 1
ATOM 3333 N N . ARG A 1 428 ? 6.295 3.692 -21.319 1.00 96.12 428 ARG A N 1
ATOM 3334 C CA . ARG A 1 428 ? 6.602 2.328 -21.749 1.00 96.12 428 ARG A CA 1
ATOM 3335 C C . ARG A 1 428 ? 5.631 1.830 -22.808 1.00 96.12 428 ARG A C 1
ATOM 3337 O O . ARG A 1 428 ? 4.423 1.921 -22.623 1.00 96.12 428 ARG A O 1
ATOM 3344 N N . ILE A 1 429 ? 6.176 1.229 -23.860 1.00 96.19 429 ILE A N 1
ATOM 3345 C CA . ILE A 1 429 ? 5.427 0.559 -24.929 1.00 96.19 429 ILE A CA 1
ATOM 3346 C C . ILE A 1 429 ? 5.940 -0.870 -25.132 1.00 96.19 429 ILE A C 1
ATOM 3348 O O . ILE A 1 429 ? 7.061 -1.199 -24.728 1.00 96.19 429 ILE A O 1
ATOM 3352 N N . ARG A 1 430 ? 5.116 -1.734 -25.738 1.00 93.88 430 ARG A N 1
ATOM 3353 C CA . ARG A 1 430 ? 5.455 -3.145 -25.979 1.00 93.88 430 ARG A CA 1
ATOM 3354 C C . ARG A 1 430 ? 5.054 -3.613 -27.365 1.00 93.88 430 ARG A C 1
ATOM 3356 O O . ARG A 1 430 ? 4.062 -3.138 -27.908 1.00 93.88 430 ARG A O 1
ATOM 3363 N N . GLY A 1 431 ? 5.785 -4.588 -27.904 1.00 91.44 431 GLY A N 1
ATOM 3364 C CA . GLY A 1 431 ? 5.333 -5.335 -29.078 1.00 91.44 431 GLY A CA 1
ATOM 3365 C C . GLY A 1 431 ? 5.358 -4.534 -30.379 1.00 91.44 431 GLY A C 1
ATOM 3366 O O . GLY A 1 431 ? 4.530 -4.793 -31.253 1.00 91.44 431 GLY A O 1
ATOM 3367 N N . VAL A 1 432 ? 6.279 -3.579 -30.509 1.00 93.31 432 VAL A N 1
ATOM 3368 C CA . VAL A 1 432 ? 6.404 -2.659 -31.654 1.00 93.31 432 VAL A CA 1
ATOM 3369 C C . VAL A 1 432 ? 7.631 -3.016 -32.500 1.00 93.31 432 VAL A C 1
ATOM 3371 O O . VAL A 1 432 ? 8.581 -3.611 -31.986 1.00 93.31 432 VAL A O 1
ATOM 3374 N N . LYS A 1 433 ? 7.614 -2.691 -33.799 1.00 92.81 433 LYS A N 1
ATOM 3375 C CA . LYS A 1 433 ? 8.779 -2.856 -34.683 1.00 92.81 433 LYS A CA 1
ATOM 3376 C C . LYS A 1 433 ? 9.798 -1.728 -34.522 1.00 92.81 433 LYS A C 1
ATOM 3378 O O . LYS A 1 433 ? 9.442 -0.596 -34.197 1.00 92.81 433 LYS A O 1
ATOM 3383 N N . ARG A 1 434 ? 11.062 -1.990 -34.847 1.00 91.50 434 ARG A N 1
ATOM 3384 C CA . ARG A 1 434 ? 12.146 -0.996 -34.794 1.00 91.50 434 ARG A CA 1
ATOM 3385 C C . ARG A 1 434 ? 11.858 0.239 -35.647 1.00 91.50 434 ARG A C 1
ATOM 3387 O O . ARG A 1 434 ? 12.084 1.349 -35.177 1.00 91.50 434 ARG A O 1
ATOM 3394 N N . SER A 1 435 ? 11.308 0.067 -36.850 1.00 91.12 435 SER A N 1
ATOM 3395 C CA . SER A 1 435 ? 10.960 1.186 -37.743 1.00 91.12 435 SER A CA 1
ATOM 3396 C C . SER A 1 435 ? 9.943 2.148 -37.119 1.00 91.12 435 SER A C 1
ATOM 3398 O O . SER A 1 435 ? 10.058 3.363 -37.250 1.00 91.12 435 SER A O 1
ATOM 3400 N N . GLU A 1 436 ? 8.956 1.609 -36.405 1.00 93.62 436 GLU A N 1
ATOM 3401 C CA . GLU A 1 436 ? 7.948 2.403 -35.700 1.00 93.62 436 GLU A CA 1
ATOM 3402 C C . GLU A 1 436 ? 8.549 3.091 -34.468 1.00 93.62 436 GLU A C 1
ATOM 3404 O O . GLU A 1 436 ? 8.257 4.257 -34.216 1.00 93.62 436 GLU A O 1
ATOM 3409 N N . ILE A 1 437 ? 9.443 2.411 -33.738 1.00 94.19 437 ILE A N 1
ATOM 3410 C CA . ILE A 1 437 ? 10.171 2.998 -32.603 1.00 94.19 437 ILE A CA 1
ATOM 3411 C C . ILE A 1 437 ? 11.000 4.202 -33.055 1.00 94.19 437 ILE A C 1
ATOM 3413 O O . ILE A 1 437 ? 10.938 5.238 -32.400 1.00 94.19 437 ILE A O 1
ATOM 3417 N N . VAL A 1 438 ? 11.715 4.115 -34.182 1.00 94.25 438 VAL A N 1
ATOM 3418 C CA . VAL A 1 438 ? 12.462 5.258 -34.741 1.00 94.25 438 VAL A CA 1
ATOM 3419 C C . VAL A 1 438 ? 11.524 6.432 -35.031 1.00 94.25 438 VAL A C 1
ATOM 3421 O O . VAL A 1 438 ? 11.808 7.557 -34.619 1.00 94.25 438 VAL A O 1
ATOM 3424 N N . ALA A 1 439 ? 10.365 6.178 -35.646 1.00 94.38 439 ALA A N 1
ATOM 3425 C CA . ALA A 1 439 ? 9.368 7.218 -35.893 1.00 94.38 439 ALA A CA 1
ATOM 3426 C C . ALA A 1 439 ? 8.830 7.840 -34.589 1.00 94.38 439 ALA A C 1
ATOM 3428 O O . ALA A 1 439 ? 8.608 9.050 -34.524 1.00 94.38 439 ALA A O 1
ATOM 3429 N N . TYR A 1 440 ? 8.633 7.045 -33.532 1.00 96.19 440 TYR A N 1
ATOM 3430 C CA . TYR A 1 440 ? 8.227 7.553 -32.220 1.00 96.19 440 TYR A CA 1
ATOM 3431 C C . TYR A 1 440 ? 9.324 8.376 -31.541 1.00 96.19 440 TYR A C 1
ATOM 3433 O O . TYR A 1 440 ? 9.025 9.449 -31.021 1.00 96.19 440 TYR A O 1
ATOM 3441 N N . ILE A 1 441 ? 10.583 7.932 -31.596 1.00 95.06 441 ILE A N 1
ATOM 3442 C CA . ILE A 1 441 ? 11.734 8.685 -31.077 1.00 95.06 441 ILE A CA 1
ATOM 3443 C C . ILE A 1 441 ? 11.810 10.052 -31.757 1.00 95.06 441 ILE A C 1
ATOM 3445 O O . ILE A 1 441 ? 11.885 11.066 -31.069 1.00 95.06 441 ILE A O 1
ATOM 3449 N N . GLN A 1 442 ? 11.728 10.100 -33.090 1.00 94.12 442 GLN A N 1
ATOM 3450 C CA . GLN A 1 442 ? 11.772 11.352 -33.850 1.00 94.12 442 GLN A CA 1
ATOM 3451 C C . GLN A 1 442 ? 10.613 12.290 -33.485 1.00 94.12 442 GLN A C 1
ATOM 3453 O O . GLN A 1 442 ? 10.828 13.486 -33.293 1.00 94.12 442 GLN A O 1
ATOM 3458 N N . LYS A 1 443 ? 9.393 11.756 -33.323 1.00 94.94 443 LYS A N 1
ATOM 3459 C CA . LYS A 1 443 ? 8.225 12.538 -32.884 1.00 94.94 443 LYS A CA 1
ATOM 3460 C C . LYS A 1 443 ? 8.406 13.126 -31.485 1.00 94.94 443 LYS A C 1
ATOM 3462 O O . LYS A 1 443 ? 8.107 14.301 -31.287 1.00 94.94 443 LYS A O 1
ATOM 3467 N N . ILE A 1 444 ? 8.897 12.333 -30.529 1.00 94.94 444 ILE A N 1
ATOM 3468 C CA . ILE A 1 444 ? 9.163 12.808 -29.165 1.00 94.94 444 ILE A CA 1
ATOM 3469 C C . ILE A 1 444 ? 10.270 13.861 -29.199 1.00 94.94 444 ILE A C 1
ATOM 3471 O O . ILE A 1 444 ? 10.067 14.942 -28.659 1.00 94.94 444 ILE A O 1
ATOM 3475 N N . LYS A 1 445 ? 11.385 13.584 -29.889 1.00 93.50 445 LYS A N 1
ATOM 3476 C CA . LYS A 1 445 ? 12.527 14.497 -30.045 1.00 93.50 445 LYS A CA 1
ATOM 3477 C C . LYS A 1 445 ? 12.098 15.855 -30.602 1.00 93.50 445 LYS A C 1
ATOM 3479 O O . LYS A 1 445 ? 12.421 16.874 -30.013 1.00 93.50 445 LYS A O 1
ATOM 3484 N N . ALA A 1 446 ? 11.271 15.882 -31.646 1.00 93.06 446 ALA A N 1
ATOM 3485 C CA . ALA A 1 446 ? 10.758 17.127 -32.226 1.00 93.06 446 ALA A CA 1
ATOM 3486 C C . ALA A 1 446 ? 9.899 17.979 -31.265 1.00 93.06 446 ALA A C 1
ATOM 3488 O O . ALA A 1 446 ? 9.667 19.152 -31.538 1.00 93.06 446 ALA A O 1
ATOM 3489 N N . ASN A 1 447 ? 9.409 17.397 -30.165 1.00 94.12 447 ASN A N 1
ATOM 3490 C CA . ASN A 1 447 ? 8.564 18.059 -29.167 1.00 94.12 447 ASN A CA 1
ATOM 3491 C C . ASN A 1 447 ? 9.244 18.150 -27.789 1.00 94.12 447 ASN A C 1
ATOM 3493 O O . ASN A 1 447 ? 8.583 18.483 -26.803 1.00 94.12 447 ASN A O 1
ATOM 3497 N N . LEU A 1 448 ? 10.540 17.831 -27.691 1.00 92.81 448 LEU A N 1
ATOM 3498 C CA . LEU A 1 448 ? 11.296 18.015 -26.456 1.00 92.81 448 LEU A CA 1
ATOM 3499 C C . LEU A 1 448 ? 11.541 19.515 -26.217 1.00 92.81 448 LEU A C 1
ATOM 3501 O O . LEU A 1 448 ? 11.950 20.219 -27.141 1.00 92.81 448 LEU A O 1
ATOM 3505 N N . PRO A 1 449 ? 11.333 20.009 -24.985 1.00 91.94 449 PRO A N 1
ATOM 3506 C CA . PRO A 1 449 ? 11.775 21.343 -24.589 1.00 91.94 449 PRO A CA 1
ATOM 3507 C C . PRO A 1 449 ? 13.302 21.483 -24.644 1.00 91.94 449 PRO A C 1
ATOM 3509 O O . PRO A 1 449 ? 14.018 20.485 -24.542 1.00 91.94 449 PRO A O 1
ATOM 3512 N N . ASP A 1 450 ? 13.809 22.713 -24.680 1.00 89.81 450 ASP A N 1
ATOM 3513 C CA . ASP A 1 450 ? 15.243 22.971 -24.507 1.00 89.81 450 ASP A CA 1
ATOM 3514 C C . ASP A 1 450 ? 15.743 22.458 -23.147 1.00 89.81 450 ASP A C 1
ATOM 3516 O O . ASP A 1 450 ? 15.020 22.483 -22.140 1.00 89.81 450 ASP A O 1
ATOM 3520 N N . HIS A 1 451 ? 17.005 22.037 -23.101 1.00 90.56 451 HIS A N 1
ATOM 3521 C CA . HIS A 1 451 ? 17.635 21.418 -21.938 1.00 90.56 451 HIS A CA 1
ATOM 3522 C C . HIS A 1 451 ? 16.960 20.108 -21.506 1.00 90.56 451 HIS A C 1
ATOM 3524 O O . HIS A 1 451 ? 16.727 19.861 -20.311 1.00 90.56 451 HIS A O 1
ATOM 3530 N N . SER A 1 452 ? 16.647 19.257 -22.480 1.00 92.50 452 SER A N 1
ATOM 3531 C CA . SER A 1 452 ? 16.006 17.963 -22.257 1.00 92.50 452 SER A CA 1
ATOM 3532 C C . SER A 1 452 ? 16.923 16.798 -22.601 1.00 92.50 452 SER A C 1
ATOM 3534 O O . SER A 1 452 ? 17.785 16.869 -23.470 1.00 92.50 452 SER A O 1
ATOM 3536 N N . CYS A 1 453 ? 16.701 15.677 -21.922 1.00 93.75 453 CYS A N 1
ATOM 3537 C CA . CYS A 1 453 ? 17.348 14.406 -22.218 1.00 93.75 453 CYS A CA 1
ATOM 3538 C C . CYS A 1 453 ? 16.283 13.356 -22.543 1.00 93.75 453 CYS A C 1
ATOM 3540 O O . CYS A 1 453 ? 15.396 13.108 -21.727 1.00 93.75 453 CYS A O 1
ATOM 3542 N N . LEU A 1 454 ? 16.368 12.725 -23.712 1.00 95.50 454 LEU A N 1
ATOM 3543 C CA . LEU A 1 454 ? 15.554 11.565 -24.074 1.00 95.50 454 LEU A CA 1
ATOM 3544 C C . LEU A 1 454 ? 16.430 10.320 -24.036 1.00 95.50 454 LEU A C 1
ATOM 3546 O O . LEU A 1 454 ? 17.392 10.213 -24.787 1.00 95.50 454 LEU A O 1
ATOM 3550 N N . VAL A 1 455 ? 16.069 9.376 -23.174 1.00 95.69 455 VAL A N 1
ATOM 3551 C CA . VAL A 1 455 ? 16.722 8.076 -23.029 1.00 95.69 455 VAL A CA 1
ATOM 3552 C C . VAL A 1 455 ? 15.750 7.011 -23.496 1.00 95.69 455 VAL A C 1
ATOM 3554 O O . VAL A 1 455 ? 14.739 6.760 -22.836 1.00 95.69 455 VAL A O 1
ATOM 3557 N N . THR A 1 456 ? 16.076 6.355 -24.601 1.00 96.38 456 THR A N 1
ATOM 3558 C CA . THR A 1 456 ? 15.297 5.248 -25.141 1.00 96.38 456 THR A CA 1
ATOM 3559 C C . THR A 1 456 ? 15.991 3.921 -24.862 1.00 96.38 456 THR A C 1
ATOM 3561 O O . THR A 1 456 ? 17.162 3.745 -25.192 1.00 96.38 456 THR A O 1
ATOM 3564 N N . VAL A 1 457 ? 15.273 2.971 -24.261 1.00 95.75 457 VAL A N 1
ATOM 3565 C CA . VAL A 1 457 ? 15.781 1.620 -23.974 1.00 95.75 457 VAL A CA 1
ATOM 3566 C C . VAL A 1 457 ? 14.991 0.609 -24.786 1.00 95.75 457 VAL A C 1
ATOM 3568 O O . VAL A 1 457 ? 13.782 0.493 -24.604 1.00 95.75 457 VAL A O 1
ATOM 3571 N N . LEU A 1 458 ? 15.669 -0.139 -25.654 1.00 94.44 458 LEU A N 1
ATOM 3572 C CA . LEU A 1 458 ? 15.076 -1.195 -26.468 1.00 94.44 458 LEU A CA 1
ATOM 3573 C C . LEU A 1 458 ? 15.500 -2.558 -25.929 1.00 94.44 458 LEU A C 1
ATOM 3575 O O . LEU A 1 458 ? 16.683 -2.808 -25.685 1.00 94.44 458 LEU A O 1
ATOM 3579 N N . SER A 1 459 ? 14.528 -3.454 -25.789 1.00 92.06 459 SER A N 1
ATOM 3580 C CA . SER A 1 459 ? 14.752 -4.835 -25.364 1.00 92.06 459 SER A CA 1
ATOM 3581 C C . SER A 1 459 ? 13.951 -5.820 -26.214 1.00 92.06 459 SER A C 1
ATOM 3583 O O . SER A 1 459 ? 12.848 -5.516 -26.672 1.00 92.06 459 SER A O 1
ATOM 3585 N N . GLY A 1 460 ? 14.530 -6.999 -26.440 1.00 88.44 460 GLY A N 1
ATOM 3586 C CA . GLY A 1 460 ? 13.878 -8.085 -27.170 1.00 88.44 460 GLY A CA 1
ATOM 3587 C C . GLY A 1 460 ? 12.838 -8.840 -26.335 1.00 88.44 460 GLY A C 1
ATOM 3588 O O . GLY A 1 460 ? 12.464 -8.427 -25.235 1.00 88.44 460 GLY A O 1
ATOM 3589 N N . ASP A 1 461 ? 12.380 -9.973 -26.866 1.00 85.62 461 ASP A N 1
ATOM 3590 C CA . ASP A 1 461 ? 11.468 -10.871 -26.156 1.00 85.62 461 ASP A CA 1
ATOM 3591 C C . ASP A 1 461 ? 12.154 -11.545 -24.946 1.00 85.62 461 ASP A C 1
ATOM 3593 O O . ASP A 1 461 ? 13.346 -11.854 -24.954 1.00 85.62 461 ASP A O 1
ATOM 3597 N N . THR A 1 462 ? 11.376 -11.773 -23.890 1.00 88.94 462 THR A N 1
ATOM 3598 C CA . THR A 1 462 ? 11.781 -12.451 -22.653 1.00 88.94 462 THR A CA 1
ATOM 3599 C C . THR A 1 462 ? 10.965 -13.719 -22.368 1.00 88.94 462 THR A C 1
ATOM 3601 O O . THR A 1 462 ? 11.149 -14.333 -21.313 1.00 88.94 462 THR A O 1
ATOM 3604 N N . ASN A 1 463 ? 10.064 -14.127 -23.269 1.00 88.56 463 ASN A N 1
ATOM 3605 C CA . ASN A 1 463 ? 9.151 -15.259 -23.087 1.00 88.56 463 ASN A CA 1
ATOM 3606 C C . ASN A 1 463 ? 9.873 -16.587 -22.828 1.00 88.56 463 ASN A C 1
ATOM 3608 O O . ASN A 1 463 ? 9.537 -17.271 -21.859 1.00 88.56 463 ASN A O 1
ATOM 3612 N N . ASP A 1 464 ? 10.909 -16.911 -23.603 1.00 86.25 464 ASP A N 1
ATOM 3613 C CA . ASP A 1 464 ? 11.681 -18.149 -23.423 1.00 86.25 464 ASP A CA 1
ATOM 3614 C C . ASP A 1 464 ? 12.375 -18.194 -22.056 1.00 86.25 464 ASP A C 1
ATOM 3616 O O . ASP A 1 464 ? 12.280 -19.180 -21.320 1.00 86.25 464 ASP A O 1
ATOM 3620 N N . LEU A 1 465 ? 12.996 -17.079 -21.654 1.00 88.00 465 LEU A N 1
ATOM 3621 C CA . LEU A 1 465 ? 13.617 -16.947 -20.337 1.00 88.00 465 LEU A CA 1
ATOM 3622 C C . LEU A 1 465 ? 12.575 -17.097 -19.215 1.00 88.00 465 LEU A C 1
ATOM 3624 O O . LEU A 1 465 ? 12.812 -17.807 -18.235 1.00 88.00 465 LEU A O 1
ATOM 3628 N N . ARG A 1 466 ? 11.398 -16.468 -19.352 1.00 87.44 466 ARG A N 1
ATOM 3629 C CA . ARG A 1 466 ? 10.278 -16.602 -18.400 1.00 87.44 466 ARG A CA 1
ATOM 3630 C C . ARG A 1 466 ? 9.808 -18.057 -18.290 1.00 87.44 466 ARG A C 1
ATOM 3632 O O . ARG A 1 466 ? 9.590 -18.538 -17.175 1.00 87.44 466 ARG A O 1
ATOM 3639 N N . ALA A 1 467 ? 9.675 -18.763 -19.413 1.00 86.81 467 ALA A N 1
ATOM 3640 C CA . ALA A 1 467 ? 9.267 -20.165 -19.453 1.00 86.81 467 ALA A CA 1
ATOM 3641 C C . ALA A 1 467 ? 10.289 -21.084 -18.760 1.00 86.81 467 ALA A C 1
ATOM 3643 O O . ALA A 1 467 ? 9.906 -21.918 -17.932 1.00 86.81 467 ALA A O 1
ATOM 3644 N N . LEU A 1 468 ? 11.586 -20.883 -19.014 1.00 87.06 468 LEU A N 1
ATOM 3645 C CA . LEU A 1 468 ? 12.666 -21.638 -18.371 1.00 87.06 468 LEU A CA 1
ATOM 3646 C C . LEU A 1 468 ? 12.741 -21.370 -16.857 1.00 87.06 468 LEU A C 1
ATOM 3648 O O . LEU A 1 468 ? 12.851 -22.318 -16.076 1.00 87.06 468 LEU A O 1
ATOM 3652 N N . HIS A 1 469 ? 12.575 -20.120 -16.405 1.00 84.69 469 HIS A N 1
ATOM 3653 C CA . HIS A 1 469 ? 12.475 -19.802 -14.968 1.00 84.69 469 HIS A CA 1
ATOM 3654 C C . HIS A 1 469 ? 11.271 -20.466 -14.294 1.00 84.69 469 HIS A C 1
ATOM 3656 O O . HIS A 1 469 ? 11.394 -20.970 -13.173 1.00 84.69 469 HIS A O 1
ATOM 3662 N N . LYS A 1 470 ? 10.111 -20.494 -14.964 1.00 85.19 470 LYS A N 1
ATOM 3663 C CA . LYS A 1 470 ? 8.906 -21.176 -14.464 1.00 85.19 470 LYS A CA 1
ATOM 3664 C C . LYS A 1 470 ? 9.146 -22.681 -14.320 1.00 85.19 470 LYS A C 1
ATOM 3666 O O . LYS A 1 470 ? 8.798 -23.261 -13.294 1.00 85.19 470 LYS A O 1
ATOM 3671 N N . ARG A 1 471 ? 9.798 -23.303 -15.308 1.00 82.75 471 ARG A N 1
ATOM 3672 C CA . ARG A 1 471 ? 10.175 -24.724 -15.259 1.00 82.75 471 ARG A CA 1
ATOM 3673 C C . ARG A 1 471 ? 11.148 -25.012 -14.115 1.00 82.75 471 ARG A C 1
ATOM 3675 O O . ARG A 1 471 ? 10.960 -25.986 -13.392 1.00 82.75 471 ARG A O 1
ATOM 3682 N N . ARG A 1 472 ? 12.138 -24.140 -13.901 1.00 81.25 472 ARG A N 1
ATOM 3683 C CA . ARG A 1 472 ? 13.124 -24.281 -12.820 1.00 81.25 472 ARG A CA 1
ATOM 3684 C C . ARG A 1 472 ? 12.511 -24.155 -11.425 1.00 81.25 472 ARG A C 1
ATOM 3686 O O . ARG A 1 472 ? 12.886 -24.895 -10.520 1.00 81.25 472 ARG A O 1
ATOM 3693 N N . THR A 1 473 ? 11.577 -23.223 -11.236 1.00 74.38 473 THR A N 1
ATOM 3694 C CA . THR A 1 473 ? 10.916 -22.995 -9.937 1.00 74.38 473 THR A CA 1
ATOM 3695 C C . THR A 1 473 ? 9.872 -24.061 -9.602 1.00 74.38 473 THR A C 1
ATOM 3697 O O . THR A 1 473 ? 9.725 -24.397 -8.434 1.00 74.38 473 THR A O 1
ATOM 3700 N N . ALA A 1 474 ? 9.240 -24.702 -10.592 1.00 68.56 474 ALA A N 1
ATOM 3701 C CA . ALA A 1 474 ? 8.332 -25.838 -10.380 1.00 68.56 474 ALA A CA 1
ATOM 3702 C C . ALA A 1 474 ? 8.994 -27.085 -9.735 1.00 68.56 474 ALA A C 1
ATOM 3704 O O . ALA A 1 474 ? 8.297 -28.023 -9.352 1.00 68.56 474 ALA A O 1
ATOM 3705 N N . ARG A 1 475 ? 10.327 -27.098 -9.571 1.00 64.31 475 ARG A N 1
ATOM 3706 C CA . ARG A 1 475 ? 11.090 -28.116 -8.824 1.00 64.31 475 ARG A CA 1
ATOM 3707 C C . ARG A 1 475 ? 10.837 -28.083 -7.312 1.00 64.31 475 ARG A C 1
ATOM 3709 O O . ARG A 1 475 ? 11.092 -29.069 -6.634 1.00 64.31 475 ARG A O 1
ATOM 3716 N N . THR A 1 476 ? 10.391 -26.954 -6.756 1.00 54.12 476 THR A N 1
ATOM 3717 C CA . THR A 1 476 ? 10.143 -26.858 -5.306 1.00 54.12 476 THR A CA 1
ATOM 3718 C C . THR A 1 476 ? 8.831 -27.520 -4.872 1.00 54.12 476 THR A C 1
ATOM 3720 O O . THR A 1 476 ? 8.566 -27.563 -3.675 1.00 54.12 476 THR A O 1
ATOM 3723 N N . ASP A 1 477 ? 8.018 -28.040 -5.804 1.00 58.03 477 ASP A N 1
ATOM 3724 C CA . ASP A 1 477 ? 6.887 -28.915 -5.467 1.00 58.03 477 ASP A CA 1
ATOM 3725 C C . ASP A 1 477 ? 7.413 -30.344 -5.209 1.00 58.03 477 ASP A C 1
ATOM 3727 O O . ASP A 1 477 ? 7.995 -30.944 -6.117 1.00 58.03 477 ASP A O 1
ATOM 3731 N N . PRO A 1 478 ? 7.206 -30.921 -4.010 1.00 57.47 478 PRO A N 1
ATOM 3732 C CA . PRO A 1 478 ? 7.654 -32.274 -3.672 1.00 57.47 478 PRO A CA 1
ATOM 3733 C C . PRO A 1 478 ? 7.027 -33.391 -4.531 1.00 57.47 478 PRO A C 1
ATOM 3735 O O . PRO A 1 478 ? 7.453 -34.538 -4.429 1.00 57.47 478 PRO A O 1
ATOM 3738 N N . ARG A 1 479 ? 6.038 -33.086 -5.384 1.00 59.56 479 ARG A N 1
ATOM 3739 C CA . ARG A 1 479 ? 5.415 -34.021 -6.343 1.00 59.56 479 ARG A CA 1
ATOM 3740 C C . ARG A 1 479 ? 5.986 -33.919 -7.763 1.00 59.56 479 ARG A C 1
ATOM 3742 O O . ARG A 1 479 ? 5.525 -34.624 -8.658 1.00 59.56 479 ARG A O 1
ATOM 3749 N N . SER A 1 480 ? 6.946 -33.028 -7.999 1.00 60.78 480 SER A N 1
ATOM 3750 C CA . SER A 1 480 ? 7.497 -32.757 -9.329 1.00 60.78 480 SER A CA 1
ATOM 3751 C C . SER A 1 480 ? 8.599 -33.754 -9.706 1.00 60.78 480 SER A C 1
ATOM 3753 O O . SER A 1 480 ? 9.603 -33.867 -9.009 1.00 60.78 480 SER A O 1
ATOM 3755 N N . SER A 1 481 ? 8.444 -34.451 -10.838 1.00 62.06 481 SER A N 1
ATOM 3756 C CA . SER A 1 481 ? 9.461 -35.347 -11.425 1.00 62.06 481 SER A CA 1
ATOM 3757 C C . SER A 1 481 ? 10.430 -34.634 -12.384 1.00 62.06 481 SER A C 1
ATOM 3759 O O . SER A 1 481 ? 11.243 -35.275 -13.052 1.00 62.06 481 SER A O 1
ATOM 3761 N N . LEU A 1 482 ? 10.341 -33.302 -12.487 1.00 64.62 482 LEU A N 1
ATOM 3762 C CA . LEU A 1 482 ? 11.144 -32.493 -13.405 1.00 64.62 482 LEU A CA 1
ATOM 3763 C C . LEU A 1 482 ? 12.618 -32.437 -12.970 1.00 64.62 482 LEU A C 1
ATOM 3765 O O . LEU A 1 482 ? 12.969 -31.801 -11.976 1.00 64.62 482 LEU A O 1
ATOM 3769 N N . MET A 1 483 ? 13.487 -33.050 -13.775 1.00 66.62 483 MET A N 1
ATOM 3770 C CA . MET A 1 483 ? 14.944 -32.980 -13.641 1.00 66.62 483 MET A CA 1
ATOM 3771 C C . MET A 1 483 ? 15.494 -31.759 -14.397 1.00 66.62 483 MET A C 1
ATOM 3773 O O . MET A 1 483 ? 15.191 -31.569 -15.578 1.00 66.62 483 MET A O 1
ATOM 3777 N N . TRP A 1 484 ? 16.297 -30.941 -13.707 1.00 81.62 484 TRP A N 1
ATOM 3778 C CA . TRP A 1 484 ? 17.057 -29.831 -14.295 1.00 81.62 484 TRP A CA 1
ATOM 3779 C C . TRP A 1 484 ? 18.458 -30.324 -14.651 1.00 81.62 484 TRP A C 1
ATOM 3781 O O . TRP A 1 484 ? 19.263 -30.592 -13.758 1.00 81.62 484 TRP A O 1
ATOM 3791 N N . ASP A 1 485 ? 18.723 -30.491 -15.941 1.00 83.62 485 ASP A N 1
ATOM 3792 C CA . ASP A 1 485 ? 19.981 -31.026 -16.459 1.00 83.62 485 ASP A CA 1
ATOM 3793 C C . ASP A 1 485 ? 20.911 -29.917 -16.989 1.00 83.62 485 ASP A C 1
ATOM 3795 O O . ASP A 1 485 ? 20.579 -28.727 -17.007 1.00 83.62 485 ASP A O 1
ATOM 3799 N N . LYS A 1 486 ? 22.118 -30.315 -17.404 1.00 86.44 486 LYS A N 1
ATOM 3800 C CA . LYS A 1 486 ? 23.127 -29.401 -17.954 1.00 86.44 486 LYS A CA 1
ATOM 3801 C C . LYS A 1 486 ? 22.642 -28.706 -19.234 1.00 86.44 486 LYS A C 1
ATOM 3803 O O . LYS A 1 486 ? 22.918 -27.527 -19.411 1.00 86.44 486 LYS A O 1
ATOM 3808 N N . GLN A 1 487 ? 21.879 -29.401 -20.076 1.00 86.25 487 GLN A N 1
ATOM 3809 C CA . GLN A 1 487 ? 21.361 -28.863 -21.335 1.00 86.25 487 GLN A CA 1
ATOM 3810 C C . GLN A 1 487 ? 20.319 -27.761 -21.086 1.00 86.25 487 GLN A C 1
ATOM 3812 O O . GLN A 1 487 ? 20.319 -26.732 -21.756 1.00 86.25 487 GLN A O 1
ATOM 3817 N N . GLN A 1 488 ? 19.456 -27.935 -20.084 1.00 84.94 488 GLN A N 1
ATOM 3818 C CA . GLN A 1 488 ? 18.497 -26.920 -19.649 1.00 84.94 488 GLN A CA 1
ATOM 3819 C C . GLN A 1 488 ? 19.194 -25.708 -19.026 1.00 84.94 488 GLN A C 1
ATOM 3821 O O . GLN A 1 488 ? 18.735 -24.583 -19.223 1.00 84.94 488 GLN A O 1
ATOM 3826 N N . GLN A 1 489 ? 20.303 -25.915 -18.306 1.00 86.25 489 GLN A N 1
ATOM 3827 C CA . GLN A 1 489 ? 21.118 -24.813 -17.795 1.00 86.25 489 GLN A CA 1
ATOM 3828 C C . GLN A 1 489 ? 21.780 -24.023 -18.934 1.00 86.25 489 GLN A C 1
ATOM 3830 O O . GLN A 1 489 ? 21.682 -22.802 -18.945 1.00 86.25 489 GLN A O 1
ATOM 3835 N N . GLU A 1 490 ? 22.367 -24.699 -19.922 1.00 87.56 490 GLU A N 1
ATOM 3836 C CA . GLU A 1 490 ? 22.950 -24.053 -21.109 1.00 87.56 490 GLU A CA 1
ATOM 3837 C C . GLU A 1 490 ? 21.889 -23.281 -21.914 1.00 87.56 490 GLU A C 1
ATOM 3839 O O . GLU A 1 490 ? 22.125 -22.146 -22.329 1.00 87.56 490 GLU A O 1
ATOM 3844 N N . ALA A 1 491 ? 20.685 -23.845 -22.068 1.00 86.88 491 ALA A N 1
ATOM 3845 C CA . ALA A 1 491 ? 19.557 -23.160 -22.699 1.00 86.88 491 ALA A CA 1
ATOM 3846 C C . ALA A 1 491 ? 19.097 -21.926 -21.901 1.00 86.88 491 ALA A C 1
ATOM 3848 O O . ALA A 1 491 ? 18.774 -20.897 -22.496 1.00 86.88 491 ALA A O 1
ATOM 3849 N N . LEU A 1 492 ? 19.084 -22.004 -20.563 1.00 87.06 492 LEU A N 1
ATOM 3850 C CA . LEU A 1 492 ? 18.785 -20.861 -19.696 1.00 87.06 492 LEU A CA 1
ATOM 3851 C C . LEU A 1 492 ? 19.832 -19.761 -19.855 1.00 87.06 492 LEU A C 1
ATOM 3853 O O . LEU A 1 492 ? 19.454 -18.600 -19.980 1.00 87.06 492 LEU A O 1
ATOM 3857 N N . ASP A 1 493 ? 21.116 -20.111 -19.873 1.00 86.44 493 ASP A N 1
ATOM 3858 C CA . ASP A 1 493 ? 22.208 -19.146 -19.997 1.00 86.44 493 ASP A CA 1
ATOM 3859 C C . ASP A 1 493 ? 22.180 -18.451 -21.370 1.00 86.44 493 ASP A C 1
ATOM 3861 O O . ASP A 1 493 ? 22.325 -17.228 -21.450 1.00 86.44 493 ASP A O 1
ATOM 3865 N N . ALA A 1 494 ? 21.884 -19.195 -22.443 1.00 86.31 494 ALA A N 1
ATOM 3866 C CA . ALA A 1 494 ? 21.690 -18.641 -23.783 1.00 86.31 494 ALA A CA 1
ATOM 3867 C C . ALA A 1 494 ? 20.461 -17.715 -23.855 1.00 86.31 494 ALA A C 1
ATOM 3869 O O . ALA A 1 494 ? 20.564 -16.574 -24.312 1.00 86.31 494 ALA A O 1
ATOM 3870 N N . ALA A 1 495 ? 19.306 -18.161 -23.346 1.00 87.12 495 ALA A N 1
ATOM 3871 C CA . ALA A 1 495 ? 18.090 -17.349 -23.299 1.00 87.12 495 ALA A CA 1
ATOM 3872 C C . ALA A 1 495 ? 18.268 -16.099 -22.421 1.00 87.12 495 ALA A C 1
ATOM 3874 O O . ALA A 1 495 ? 17.761 -15.027 -22.755 1.00 87.12 495 ALA A O 1
ATOM 3875 N N . ALA A 1 496 ? 19.016 -16.208 -21.320 1.00 85.69 496 ALA A N 1
ATOM 3876 C CA . ALA A 1 496 ? 19.367 -15.085 -20.465 1.00 85.69 496 ALA A CA 1
ATOM 3877 C C . ALA A 1 496 ? 20.240 -14.080 -21.215 1.00 85.69 496 ALA A C 1
ATOM 3879 O O . ALA A 1 496 ? 19.913 -12.898 -21.226 1.00 85.69 496 ALA A O 1
ATOM 3880 N N . PHE A 1 497 ? 21.291 -14.527 -21.901 1.00 84.88 497 PHE A N 1
ATOM 3881 C CA . PHE A 1 497 ? 22.154 -13.640 -22.681 1.00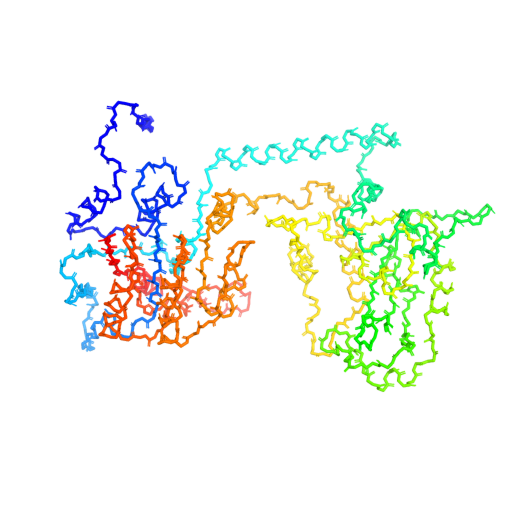 84.88 497 PHE A CA 1
ATOM 3882 C C . PHE A 1 497 ? 21.369 -12.838 -23.734 1.00 84.88 497 PHE A C 1
ATOM 3884 O O . PHE A 1 497 ? 21.523 -11.618 -23.852 1.00 84.88 497 PHE A O 1
ATOM 3891 N N . VAL A 1 498 ? 20.463 -13.508 -24.448 1.00 84.50 498 VAL A N 1
ATOM 3892 C CA . VAL A 1 498 ? 19.585 -12.906 -25.462 1.00 84.50 498 VAL A CA 1
ATOM 3893 C C . VAL A 1 498 ? 18.578 -11.940 -24.825 1.00 84.50 498 VAL A C 1
ATOM 3895 O O . VAL A 1 498 ? 18.422 -10.810 -25.281 1.00 84.50 498 VAL A O 1
ATOM 3898 N N . ALA A 1 499 ? 17.903 -12.320 -23.747 1.00 86.75 499 ALA A N 1
ATOM 3899 C CA . ALA A 1 499 ? 16.941 -11.436 -23.091 1.00 86.75 499 ALA A CA 1
ATOM 3900 C C . ALA A 1 499 ? 17.612 -10.195 -22.469 1.00 86.75 499 ALA A C 1
ATOM 3902 O O . ALA A 1 499 ? 17.026 -9.117 -22.452 1.00 86.75 499 ALA A O 1
ATOM 3903 N N . GLN A 1 500 ? 18.837 -10.337 -21.956 1.00 88.62 500 GLN A N 1
ATOM 3904 C CA . GLN A 1 500 ? 19.538 -9.305 -21.185 1.00 88.62 500 GLN A CA 1
ATOM 3905 C C . GLN A 1 500 ? 20.284 -8.274 -22.022 1.00 88.62 500 GLN A C 1
ATOM 3907 O O . GLN A 1 500 ? 20.725 -7.268 -21.467 1.00 88.62 500 GLN A O 1
ATOM 3912 N N . THR A 1 501 ? 20.450 -8.508 -23.318 1.00 88.38 501 THR A N 1
ATOM 3913 C CA . THR A 1 501 ? 21.113 -7.565 -24.219 1.00 88.38 501 THR A CA 1
ATOM 3914 C C . THR A 1 501 ? 20.077 -6.662 -24.886 1.00 88.38 501 THR A C 1
ATOM 3916 O O . THR A 1 501 ? 19.074 -7.130 -25.428 1.00 88.38 501 THR A O 1
ATOM 3919 N N . GLY A 1 502 ? 20.312 -5.355 -24.801 1.00 90.69 502 GLY A N 1
ATOM 3920 C CA . GLY A 1 502 ? 19.447 -4.296 -25.310 1.00 90.69 502 GLY A CA 1
ATOM 3921 C C . GLY A 1 502 ? 20.236 -3.211 -26.040 1.00 90.69 502 GLY A C 1
ATOM 3922 O O . GLY A 1 502 ? 21.469 -3.213 -26.036 1.00 90.69 502 GLY A O 1
ATOM 3923 N N . ILE A 1 503 ? 19.516 -2.268 -26.644 1.00 91.12 503 ILE A N 1
ATOM 3924 C CA . ILE A 1 503 ? 20.090 -1.064 -27.261 1.00 91.12 503 ILE A CA 1
ATOM 3925 C C . ILE A 1 503 ? 19.623 0.140 -26.463 1.00 91.12 503 ILE A C 1
ATOM 3927 O O . ILE A 1 503 ? 18.458 0.212 -26.064 1.00 91.12 503 ILE A O 1
ATOM 3931 N N . ILE A 1 504 ? 20.533 1.079 -26.235 1.00 92.06 504 ILE A N 1
ATOM 3932 C CA . ILE A 1 504 ? 20.213 2.350 -25.604 1.00 92.06 504 ILE A CA 1
ATOM 3933 C C . ILE A 1 504 ? 20.554 3.473 -26.564 1.00 92.06 504 ILE A C 1
ATOM 3935 O O . ILE A 1 504 ? 21.630 3.493 -27.157 1.00 92.06 504 ILE A O 1
ATOM 3939 N N . HIS A 1 505 ? 19.600 4.382 -26.707 1.00 93.56 505 HIS A N 1
ATOM 3940 C CA . HIS A 1 505 ? 19.701 5.606 -27.484 1.00 93.56 505 HIS A CA 1
ATOM 3941 C C . HIS A 1 505 ? 19.489 6.785 -26.538 1.00 93.56 505 HIS A C 1
ATOM 3943 O O . HIS A 1 505 ? 18.563 6.766 -25.726 1.00 93.56 505 HIS A O 1
ATOM 3949 N N . ILE A 1 506 ? 20.373 7.777 -26.591 1.00 93.31 506 ILE A N 1
ATOM 3950 C CA . ILE A 1 506 ? 20.303 8.970 -25.752 1.00 93.31 506 ILE A CA 1
ATOM 3951 C C . ILE A 1 506 ? 20.485 10.209 -26.621 1.00 93.31 506 ILE A C 1
ATOM 3953 O O . ILE A 1 506 ? 21.521 10.391 -27.256 1.00 93.31 506 ILE A O 1
ATOM 3957 N N . CYS A 1 507 ? 19.482 11.079 -26.588 1.00 92.06 507 CYS A N 1
ATOM 3958 C CA . CYS A 1 507 ? 19.481 12.386 -27.230 1.00 92.06 507 CYS A CA 1
ATOM 3959 C C . CYS A 1 507 ? 19.505 13.481 -26.157 1.00 92.06 507 CYS A C 1
ATOM 3961 O O . CYS A 1 507 ? 18.727 13.433 -25.200 1.00 92.06 507 CYS A O 1
ATOM 3963 N N . LEU A 1 508 ? 20.369 14.480 -26.337 1.00 90.38 508 LEU A N 1
ATOM 3964 C CA . LEU A 1 508 ? 20.411 15.702 -25.532 1.00 90.38 508 LEU A CA 1
ATOM 3965 C C . LEU A 1 508 ? 19.991 16.878 -26.418 1.00 90.38 508 LEU A C 1
ATOM 3967 O O . LEU A 1 508 ? 20.548 17.025 -27.504 1.00 90.38 508 LEU A O 1
ATOM 3971 N N . GLN A 1 509 ? 19.034 17.684 -25.959 1.00 85.81 509 GLN A N 1
ATOM 3972 C CA . GLN A 1 509 ? 18.516 18.856 -26.669 1.00 85.81 509 GLN A CA 1
ATOM 3973 C C . GLN A 1 509 ? 18.686 20.126 -25.849 1.00 85.81 509 GLN A C 1
ATOM 3975 O O . GLN A 1 509 ? 18.377 20.088 -24.633 1.00 85.81 509 GLN A O 1
#

Nearest PDB structures (foldseek):
  1wlj-assembly1_A  TM=8.919E-01  e=1.503E-12  Homo sapiens
  7yw5-assembly1_A  TM=8.750E-01  e=3.911E-12  Homo sapiens
  5z9x-assembly1_A  TM=7.099E-01  e=9.608E-14  Arabidopsis thaliana
  4czw-assembly1_A  TM=7.263E-01  e=1.333E-12  Neurospora crassa
  7yw5-assembly2_B  TM=8.081E-01  e=6.296E-10  Homo sapiens

Secondary structure (DSSP, 8-state):
------PPPTT-TT---HHHHHHHHHH-TTSPEEHHHHHHHHHHHHTTSS--S--EEEEEEEES-TTSSPPPPTTS----PPPPPPTT-TTSEEEEEE-SSTTPPP-HHHHHTEEEPPHHHHHHHHHHHHHHHHHHHHHHHHHH---SS--GGGGSPPHHHHHHH-TTS-SS-HHHHTTSEEPPPPPTT----HHHHEEEEEEEEEEETTEEEEEEEEEEETTS-EEEEEE---SSPEEE--HHHH---HHHHHH----HHHHHHHHHHH--TTSEEEESSTHHHHHHHTEE---EEEHHHHS--TT-TT----HHHHHHHHT----S-SSS---HHHHHHHHHHHHHHHHHH-TTPSPTTTTTSEEEHHHHHHHTT--EEEEE-HHHHHHH--TTEEEEE--SHHHHHHHHHHHHHSSS--SEEEEEEES--HHHHHHHHHHHHTTPPSSEEEEEEEE---HHHHHHHHHHHGGGSTT------HHHHHHHHHHHHHHHEEEEEEEE-

pLDDT: mean 84.88, std 14.94, range [25.52, 98.56]

Radius of gyration: 28.73 Å; Cα contacts (8 Å, |Δi|>4): 810; chains: 1; bounding box: 82×60×82 Å